Protein AF-A0A1G2BUU5-F1 (afdb_monomer)

Solvent-accessible surface area (backbone atoms only — not comparable to full-atom values): 21862 Å² total; per-residue (Å²): 132,95,83,56,79,65,48,79,44,59,39,22,72,33,52,52,81,27,57,28,13,11,19,34,36,40,34,39,45,41,93,86,72,46,79,70,46,75,31,52,38,28,55,72,35,33,65,46,83,68,88,59,42,64,50,6,24,24,23,63,15,61,34,67,49,75,47,59,77,70,80,72,34,59,19,35,42,31,10,15,20,32,23,44,89,80,39,58,28,24,15,22,34,32,39,38,36,41,40,94,80,63,29,39,69,46,74,45,57,34,32,59,76,32,70,87,38,80,62,88,65,54,70,49,15,20,26,15,54,36,45,42,67,64,44,53,79,86,75,75,86,30,61,19,38,40,32,24,14,63,48,19,42,80,99,40,86,53,64,37,47,76,46,79,44,84,50,91,52,68,87,62,95,40,50,66,55,69,66,80,50,34,58,90,68,30,78,38,54,68,37,66,65,29,26,68,74,33,71,77,57,94,75,81,57,54,15,29,60,69,44,93,58,54,87,48,63,49,76,47,61,41,49,70,52,69,66,85,51,15,47,64,80,51,25,74,37,60,77,41,68,71,27,23,63,88,40,70,68,49,54,74,71,90,54,72,16,20,53,44,93,84,67,73,75,66,33,45,70,45,68,65,84,41,31,54,88,60,16,72,36,32,85,37,58,54,38,44,46,52,24,42,57,48,43,73,76,44,78,43,64,24,92,89,47,66,79,28,44,27,39,36,41,47,72,38,88,50,33,52,44,79,65,26,35,54,53,33,36,37,15,75,42,92,88,43,32,62,86,66,41,44,72,69,55,76,81,87,57,52,44,60,47,60,52,66,47,85,60,79,71,63,57,93,97,56,59,76,35,76,47,45,21,31,29,39,98,64,30,74,24,41,59,39,61,44,99,87,67,49,72,50,68,58,63,83,73,126

Secondary structure (DSSP, 8-state):
--SPPPEEEEETT--SSSTT-BEEEEEEEPTTS-EEEEEEEETTBTT--S-PPTT--EEEEEEE-S-SSSSSS--EEEEETT--TTSTT-BEEEEEEE-TTS-EEEEEEEBTTBTT--S---TT--BTSSEEEEE-SSSSSS-EEEEEETT--TTSTT--EEEEEPPP-------SSSSS--TTT-S-TT-TT-BTTPPP-SSSS--BTTSTTTTSPPTTTS-SSSSS--GGGT-S-TT-TTSSTTSPP-TTSS--TTS-TTS-----SS-SS--TTT-TTTT-TT-SSPPPPPP--EEEE-SS-TTSEEEE-PPPTTS-GGG-EEEEEEESSTT--SSS-EE---TT-TT--EEEE-SPPPPTT---EEEEEEEETTEEPP--B-TTSPBP--PPP-

Radius of gyration: 45.91 Å; Cα contacts (8 Å, |Δi|>4): 986; chains: 1; bounding box: 94×42×124 Å

pLDDT: mean 88.45, std 8.79, range [55.91, 98.56]

Organism: NCBI:txid1798552

Structure (mmCIF, N/CA/C/O backbone):
data_AF-A0A1G2BUU5-F1
#
_entry.id   AF-A0A1G2BUU5-F1
#
loop_
_atom_site.group_PDB
_atom_site.id
_atom_site.type_symbol
_atom_site.label_atom_id
_atom_site.label_alt_id
_atom_site.label_comp_id
_atom_site.label_asym_id
_atom_site.label_entity_id
_atom_site.label_seq_id
_atom_site.pdbx_PDB_ins_code
_atom_site.Cartn_x
_atom_site.Cartn_y
_atom_site.Cartn_z
_atom_site.occupancy
_atom_site.B_iso_or_equiv
_atom_site.auth_seq_id
_atom_site.auth_comp_id
_atom_site.auth_asym_id
_atom_site.auth_atom_id
_atom_site.pdbx_PDB_model_num
ATOM 1 N N . MET A 1 1 ? 10.062 -7.554 -2.126 1.00 57.06 1 MET A N 1
ATOM 2 C CA . MET A 1 1 ? 10.172 -6.081 -1.945 1.00 57.06 1 MET A CA 1
ATOM 3 C C . MET A 1 1 ? 9.289 -5.668 -0.772 1.00 57.06 1 MET A C 1
ATOM 5 O O . MET A 1 1 ? 8.494 -6.490 -0.345 1.00 57.06 1 MET A O 1
ATOM 9 N N . ASP A 1 2 ? 9.422 -4.466 -0.202 1.00 64.12 2 ASP A N 1
ATOM 10 C CA . ASP A 1 2 ? 8.639 -4.058 0.985 1.00 64.12 2 ASP A CA 1
ATOM 11 C C . ASP A 1 2 ? 7.199 -3.596 0.662 1.00 64.12 2 ASP A C 1
ATOM 13 O O . ASP A 1 2 ? 6.539 -2.996 1.507 1.00 64.12 2 ASP A O 1
ATOM 17 N N . GLY A 1 3 ? 6.705 -3.895 -0.548 1.00 69.56 3 GLY A N 1
ATOM 18 C CA . GLY A 1 3 ? 5.345 -3.593 -1.008 1.00 69.56 3 GLY A CA 1
ATOM 19 C C . GLY A 1 3 ? 5.092 -2.113 -1.316 1.00 69.56 3 GLY A C 1
ATOM 20 O O . GLY A 1 3 ? 3.992 -1.752 -1.729 1.00 69.56 3 GLY A O 1
ATOM 21 N N . ILE A 1 4 ? 6.091 -1.245 -1.131 1.00 79.88 4 ILE A N 1
ATOM 22 C CA . ILE A 1 4 ? 5.980 0.195 -1.364 1.00 79.88 4 ILE A CA 1
ATOM 23 C C . ILE A 1 4 ? 6.508 0.509 -2.769 1.00 79.88 4 ILE A C 1
ATOM 25 O O . ILE A 1 4 ? 7.673 0.241 -3.036 1.00 79.88 4 ILE A O 1
ATOM 29 N N . PRO A 1 5 ? 5.716 1.134 -3.661 1.00 83.50 5 PRO A N 1
ATOM 30 C CA . PRO A 1 5 ? 6.203 1.506 -4.986 1.00 83.50 5 PRO A CA 1
ATOM 31 C C . PRO A 1 5 ? 7.398 2.469 -4.928 1.00 83.50 5 PRO A C 1
ATOM 33 O O . PRO A 1 5 ? 7.323 3.530 -4.300 1.00 83.50 5 PRO A O 1
ATOM 36 N N . GLU A 1 6 ? 8.478 2.149 -5.637 1.00 90.12 6 GLU A N 1
ATOM 37 C CA . GLU A 1 6 ? 9.612 3.050 -5.839 1.00 90.12 6 GLU A CA 1
ATOM 38 C C . GLU A 1 6 ? 9.405 4.006 -7.020 1.00 90.12 6 GLU A C 1
ATOM 40 O O . GLU A 1 6 ? 8.594 3.788 -7.923 1.00 90.12 6 GLU A O 1
ATOM 45 N N . LEU A 1 7 ? 10.176 5.097 -7.032 1.00 93.81 7 LEU A N 1
ATOM 46 C CA . LEU A 1 7 ? 10.111 6.105 -8.086 1.00 93.81 7 LEU A CA 1
ATOM 47 C C . LEU A 1 7 ? 11.430 6.195 -8.856 1.00 93.81 7 LEU A C 1
ATOM 49 O O . LEU A 1 7 ? 12.475 6.476 -8.272 1.00 93.81 7 LEU A O 1
ATOM 53 N N . VAL A 1 8 ? 11.367 6.060 -10.183 1.00 96.12 8 VAL A N 1
ATOM 54 C CA . VAL A 1 8 ? 12.506 6.302 -11.082 1.00 96.12 8 VAL A CA 1
ATOM 55 C C . VAL A 1 8 ? 12.330 7.633 -11.809 1.00 96.12 8 VAL A C 1
ATOM 57 O O . VAL A 1 8 ? 11.301 7.888 -12.432 1.00 96.12 8 VAL A O 1
ATOM 60 N N . VAL A 1 9 ? 13.342 8.498 -11.738 1.00 97.69 9 VAL A N 1
ATOM 61 C CA . VAL A 1 9 ? 13.308 9.863 -12.275 1.00 97.69 9 VAL A CA 1
ATOM 62 C C . VAL A 1 9 ? 14.484 10.110 -13.209 1.00 97.69 9 VAL A C 1
ATOM 64 O O . VAL A 1 9 ? 15.641 9.874 -12.865 1.00 97.69 9 VAL A O 1
ATOM 67 N N . GLY A 1 10 ? 14.187 10.652 -14.385 1.00 97.62 10 GLY A N 1
ATOM 68 C CA . GLY A 1 10 ? 15.178 11.045 -15.376 1.00 97.62 10 GLY A CA 1
ATOM 69 C C . GLY A 1 10 ? 15.797 12.408 -15.089 1.00 97.62 10 GLY A C 1
ATOM 70 O O . GLY A 1 10 ? 15.089 13.403 -14.946 1.00 97.62 10 GLY A O 1
ATOM 71 N N . ALA A 1 11 ? 17.124 12.475 -15.084 1.00 97.81 11 ALA A N 1
ATOM 72 C CA . ALA A 1 11 ? 17.906 13.706 -15.042 1.00 97.81 11 ALA A CA 1
ATOM 73 C C . ALA A 1 11 ? 18.794 13.768 -16.296 1.00 97.81 11 ALA A C 1
ATOM 75 O O . ALA A 1 11 ? 20.019 13.692 -16.246 1.00 97.81 11 ALA A O 1
ATOM 76 N N . HIS A 1 12 ? 18.140 13.864 -17.452 1.00 96.62 12 HIS A N 1
ATOM 77 C CA . HIS A 1 12 ? 18.751 13.689 -18.771 1.00 96.62 12 HIS A CA 1
ATOM 78 C C . HIS A 1 12 ? 19.773 14.757 -19.172 1.00 96.62 12 HIS A C 1
ATOM 80 O O . HIS A 1 12 ? 20.577 14.520 -20.062 1.00 96.62 12 HIS A O 1
ATOM 86 N N . THR A 1 13 ? 19.796 15.918 -18.521 1.00 97.06 13 THR A N 1
ATOM 87 C CA . THR A 1 13 ? 20.827 16.949 -18.744 1.00 97.06 13 THR A CA 1
ATOM 88 C C . THR A 1 13 ? 21.922 16.924 -17.678 1.00 97.06 13 THR A C 1
ATOM 90 O O . THR A 1 13 ? 22.626 17.911 -17.499 1.00 97.06 13 THR A O 1
ATOM 93 N N . ASP A 1 14 ? 22.009 15.854 -16.889 1.00 96.62 14 ASP A N 1
ATOM 94 C CA . ASP A 1 14 ? 23.058 15.709 -15.887 1.00 96.62 14 ASP A CA 1
ATOM 95 C C . ASP A 1 14 ? 24.427 15.527 -16.561 1.00 96.62 14 ASP A C 1
ATOM 97 O O . ASP A 1 14 ? 24.562 14.842 -17.581 1.00 96.62 14 ASP A O 1
ATOM 101 N N . ASP A 1 15 ? 25.436 16.182 -15.991 1.00 94.62 15 ASP A N 1
ATOM 102 C CA . ASP A 1 15 ? 26.783 16.282 -16.556 1.00 94.62 15 ASP A CA 1
ATOM 103 C C . ASP A 1 15 ? 27.784 15.310 -15.888 1.00 94.62 15 ASP A C 1
ATOM 105 O O . ASP A 1 15 ? 29.002 15.465 -16.043 1.00 94.62 15 ASP A O 1
ATOM 109 N N . ASP A 1 16 ? 27.317 14.316 -15.119 1.00 87.75 16 ASP A N 1
ATOM 110 C CA . ASP A 1 16 ? 28.198 13.374 -14.424 1.00 87.75 16 ASP A CA 1
ATOM 111 C C . ASP A 1 16 ? 28.990 12.499 -15.404 1.00 87.75 16 ASP A C 1
ATOM 113 O O . ASP A 1 16 ? 28.479 11.584 -16.045 1.00 87.75 16 ASP A O 1
ATOM 117 N N . GLY A 1 17 ? 30.295 12.753 -15.483 1.00 85.75 17 GLY A N 1
ATOM 118 C CA . GLY A 1 17 ? 31.230 12.017 -16.334 1.00 85.75 17 GLY A CA 1
ATOM 119 C C . GLY A 1 17 ? 31.335 12.560 -17.764 1.00 85.75 17 GLY A C 1
ATOM 120 O O . GLY A 1 17 ? 32.411 12.453 -18.353 1.00 85.75 17 GLY A O 1
ATOM 121 N N . ALA A 1 18 ? 30.288 13.190 -18.306 1.00 90.75 18 ALA A N 1
ATOM 122 C CA . ALA A 1 18 ? 30.319 13.911 -19.584 1.00 90.75 18 ALA A CA 1
ATOM 123 C C . ALA A 1 18 ? 29.157 14.916 -19.714 1.00 90.75 18 ALA A C 1
ATOM 125 O O . ALA A 1 18 ? 28.083 14.701 -19.157 1.00 90.75 18 ALA A O 1
ATOM 126 N N . SER A 1 19 ? 29.355 15.992 -20.491 1.00 95.44 19 SER A N 1
ATOM 127 C CA . SER A 1 19 ? 28.336 17.041 -20.670 1.00 95.44 19 SER A CA 1
ATOM 128 C C . SER A 1 19 ? 27.061 16.498 -21.320 1.00 95.44 19 SER A C 1
ATOM 130 O O . SER A 1 19 ? 27.139 15.852 -22.365 1.00 95.44 19 SER A O 1
ATOM 132 N N . ASN A 1 20 ? 25.909 16.763 -20.703 1.00 95.94 20 ASN A N 1
ATOM 133 C CA . ASN A 1 20 ? 24.571 16.290 -21.044 1.00 95.94 20 ASN A CA 1
ATOM 134 C C . ASN A 1 20 ? 24.528 14.783 -21.341 1.00 95.94 20 ASN A C 1
ATOM 136 O O . ASN A 1 20 ? 23.766 14.331 -22.199 1.00 95.94 20 ASN A O 1
ATOM 140 N N . SER A 1 21 ? 25.389 13.998 -20.689 1.00 95.50 21 SER A N 1
ATOM 141 C CA . SER A 1 21 ? 25.374 12.542 -20.855 1.00 95.50 21 SER A CA 1
ATOM 142 C C . SER A 1 21 ? 24.130 11.927 -20.220 1.00 95.50 21 SER A C 1
ATOM 144 O O . SER A 1 21 ? 23.593 10.961 -20.761 1.00 95.50 21 SER A O 1
ATOM 146 N N . GLY A 1 22 ? 23.613 12.565 -19.168 1.00 97.56 22 GLY A N 1
ATOM 147 C CA . GLY A 1 22 ? 22.374 12.208 -18.501 1.00 97.56 22 GLY A CA 1
ATOM 148 C C . GLY A 1 22 ? 22.563 11.217 -17.356 1.00 97.56 22 GLY A C 1
ATOM 149 O O . GLY A 1 22 ? 23.609 10.589 -17.181 1.00 97.56 22 GLY A O 1
ATOM 150 N N . SER A 1 23 ? 21.524 11.102 -16.537 1.00 98.06 23 SER A N 1
ATOM 151 C CA . SER A 1 23 ? 21.458 10.176 -15.410 1.00 98.06 23 SER A CA 1
ATOM 152 C C . SER A 1 23 ? 20.011 9.820 -15.085 1.00 98.06 23 SER A C 1
ATOM 154 O O . SER A 1 23 ? 19.073 10.485 -15.536 1.00 98.06 23 SER A O 1
ATOM 156 N N . ILE A 1 24 ? 19.835 8.795 -14.258 1.00 98.25 24 ILE A N 1
ATOM 157 C CA . ILE A 1 24 ? 18.561 8.478 -13.613 1.00 98.25 24 ILE A CA 1
ATOM 158 C C . ILE A 1 24 ? 18.752 8.394 -12.100 1.00 98.25 24 ILE A C 1
ATOM 160 O O . ILE A 1 24 ? 19.857 8.150 -11.611 1.00 98.25 24 ILE A O 1
ATOM 164 N N . TRP A 1 25 ? 17.664 8.589 -11.367 1.00 98.00 25 TRP A N 1
ATOM 165 C CA . TRP A 1 25 ? 17.594 8.426 -9.921 1.00 98.00 25 TRP A CA 1
ATOM 166 C C . TRP A 1 25 ? 16.495 7.438 -9.574 1.00 98.00 25 TRP A C 1
ATOM 168 O O . TRP A 1 25 ? 15.370 7.601 -10.031 1.00 98.00 25 TRP A O 1
ATOM 178 N N . ILE A 1 26 ? 16.812 6.462 -8.735 1.00 97.06 26 ILE A N 1
ATOM 179 C CA . ILE A 1 26 ? 15.849 5.569 -8.097 1.00 97.06 26 ILE A CA 1
ATOM 180 C C . ILE A 1 26 ? 15.653 6.076 -6.672 1.00 97.06 26 ILE A C 1
ATOM 182 O O . ILE A 1 26 ? 16.633 6.284 -5.953 1.00 97.06 26 ILE A O 1
ATOM 186 N N . LEU A 1 27 ? 14.409 6.322 -6.278 1.00 96.69 27 LEU A N 1
ATOM 187 C CA . LEU A 1 27 ? 14.025 6.766 -4.945 1.00 96.69 27 LEU A CA 1
ATOM 188 C C . LEU A 1 27 ? 13.221 5.650 -4.280 1.00 96.69 27 LEU A C 1
ATOM 190 O O . LEU A 1 27 ? 12.090 5.376 -4.677 1.00 96.69 27 LEU A O 1
ATOM 194 N N . PHE A 1 28 ? 13.807 5.041 -3.255 1.00 94.56 28 PHE A N 1
ATOM 195 C CA . PHE A 1 28 ? 13.121 4.095 -2.385 1.00 94.56 28 PHE A CA 1
ATOM 196 C C . PHE A 1 28 ? 12.280 4.887 -1.393 1.00 94.56 28 PHE A C 1
ATOM 198 O O . PHE A 1 28 ? 12.808 5.782 -0.720 1.00 94.56 28 PHE A O 1
ATOM 205 N N . LEU A 1 29 ? 10.985 4.596 -1.316 1.00 95.12 29 LEU A N 1
ATOM 206 C CA . LEU A 1 29 ? 10.038 5.383 -0.532 1.00 95.12 29 LEU A CA 1
ATOM 207 C C . LEU A 1 29 ? 9.692 4.695 0.795 1.00 95.12 29 LEU A C 1
ATOM 209 O O . LEU A 1 29 ? 9.848 3.492 0.968 1.00 95.12 29 LEU A O 1
ATOM 213 N N . ASN A 1 30 ? 9.250 5.488 1.765 1.00 92.31 30 ASN A N 1
ATOM 214 C CA . ASN A 1 30 ? 8.490 5.017 2.915 1.00 92.31 30 ASN A CA 1
ATOM 215 C C . ASN A 1 30 ? 6.998 4.974 2.537 1.00 92.31 30 ASN A C 1
ATOM 217 O O . ASN A 1 30 ? 6.574 5.654 1.601 1.00 92.31 30 ASN A O 1
ATOM 221 N N . ALA A 1 31 ? 6.183 4.253 3.311 1.00 89.94 31 ALA A N 1
ATOM 222 C CA . ALA A 1 31 ? 4.737 4.149 3.076 1.00 89.94 31 ALA A CA 1
ATOM 223 C C . ALA A 1 31 ? 4.007 5.510 3.114 1.00 89.94 31 ALA A C 1
ATOM 225 O O . ALA A 1 31 ? 2.948 5.667 2.515 1.00 89.94 31 ALA A O 1
ATOM 226 N N . ASP A 1 32 ? 4.585 6.519 3.775 1.00 91.94 32 ASP A N 1
ATOM 227 C CA . ASP A 1 32 ? 4.070 7.895 3.803 1.00 91.94 32 ASP A CA 1
ATOM 228 C C . ASP A 1 32 ? 4.467 8.740 2.569 1.00 91.94 32 ASP A C 1
ATOM 230 O O . ASP A 1 32 ? 4.178 9.937 2.510 1.00 91.94 32 ASP A O 1
ATOM 234 N N . GLY A 1 33 ? 5.145 8.136 1.586 1.00 91.62 33 GLY A N 1
ATOM 235 C CA . GLY A 1 33 ? 5.620 8.776 0.359 1.00 91.62 33 GLY A CA 1
ATOM 236 C C . GLY A 1 33 ? 6.924 9.569 0.503 1.00 91.62 33 GLY A C 1
ATOM 237 O O . GLY A 1 33 ? 7.369 10.196 -0.462 1.00 91.62 33 GLY A O 1
ATOM 238 N N . THR A 1 34 ? 7.563 9.580 1.678 1.00 95.44 34 THR A N 1
ATOM 239 C CA . THR A 1 34 ? 8.873 10.227 1.864 1.00 95.44 34 THR A CA 1
ATOM 240 C C . THR A 1 34 ? 10.019 9.352 1.350 1.00 95.44 34 THR A C 1
ATOM 242 O O . THR A 1 34 ? 9.919 8.132 1.321 1.00 95.44 34 THR A O 1
ATOM 245 N N . VAL A 1 35 ? 11.142 9.957 0.944 1.00 96.44 35 VAL A N 1
ATOM 246 C CA . VAL A 1 35 ? 12.307 9.205 0.440 1.00 96.44 35 VAL A CA 1
ATOM 247 C C . VAL A 1 35 ? 13.082 8.574 1.601 1.00 96.44 35 VAL A C 1
ATOM 249 O O . VAL A 1 35 ? 13.602 9.281 2.465 1.00 96.44 35 VAL A O 1
ATOM 252 N N . LYS A 1 36 ? 13.207 7.246 1.579 1.00 95.44 36 LYS A N 1
ATOM 253 C CA . LYS A 1 36 ? 13.981 6.413 2.511 1.00 95.44 36 LYS A CA 1
ATOM 254 C C . LYS A 1 36 ? 15.449 6.311 2.099 1.00 95.44 36 LYS A C 1
ATOM 256 O O . LYS A 1 36 ? 16.344 6.509 2.918 1.00 95.44 36 LYS A O 1
ATOM 261 N N . LEU A 1 37 ? 15.695 6.028 0.821 1.00 95.88 37 LEU A N 1
ATOM 262 C CA . LEU A 1 37 ? 17.019 5.888 0.208 1.00 95.88 37 LEU A CA 1
ATOM 263 C C . LEU A 1 37 ? 16.952 6.358 -1.251 1.00 95.88 37 LEU A C 1
ATOM 265 O O . LEU A 1 37 ? 15.879 6.401 -1.846 1.00 95.88 37 LEU A O 1
ATOM 269 N N . HIS A 1 38 ? 18.093 6.708 -1.838 1.00 96.38 38 HIS A N 1
ATOM 270 C CA . HIS A 1 38 ? 18.184 6.994 -3.265 1.00 96.38 38 HIS A CA 1
ATOM 271 C C . HIS A 1 38 ? 19.431 6.370 -3.891 1.00 96.38 38 HIS A C 1
ATOM 273 O O . HIS A 1 38 ? 20.468 6.262 -3.236 1.00 96.38 38 HIS A O 1
ATOM 279 N N . GLN A 1 39 ? 19.346 6.051 -5.181 1.00 97.69 39 GLN A N 1
ATOM 280 C CA . GLN A 1 39 ? 20.452 5.561 -5.994 1.00 97.69 39 GLN A CA 1
ATOM 281 C C . GLN A 1 39 ? 20.511 6.333 -7.316 1.00 97.69 39 GLN A C 1
ATOM 283 O O . GLN A 1 39 ? 19.541 6.371 -8.067 1.00 97.69 39 GLN A O 1
ATOM 288 N N . LYS A 1 40 ? 21.658 6.955 -7.611 1.00 97.69 40 LYS A N 1
ATOM 289 C CA . LYS A 1 40 ? 21.920 7.593 -8.912 1.00 97.69 40 LYS A CA 1
ATOM 290 C C . LYS A 1 40 ? 22.593 6.602 -9.852 1.00 97.69 40 LYS A C 1
ATOM 292 O O . LYS A 1 40 ? 23.534 5.928 -9.441 1.00 97.69 40 LYS A O 1
ATOM 297 N N . ILE A 1 41 ? 22.167 6.558 -11.106 1.00 98.31 41 ILE A N 1
ATOM 298 C CA . ILE A 1 41 ? 22.844 5.813 -12.168 1.00 98.31 41 ILE A CA 1
ATOM 299 C C . ILE A 1 41 ? 23.252 6.811 -13.253 1.00 98.31 41 ILE A C 1
ATOM 301 O O . ILE A 1 41 ? 22.413 7.512 -13.821 1.00 98.31 41 ILE A O 1
ATOM 305 N N . SER A 1 42 ? 24.553 6.900 -13.515 1.00 96.94 42 SER A N 1
ATOM 306 C CA . SER A 1 42 ? 25.153 7.784 -14.521 1.00 96.94 42 SER A CA 1
ATOM 307 C C . SER A 1 42 ? 26.451 7.175 -15.049 1.00 96.94 42 SER A C 1
ATOM 309 O O . SER A 1 42 ? 26.887 6.125 -14.582 1.00 96.94 42 SER A O 1
ATOM 311 N N . ASN A 1 43 ? 27.141 7.868 -15.955 1.00 93.50 43 ASN A N 1
ATOM 312 C CA . ASN A 1 43 ? 28.459 7.447 -16.446 1.00 93.50 43 ASN A CA 1
ATOM 313 C C . ASN A 1 43 ? 29.532 7.349 -15.330 1.00 93.50 43 ASN A C 1
ATOM 315 O O . ASN A 1 43 ? 30.606 6.792 -15.547 1.00 93.50 43 ASN A O 1
ATOM 319 N N . ALA A 1 44 ? 29.273 7.922 -14.146 1.00 94.50 44 ALA A N 1
ATOM 320 C CA . ALA A 1 44 ? 30.202 7.965 -13.016 1.00 94.50 44 ALA A CA 1
ATOM 321 C C . ALA A 1 44 ? 29.658 7.327 -11.720 1.00 94.50 44 ALA A C 1
ATOM 323 O O . ALA A 1 44 ? 30.345 7.366 -10.697 1.00 94.50 44 ALA A O 1
ATOM 324 N N . SER A 1 45 ? 28.438 6.773 -11.716 1.00 95.75 45 SER A N 1
ATOM 325 C CA . SER A 1 45 ? 27.775 6.301 -10.490 1.00 95.75 45 SER A CA 1
ATOM 326 C C . SER A 1 45 ? 26.808 5.134 -10.723 1.00 95.75 45 SER A C 1
ATOM 328 O O . SER A 1 45 ? 26.365 4.888 -11.841 1.00 95.75 45 SER A O 1
ATOM 330 N N . GLY A 1 46 ? 26.487 4.402 -9.650 1.00 96.31 46 GLY A N 1
ATOM 331 C CA . GLY A 1 46 ? 25.440 3.372 -9.662 1.00 96.31 46 GLY A CA 1
ATOM 332 C C . GLY A 1 46 ? 25.808 2.058 -10.340 1.00 96.31 46 GLY A C 1
ATOM 333 O O . GLY A 1 46 ? 24.920 1.346 -10.786 1.00 96.31 46 GLY A O 1
ATOM 334 N N . GLY A 1 47 ? 27.099 1.732 -10.450 1.00 96.25 47 GLY A N 1
ATOM 335 C CA . GLY A 1 47 ? 27.553 0.460 -11.031 1.00 96.25 47 GLY A CA 1
ATOM 336 C C . GLY A 1 47 ? 27.413 0.365 -12.554 1.00 96.25 47 GLY A C 1
ATOM 337 O O . GLY A 1 47 ? 27.799 -0.643 -13.142 1.00 96.25 47 GLY A O 1
ATOM 338 N N . PHE A 1 48 ? 26.918 1.415 -13.214 1.00 96.94 48 PHE A N 1
ATOM 339 C CA . PHE A 1 48 ? 26.787 1.435 -14.663 1.00 96.94 48 PHE A CA 1
ATOM 340 C C . PHE A 1 48 ? 28.162 1.430 -15.335 1.00 96.94 48 PHE A C 1
ATOM 342 O O . PHE A 1 48 ? 28.995 2.304 -15.102 1.00 96.94 48 PHE A O 1
ATOM 349 N N . SER A 1 49 ? 28.395 0.413 -16.163 1.00 94.94 49 SER A N 1
ATOM 350 C CA . SER A 1 49 ? 29.652 0.209 -16.893 1.00 94.94 49 SER A CA 1
ATOM 351 C C . SER A 1 49 ? 29.531 0.476 -18.396 1.00 94.94 49 SER A C 1
ATOM 353 O O . SER A 1 49 ? 30.515 0.339 -19.128 1.00 94.94 49 SER A O 1
ATOM 355 N N . GLY A 1 50 ? 28.349 0.899 -18.855 1.00 91.00 50 GLY A N 1
ATOM 356 C CA . GLY A 1 50 ? 28.136 1.359 -20.218 1.00 91.00 50 GLY A CA 1
ATOM 357 C C . GLY A 1 50 ? 28.790 2.719 -20.454 1.00 91.00 50 GLY A C 1
ATOM 358 O O . GLY A 1 50 ? 29.161 3.430 -19.523 1.00 91.00 50 GLY A O 1
ATOM 359 N N . SER A 1 51 ? 28.942 3.089 -21.723 1.00 89.81 51 SER A N 1
ATOM 360 C CA . SER A 1 51 ? 29.520 4.377 -22.101 1.00 89.81 51 SER A CA 1
ATOM 361 C C . SER A 1 51 ? 28.427 5.311 -22.598 1.00 89.81 51 SER A C 1
ATOM 363 O O . SER A 1 51 ? 27.827 5.053 -23.641 1.00 89.81 51 SER A O 1
ATOM 365 N N . LEU A 1 52 ? 28.197 6.401 -21.862 1.00 93.00 52 LEU A N 1
ATOM 366 C CA . LEU A 1 52 ? 27.334 7.497 -22.304 1.00 93.00 52 LEU A CA 1
ATOM 367 C C . LEU A 1 52 ? 28.189 8.597 -22.934 1.00 93.00 52 LEU A C 1
ATOM 369 O O . LEU A 1 52 ? 29.094 9.146 -22.298 1.00 93.00 52 LEU A O 1
ATOM 373 N N . GLY A 1 53 ? 27.912 8.903 -24.201 1.00 89.88 53 GLY A N 1
ATOM 374 C CA . GLY A 1 53 ? 28.549 10.008 -24.912 1.00 89.88 53 GLY A CA 1
ATOM 375 C C . GLY A 1 53 ? 28.103 11.379 -24.394 1.00 89.88 53 GLY A C 1
ATOM 376 O O . GLY A 1 53 ? 27.122 11.507 -23.663 1.00 89.88 53 GLY A O 1
ATOM 377 N N . THR A 1 54 ? 28.813 12.430 -24.806 1.00 93.69 54 THR A N 1
ATOM 378 C CA . THR A 1 54 ? 28.334 13.809 -24.632 1.00 93.69 54 THR A CA 1
ATOM 379 C C . THR A 1 54 ? 27.005 13.998 -25.352 1.00 93.69 54 THR A C 1
ATOM 381 O O . THR A 1 54 ? 26.869 13.525 -26.478 1.00 93.69 54 THR A O 1
ATOM 384 N N . GLU A 1 55 ? 26.070 14.711 -24.727 1.00 95.81 55 GLU A N 1
ATOM 385 C CA . GLU A 1 55 ? 24.722 14.957 -25.255 1.00 95.81 55 GLU A CA 1
ATOM 386 C C . GLU A 1 55 ? 23.924 13.677 -25.551 1.00 95.81 55 GLU A C 1
ATOM 388 O O . GLU A 1 55 ? 23.005 13.706 -26.358 1.00 95.81 55 GLU A O 1
ATOM 393 N N . ALA A 1 56 ? 24.224 12.553 -24.890 1.00 96.31 56 ALA A N 1
ATOM 394 C CA . ALA A 1 56 ? 23.426 11.334 -25.039 1.00 96.31 56 ALA A CA 1
ATOM 395 C C . ALA A 1 56 ? 22.008 11.476 -24.449 1.00 96.31 56 ALA A C 1
ATOM 397 O O . ALA A 1 56 ? 21.091 10.774 -24.879 1.00 96.31 56 ALA A O 1
ATOM 398 N N . TYR A 1 57 ? 21.823 12.387 -23.486 1.00 97.75 57 TYR A N 1
ATOM 399 C CA . TYR A 1 57 ? 20.574 12.617 -22.755 1.00 97.75 57 TYR A CA 1
ATOM 400 C C . TYR A 1 57 ? 19.949 11.339 -22.174 1.00 97.75 57 TYR A C 1
ATOM 402 O O . TYR A 1 57 ? 18.738 11.124 -22.258 1.00 97.75 57 TYR A O 1
ATOM 410 N N . PHE A 1 58 ? 20.776 10.472 -21.590 1.00 98.25 58 PHE A N 1
ATOM 411 C CA . PHE A 1 58 ? 20.319 9.270 -20.901 1.00 98.25 58 PHE A CA 1
ATOM 412 C C . PHE A 1 58 ? 19.351 9.611 -19.762 1.00 98.25 58 PHE A C 1
ATOM 414 O O . PHE A 1 58 ? 19.620 10.496 -18.953 1.00 98.25 58 PHE A O 1
ATOM 421 N N . GLY A 1 59 ? 18.223 8.907 -19.693 1.00 97.94 59 GLY A N 1
ATOM 422 C CA . GLY A 1 59 ? 17.152 9.216 -18.746 1.00 97.94 59 GLY A CA 1
ATOM 423 C C . GLY A 1 59 ? 16.121 10.201 -19.293 1.00 97.94 59 GLY A C 1
ATOM 424 O O . GLY A 1 59 ? 15.356 10.763 -18.516 1.00 97.94 59 GLY A O 1
ATOM 425 N N . HIS A 1 60 ? 16.095 10.458 -20.606 1.00 98.19 60 HIS A N 1
ATOM 426 C CA . HIS A 1 60 ? 15.071 11.315 -21.216 1.00 98.19 60 HIS A CA 1
ATOM 427 C C . HIS A 1 60 ? 13.690 10.650 -21.206 1.00 98.19 60 HIS A C 1
ATOM 429 O O . HIS A 1 60 ? 12.681 11.299 -20.939 1.00 98.19 60 HIS A O 1
ATOM 435 N N . SER A 1 61 ? 13.655 9.349 -21.483 1.00 98.44 61 SER A N 1
ATOM 436 C CA . SER A 1 61 ? 12.462 8.510 -21.429 1.00 98.44 61 SER A CA 1
ATOM 437 C C . SER A 1 61 ? 12.769 7.238 -20.645 1.00 98.44 61 SER A C 1
ATOM 439 O O . SER A 1 61 ? 13.920 6.797 -20.590 1.00 98.44 61 SER A O 1
ATOM 441 N N . LEU A 1 62 ? 11.761 6.708 -19.957 1.00 97.00 62 LEU A N 1
ATOM 442 C CA . LEU A 1 62 ? 11.911 5.658 -18.953 1.00 97.00 62 LEU A CA 1
ATOM 443 C C . LEU A 1 62 ? 10.662 4.784 -18.954 1.00 97.00 62 LEU A C 1
ATOM 445 O O . LEU A 1 62 ? 9.548 5.306 -19.015 1.00 97.00 62 LEU A O 1
ATOM 449 N N . THR A 1 63 ? 10.842 3.480 -18.813 1.00 96.06 63 THR A N 1
ATOM 450 C CA . THR A 1 63 ? 9.772 2.549 -18.444 1.00 96.06 63 THR A CA 1
ATOM 451 C C . THR A 1 63 ? 10.379 1.418 -17.620 1.00 96.06 63 THR A C 1
ATOM 453 O O . THR A 1 63 ? 11.544 1.068 -17.820 1.00 96.06 63 THR A O 1
ATOM 456 N N . SER A 1 64 ? 9.620 0.888 -16.668 1.00 90.94 64 SER A N 1
ATOM 457 C CA . SER A 1 64 ? 10.004 -0.295 -15.904 1.00 90.94 64 SER A CA 1
ATOM 458 C C . SER A 1 64 ? 9.395 -1.549 -16.523 1.00 90.94 64 SER A C 1
ATOM 460 O O . SER A 1 64 ? 8.285 -1.521 -17.062 1.00 90.94 64 SER A O 1
ATOM 462 N N . PHE A 1 65 ? 10.124 -2.649 -16.412 1.00 83.31 65 PHE A N 1
ATOM 463 C CA . PHE A 1 65 ? 9.612 -4.004 -16.573 1.00 83.31 65 PHE A CA 1
ATOM 464 C C . PHE A 1 65 ? 9.369 -4.608 -15.185 1.00 83.31 65 PHE A C 1
ATOM 466 O O . PHE A 1 65 ? 9.832 -4.046 -14.192 1.00 83.31 65 PHE A O 1
ATOM 473 N N . LYS A 1 66 ? 8.623 -5.720 -15.101 1.00 80.06 66 LYS A N 1
ATOM 474 C CA . LYS A 1 66 ? 8.478 -6.448 -13.829 1.00 80.06 66 LYS A CA 1
ATOM 475 C C . LYS A 1 66 ? 9.828 -7.037 -13.425 1.00 80.06 66 LYS A C 1
ATOM 477 O O . LYS A 1 66 ? 10.340 -6.651 -12.394 1.00 80.06 66 LYS A O 1
ATOM 482 N N . ASP A 1 67 ? 10.377 -7.908 -14.261 1.00 86.62 67 ASP A N 1
ATOM 483 C CA . ASP A 1 67 ? 11.696 -8.534 -14.144 1.00 86.62 67 ASP A CA 1
ATOM 484 C C . ASP A 1 67 ? 11.965 -9.228 -15.494 1.00 86.62 67 ASP A C 1
ATOM 486 O O . ASP A 1 67 ? 11.086 -9.927 -16.003 1.00 86.62 67 ASP A O 1
ATOM 490 N N . LEU A 1 68 ? 13.103 -8.963 -16.139 1.00 88.50 68 LEU A N 1
ATOM 491 C CA . LEU A 1 68 ? 13.479 -9.577 -17.417 1.00 88.50 68 LEU A CA 1
ATOM 492 C C . LEU A 1 68 ? 14.519 -10.696 -17.258 1.00 88.50 68 LEU A C 1
ATOM 494 O O . LEU A 1 68 ? 14.682 -11.484 -18.201 1.00 88.50 68 LEU A O 1
ATOM 498 N N . ASP A 1 69 ? 15.249 -10.758 -16.137 1.00 88.06 69 ASP A N 1
ATOM 499 C CA . ASP A 1 69 ? 16.293 -11.765 -15.899 1.00 88.06 69 ASP A CA 1
ATOM 500 C C . ASP A 1 69 ? 15.963 -12.828 -14.841 1.00 88.06 69 ASP A C 1
ATOM 502 O O . ASP A 1 69 ? 16.723 -13.796 -14.715 1.00 88.06 69 ASP A O 1
ATOM 506 N N . GLY A 1 70 ? 14.795 -12.730 -14.206 1.00 84.62 70 GLY A N 1
ATOM 507 C CA . GLY A 1 70 ? 14.255 -13.736 -13.297 1.00 84.62 70 GLY A CA 1
ATOM 508 C C . GLY A 1 70 ? 14.928 -13.722 -11.925 1.00 84.62 70 GLY A C 1
ATOM 509 O O . GLY A 1 70 ? 15.139 -14.780 -11.331 1.00 84.62 70 GLY A O 1
ATOM 510 N N . ASP A 1 71 ? 15.377 -12.558 -11.453 1.00 86.94 71 ASP A N 1
ATOM 511 C CA . ASP A 1 71 ? 15.989 -12.383 -10.134 1.00 86.94 71 ASP A CA 1
ATOM 512 C C . ASP A 1 71 ? 15.113 -11.638 -9.116 1.00 86.94 71 ASP A C 1
ATOM 514 O O . ASP A 1 71 ? 15.561 -11.347 -7.999 1.00 86.94 71 ASP A O 1
ATOM 518 N N . CYS A 1 72 ? 13.863 -11.368 -9.485 1.00 86.88 72 CYS A N 1
ATOM 519 C CA . CYS A 1 72 ? 12.863 -10.658 -8.706 1.00 86.88 72 CYS A CA 1
ATOM 520 C C . CYS A 1 72 ? 13.220 -9.216 -8.356 1.00 86.88 72 CYS A C 1
ATOM 522 O O . CYS A 1 72 ? 12.712 -8.647 -7.379 1.00 86.88 72 CYS A O 1
ATOM 524 N N . VAL A 1 73 ? 14.070 -8.596 -9.173 1.00 89.50 73 VAL A N 1
ATOM 525 C CA . VAL A 1 73 ? 14.337 -7.164 -9.159 1.00 89.50 73 VAL A CA 1
ATOM 526 C C . VAL A 1 73 ? 13.784 -6.537 -10.434 1.00 89.50 73 VAL A C 1
ATOM 528 O O . VAL A 1 73 ? 13.921 -7.060 -11.533 1.00 89.50 73 VAL A O 1
ATOM 531 N N . ALA A 1 74 ? 13.147 -5.373 -10.289 1.00 90.56 74 ALA A N 1
ATOM 532 C CA . ALA A 1 74 ? 12.615 -4.664 -11.438 1.00 90.56 74 ALA A CA 1
ATOM 533 C C . ALA A 1 74 ? 13.713 -4.108 -12.346 1.00 90.56 74 ALA A C 1
ATOM 535 O O . ALA A 1 74 ? 14.602 -3.377 -11.903 1.00 90.56 74 ALA A O 1
ATOM 536 N N . ASP A 1 75 ? 13.571 -4.381 -13.640 1.00 93.62 75 ASP A N 1
ATOM 537 C CA . ASP A 1 75 ? 14.477 -3.913 -14.682 1.00 93.62 75 ASP A CA 1
ATOM 538 C C . ASP A 1 75 ? 13.949 -2.658 -15.374 1.00 93.62 75 ASP A C 1
ATOM 540 O O . ASP A 1 75 ? 12.749 -2.372 -15.396 1.00 93.62 75 ASP A O 1
ATOM 544 N N . LEU A 1 76 ? 14.849 -1.884 -15.982 1.00 96.94 76 LEU A N 1
ATOM 545 C CA . LEU A 1 76 ? 14.509 -0.589 -16.575 1.00 96.94 76 LEU A CA 1
ATOM 546 C C . LEU A 1 76 ? 14.905 -0.506 -18.044 1.00 96.94 76 LEU A C 1
ATOM 548 O O . LEU A 1 76 ? 16.036 -0.823 -18.399 1.00 96.94 76 LEU A O 1
ATOM 552 N N . ALA A 1 77 ? 14.030 0.048 -18.884 1.00 97.94 77 ALA A N 1
ATOM 553 C CA . ALA A 1 77 ? 14.419 0.598 -20.179 1.00 97.94 77 ALA A CA 1
ATOM 554 C C . ALA A 1 77 ? 14.568 2.121 -20.089 1.00 97.94 77 ALA A C 1
ATOM 556 O O . ALA A 1 77 ? 13.660 2.837 -19.662 1.00 97.94 77 ALA A O 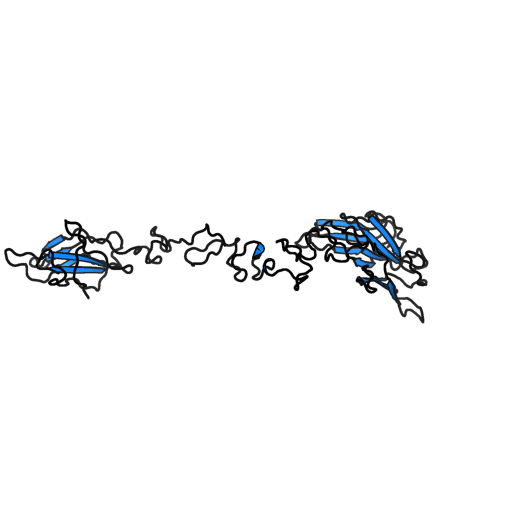1
ATOM 557 N N . VAL A 1 78 ? 15.719 2.620 -20.535 1.00 98.50 78 VAL A N 1
ATOM 558 C CA . VAL A 1 78 ? 16.110 4.027 -20.443 1.00 98.50 78 VAL A CA 1
ATOM 559 C C . VAL A 1 78 ? 16.518 4.555 -21.812 1.00 98.50 78 VAL A C 1
ATOM 561 O O . VAL A 1 78 ? 17.456 4.056 -22.434 1.00 98.50 78 VAL A O 1
ATOM 564 N N . GLY A 1 79 ? 15.840 5.596 -22.284 1.00 98.38 79 GLY A N 1
ATOM 565 C CA . GLY A 1 79 ? 16.172 6.272 -23.530 1.00 98.38 79 GLY A CA 1
ATOM 566 C C . GLY A 1 79 ? 17.365 7.216 -23.390 1.00 98.38 79 GLY A C 1
ATOM 567 O O . GLY A 1 79 ? 17.438 8.025 -22.459 1.00 98.38 79 GLY A O 1
ATOM 568 N N . SER A 1 80 ? 18.269 7.147 -24.362 1.00 97.75 80 SER A N 1
ATOM 569 C CA . SER A 1 80 ? 19.353 8.102 -24.606 1.00 97.75 80 SER A CA 1
ATOM 570 C C . SER A 1 80 ? 19.253 8.577 -26.054 1.00 97.75 80 SER A C 1
ATOM 572 O O . SER A 1 80 ? 19.979 8.121 -26.940 1.00 97.75 80 SER A O 1
ATOM 574 N N . TYR A 1 81 ? 18.270 9.438 -26.309 1.00 97.62 81 TYR A N 1
ATOM 575 C CA . TYR A 1 81 ? 17.763 9.708 -27.657 1.00 97.62 81 TYR A CA 1
ATOM 576 C C . TYR A 1 81 ? 18.748 10.421 -28.590 1.00 97.62 81 TYR A C 1
ATOM 578 O O . TYR A 1 81 ? 18.533 10.443 -29.790 1.00 97.62 81 TYR A O 1
ATOM 586 N N . LYS A 1 82 ? 19.847 10.977 -28.077 1.00 97.25 82 LYS A N 1
ATOM 587 C CA . LYS A 1 82 ? 20.925 11.569 -28.892 1.00 97.25 82 LYS A CA 1
ATOM 588 C C . LYS A 1 82 ? 22.257 10.852 -28.728 1.00 97.25 82 LYS A C 1
ATOM 590 O O . LYS A 1 82 ? 23.316 11.383 -29.069 1.00 97.25 82 LYS A O 1
ATOM 595 N N . ASP A 1 83 ? 22.221 9.619 -28.226 1.00 96.50 83 ASP A N 1
ATOM 596 C CA . ASP A 1 83 ? 23.394 8.760 -28.260 1.00 96.50 83 ASP A CA 1
ATOM 597 C C . ASP A 1 83 ? 23.947 8.712 -29.690 1.00 96.50 83 ASP A C 1
ATOM 599 O O . ASP A 1 83 ? 23.238 8.400 -30.651 1.00 96.50 83 ASP A O 1
ATOM 603 N N . SER A 1 84 ? 25.217 9.101 -29.804 1.00 94.50 84 SER A N 1
ATOM 604 C CA . SER A 1 84 ? 25.891 9.266 -31.086 1.00 94.50 84 SER A CA 1
ATOM 605 C C . SER A 1 84 ? 26.967 8.206 -31.349 1.00 94.50 84 SER A C 1
ATOM 607 O O . SER A 1 84 ? 27.826 8.378 -32.214 1.00 94.50 84 SER A O 1
ATOM 609 N N . VAL A 1 85 ? 26.972 7.106 -30.586 1.00 86.25 85 VAL A N 1
ATOM 610 C CA . VAL A 1 85 ? 28.000 6.058 -30.707 1.00 86.25 85 VAL A CA 1
ATOM 611 C C . VAL A 1 85 ? 27.864 5.298 -32.030 1.00 86.25 85 VAL A C 1
ATOM 613 O O . VAL A 1 85 ? 28.877 4.946 -32.634 1.00 86.25 85 VAL A O 1
ATOM 616 N N . SER A 1 86 ? 26.635 5.078 -32.508 1.00 85.88 86 SER A N 1
ATOM 617 C CA . SER A 1 86 ? 26.343 4.380 -33.772 1.00 85.88 86 SER A CA 1
ATOM 618 C C . SER A 1 86 ? 26.138 5.313 -34.978 1.00 85.88 86 SER A C 1
ATOM 620 O O . SER A 1 86 ? 25.831 4.833 -36.067 1.00 85.88 86 SER A O 1
ATOM 622 N N . GLY A 1 87 ? 26.305 6.628 -34.810 1.00 91.00 87 GLY A N 1
ATOM 623 C CA . GLY A 1 87 ? 26.097 7.664 -35.833 1.00 91.00 87 GLY A CA 1
ATOM 624 C C . GLY A 1 87 ? 25.529 8.944 -35.220 1.00 91.00 87 GLY A C 1
ATOM 625 O O . GLY A 1 87 ? 25.252 8.961 -34.030 1.00 91.00 87 GLY A O 1
ATOM 626 N N . PHE A 1 88 ? 25.374 10.029 -35.976 1.00 95.56 88 PHE A N 1
ATOM 627 C CA . PHE A 1 88 ? 25.027 11.330 -35.387 1.00 95.56 88 PHE A CA 1
ATOM 628 C C . PHE A 1 88 ? 23.568 11.364 -34.905 1.00 95.56 88 PHE A C 1
ATOM 630 O O . PHE A 1 88 ? 22.658 11.229 -35.714 1.00 95.56 88 PHE A O 1
ATOM 637 N N . ASN A 1 89 ? 23.345 11.533 -33.595 1.00 96.38 89 ASN A N 1
ATOM 638 C CA . ASN A 1 89 ? 22.016 11.623 -32.968 1.00 96.38 89 ASN A CA 1
ATOM 639 C C . ASN A 1 89 ? 21.033 10.504 -33.363 1.00 96.38 89 ASN A C 1
ATOM 641 O O . ASN A 1 89 ? 19.821 10.713 -33.373 1.00 96.38 89 ASN A O 1
ATOM 645 N N . ARG A 1 90 ? 21.540 9.305 -33.674 1.00 96.88 90 ARG A N 1
ATOM 646 C CA . ARG A 1 90 ? 20.681 8.155 -34.011 1.00 96.88 90 ARG A CA 1
ATOM 64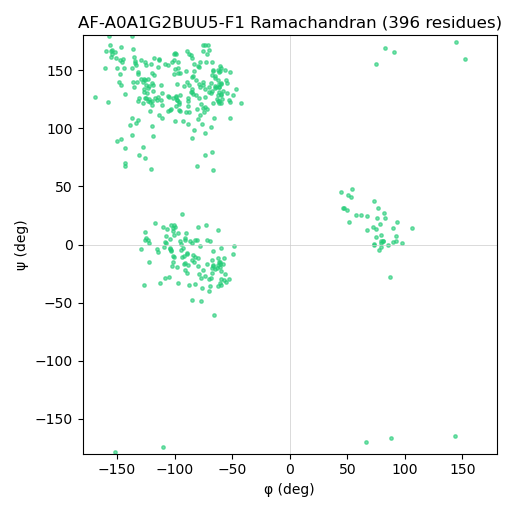7 C C . ARG A 1 90 ? 19.885 7.668 -32.812 1.00 96.88 90 ARG A C 1
ATOM 649 O O . ARG A 1 90 ? 18.796 7.136 -32.978 1.00 96.88 90 ARG A O 1
ATOM 656 N N . GLY A 1 91 ? 20.430 7.869 -31.614 1.00 97.88 91 GLY A N 1
ATOM 657 C CA . GLY A 1 91 ? 19.796 7.492 -30.364 1.00 97.88 91 GLY A CA 1
ATOM 658 C C . GLY A 1 91 ? 19.994 6.021 -29.999 1.00 97.88 91 GLY A C 1
ATOM 659 O O . GLY A 1 91 ? 20.517 5.208 -30.767 1.00 97.88 91 GLY A O 1
ATOM 660 N N . ALA A 1 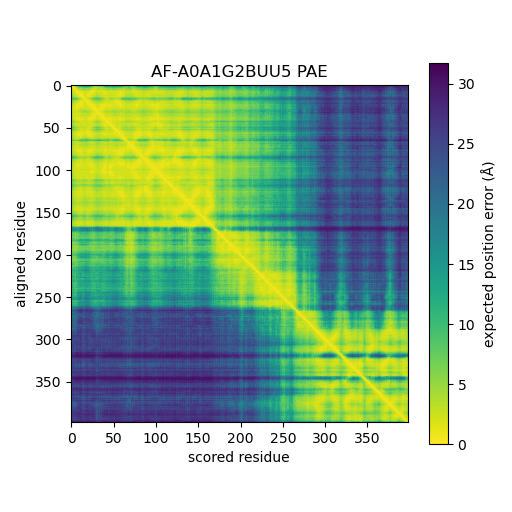92 ? 19.620 5.696 -28.765 1.00 98.06 92 ALA A N 1
ATOM 661 C CA . ALA A 1 92 ? 19.682 4.354 -28.206 1.00 98.06 92 ALA A CA 1
ATOM 662 C C . ALA A 1 92 ? 18.671 4.181 -27.065 1.00 98.06 92 ALA A C 1
ATOM 664 O O . ALA A 1 92 ? 18.223 5.150 -26.444 1.00 98.06 92 ALA A O 1
ATOM 665 N N . VAL A 1 93 ? 18.379 2.921 -26.750 1.00 98.19 93 VAL A N 1
ATOM 666 C CA . VAL A 1 93 ? 17.700 2.496 -25.524 1.00 98.19 93 VAL A CA 1
ATOM 667 C C . VAL A 1 93 ? 18.628 1.567 -24.750 1.00 98.19 93 VAL A C 1
ATOM 669 O O . VAL A 1 93 ? 19.305 0.720 -25.331 1.00 98.19 93 VAL A O 1
ATOM 672 N N . TRP A 1 94 ? 18.665 1.722 -23.434 1.00 97.88 94 TRP A N 1
ATOM 673 C CA . TRP A 1 94 ? 19.425 0.878 -22.524 1.00 97.88 94 TRP A CA 1
ATOM 674 C C . TRP A 1 94 ? 18.474 0.061 -21.664 1.00 97.88 94 TRP A C 1
ATOM 676 O O . TRP A 1 94 ? 17.647 0.643 -20.973 1.00 97.88 94 TRP A O 1
ATOM 686 N N . ILE A 1 95 ? 18.624 -1.259 -21.676 1.00 96.88 95 ILE A N 1
ATOM 687 C CA . ILE A 1 95 ? 18.015 -2.150 -20.688 1.00 96.88 95 ILE A CA 1
ATOM 688 C C . ILE A 1 95 ? 18.996 -2.275 -19.526 1.00 96.88 95 ILE A C 1
ATOM 690 O O . ILE A 1 95 ? 20.162 -2.619 -19.746 1.00 96.88 95 ILE A O 1
ATOM 694 N N . LEU A 1 96 ? 18.558 -1.952 -18.317 1.00 97.56 96 LEU A N 1
ATOM 695 C CA . LEU A 1 96 ? 19.335 -2.060 -17.091 1.00 97.56 96 LEU A CA 1
ATOM 696 C C . LEU A 1 96 ? 18.741 -3.170 -16.239 1.00 97.56 96 LEU A C 1
ATOM 698 O O . LEU A 1 96 ? 17.587 -3.060 -15.833 1.00 97.56 96 LEU A O 1
ATOM 702 N N . PHE A 1 97 ? 19.567 -4.170 -15.954 1.00 95.69 97 PHE A N 1
ATOM 703 C CA . PHE A 1 97 ? 19.290 -5.178 -14.946 1.00 95.69 97 PHE A CA 1
ATOM 704 C C . PHE A 1 97 ? 19.805 -4.671 -13.610 1.00 95.69 97 PHE A C 1
ATOM 706 O O . PHE A 1 97 ? 20.970 -4.248 -13.536 1.00 95.69 97 PHE A O 1
ATOM 713 N N . LEU A 1 98 ? 18.965 -4.644 -12.582 1.00 96.31 98 LEU A N 1
ATOM 714 C CA . LEU A 1 98 ? 19.295 -3.989 -11.316 1.00 96.31 98 LEU A CA 1
ATOM 715 C C . LEU A 1 98 ? 19.614 -4.992 -10.204 1.00 96.31 98 LEU A C 1
ATOM 717 O O . LEU A 1 98 ? 19.186 -6.132 -10.212 1.00 96.31 98 LEU A O 1
ATOM 721 N N . ASN A 1 99 ? 20.402 -4.555 -9.226 1.00 95.62 99 ASN A N 1
ATOM 722 C CA . ASN A 1 99 ? 20.489 -5.204 -7.923 1.00 95.62 99 ASN A CA 1
ATOM 723 C C . ASN A 1 99 ? 19.406 -4.625 -6.999 1.00 95.62 99 ASN A C 1
ATOM 725 O O . ASN A 1 99 ? 18.918 -3.515 -7.212 1.00 95.62 99 ASN A O 1
ATOM 729 N N . THR A 1 100 ? 19.119 -5.309 -5.891 1.00 92.75 100 THR A N 1
ATOM 730 C CA . THR A 1 100 ? 18.155 -4.852 -4.868 1.00 92.75 100 THR A CA 1
ATOM 731 C C . THR A 1 100 ? 18.507 -3.511 -4.211 1.00 92.75 100 THR A C 1
ATOM 733 O O . THR A 1 100 ? 17.636 -2.863 -3.639 1.00 92.75 100 THR A O 1
ATOM 736 N N . ASP A 1 101 ? 19.764 -3.061 -4.292 1.00 94.19 101 ASP A N 1
ATOM 737 C CA . ASP A 1 101 ? 20.193 -1.731 -3.831 1.00 94.19 101 ASP A CA 1
ATOM 738 C C . ASP A 1 101 ? 20.015 -0.625 -4.894 1.00 94.19 101 ASP A C 1
ATOM 740 O O . ASP A 1 101 ? 20.381 0.531 -4.669 1.00 94.19 101 ASP A O 1
ATOM 744 N N . GLY A 1 102 ? 19.450 -0.971 -6.054 1.00 95.12 102 GLY A N 1
ATOM 745 C CA . GLY A 1 102 ? 19.230 -0.086 -7.193 1.00 95.12 102 GLY A CA 1
ATOM 746 C C . GLY A 1 102 ? 20.471 0.150 -8.054 1.00 95.12 102 GLY A C 1
ATOM 747 O O . GLY A 1 102 ? 20.419 0.969 -8.970 1.00 95.12 102 GLY A O 1
ATOM 748 N N . THR A 1 103 ? 21.612 -0.488 -7.775 1.00 97.94 103 THR A N 1
ATOM 749 C CA . THR A 1 103 ? 22.786 -0.409 -8.658 1.00 97.94 103 THR A CA 1
ATOM 750 C C . THR A 1 103 ? 22.622 -1.314 -9.876 1.00 97.94 103 THR A C 1
ATOM 752 O O . THR A 1 103 ? 21.872 -2.281 -9.853 1.00 97.94 103 THR A O 1
ATOM 755 N N . VAL A 1 104 ? 23.339 -1.024 -10.961 1.00 98.19 104 VAL A N 1
ATOM 756 C CA . VAL A 1 104 ? 23.278 -1.821 -12.192 1.00 98.19 104 VAL A CA 1
ATOM 757 C C . VAL A 1 104 ? 24.049 -3.137 -12.016 1.00 98.19 104 VAL A C 1
ATOM 759 O O . VAL A 1 104 ? 25.267 -3.127 -11.828 1.00 98.19 104 VAL A O 1
ATOM 762 N N . LYS A 1 105 ? 23.342 -4.266 -12.122 1.00 97.06 105 LYS A N 1
ATOM 763 C CA . LYS A 1 105 ? 23.866 -5.643 -12.172 1.00 97.06 105 LYS A CA 1
ATOM 764 C C . LYS A 1 105 ? 24.437 -5.962 -13.552 1.00 97.06 105 LYS A C 1
ATOM 766 O O . LYS A 1 105 ? 25.567 -6.436 -13.676 1.00 97.06 105 LYS A O 1
ATOM 771 N N . ALA A 1 106 ? 23.669 -5.663 -14.596 1.00 96.50 106 ALA A N 1
ATOM 772 C CA . ALA A 1 106 ? 24.055 -5.820 -15.992 1.00 96.50 106 ALA A CA 1
ATOM 773 C C . ALA A 1 106 ? 23.317 -4.798 -16.865 1.00 96.50 106 ALA A C 1
ATOM 775 O O . ALA A 1 106 ? 22.358 -4.168 -16.436 1.00 96.50 106 ALA A O 1
ATOM 776 N N . HIS A 1 107 ? 23.757 -4.610 -18.108 1.00 96.38 107 HIS A N 1
ATOM 777 C CA . HIS A 1 107 ? 23.043 -3.746 -19.042 1.00 96.38 107 HIS A CA 1
ATOM 778 C C . HIS A 1 107 ? 23.132 -4.255 -20.480 1.00 96.38 107 HIS A C 1
ATOM 780 O O . HIS A 1 107 ? 24.088 -4.931 -20.876 1.00 96.38 107 HIS A O 1
ATOM 786 N N . ARG A 1 108 ? 22.170 -3.840 -21.301 1.00 95.81 108 ARG A N 1
ATOM 787 C CA . ARG A 1 108 ? 22.160 -4.042 -22.749 1.00 95.81 108 ARG A CA 1
ATOM 788 C C . ARG A 1 108 ? 21.855 -2.726 -23.446 1.00 95.81 108 ARG A C 1
ATOM 790 O O . ARG A 1 108 ? 20.840 -2.105 -23.166 1.00 95.81 108 ARG A O 1
ATOM 797 N N . LYS A 1 109 ? 22.710 -2.323 -24.383 1.00 96.88 109 LYS A N 1
ATOM 798 C CA . LYS A 1 109 ? 22.399 -1.236 -25.311 1.00 96.88 109 LYS A CA 1
ATOM 799 C C . LYS A 1 109 ? 21.679 -1.792 -26.535 1.00 96.88 109 LYS A C 1
ATOM 801 O O . LYS A 1 109 ? 22.086 -2.825 -27.069 1.00 96.88 109 LYS A O 1
ATOM 806 N N . ILE A 1 110 ? 20.643 -1.088 -26.969 1.00 97.06 110 ILE A N 1
ATOM 807 C CA . ILE A 1 110 ? 19.893 -1.320 -28.199 1.00 97.06 110 ILE A CA 1
ATOM 808 C C . ILE A 1 110 ? 19.989 -0.039 -29.031 1.00 97.06 110 ILE A C 1
ATOM 810 O O . ILE A 1 110 ? 19.518 1.024 -28.627 1.00 97.06 110 ILE A O 1
ATOM 814 N N . SER A 1 111 ? 20.640 -0.135 -30.185 1.00 96.38 111 SER A N 1
ATOM 815 C CA . SER A 1 111 ? 20.832 0.956 -31.148 1.00 96.38 111 SER A CA 1
ATOM 816 C C . SER A 1 111 ? 21.097 0.364 -32.531 1.00 96.38 111 SER A C 1
ATOM 818 O O . SER A 1 111 ? 21.164 -0.856 -32.675 1.00 96.38 111 SER A O 1
ATOM 820 N N . GLY A 1 112 ? 21.287 1.195 -33.558 1.00 93.94 112 GLY A N 1
ATOM 821 C CA . GLY A 1 112 ? 21.565 0.722 -34.919 1.00 93.94 112 GLY A CA 1
ATOM 822 C C . GLY A 1 112 ? 22.732 -0.278 -34.971 1.00 93.94 112 GLY A C 1
ATOM 823 O O . GLY A 1 112 ? 23.885 0.106 -34.780 1.00 93.94 112 GLY A O 1
ATOM 824 N N . GLY A 1 113 ? 22.431 -1.558 -35.226 1.00 90.38 113 GLY A N 1
ATOM 825 C CA . GLY A 1 113 ? 23.414 -2.646 -35.304 1.00 90.38 113 GLY A CA 1
ATOM 826 C C . GLY A 1 113 ? 23.907 -3.215 -33.964 1.00 90.38 113 GLY A C 1
ATOM 827 O O . GLY A 1 113 ? 24.836 -4.024 -33.968 1.00 90.38 113 GLY A O 1
ATOM 828 N N . GLU A 1 114 ? 23.311 -2.833 -32.833 1.00 94.25 114 GLU A N 1
ATOM 829 C CA . GLU A 1 114 ? 23.658 -3.325 -31.492 1.00 94.25 114 GLU A CA 1
ATOM 830 C C . GLU A 1 114 ? 22.425 -3.904 -30.778 1.00 94.25 114 GLU A C 1
ATOM 832 O O . GLU A 1 114 ? 21.287 -3.556 -31.079 1.00 94.25 114 GLU A O 1
ATOM 837 N N . GLY A 1 115 ? 22.639 -4.828 -29.838 1.00 93.00 115 GLY A N 1
ATOM 838 C CA . GLY A 1 115 ? 21.553 -5.382 -29.022 1.00 93.00 115 GLY A CA 1
ATOM 839 C C . GLY A 1 115 ? 20.541 -6.229 -29.793 1.00 93.00 115 GLY A C 1
ATOM 840 O O . GLY A 1 115 ? 19.401 -6.335 -29.371 1.00 93.00 115 GLY A O 1
ATOM 841 N N . GLY A 1 116 ? 20.940 -6.804 -30.934 1.00 92.69 116 GLY A N 1
ATOM 842 C CA . GLY A 1 116 ? 20.045 -7.587 -31.795 1.00 92.69 116 GLY A CA 1
ATOM 843 C C . GLY A 1 116 ? 19.135 -6.738 -32.688 1.00 92.69 116 GLY A C 1
ATOM 844 O O . GLY A 1 116 ? 18.418 -7.289 -33.521 1.00 92.69 116 GLY A O 1
ATOM 845 N N . PHE A 1 117 ? 19.201 -5.407 -32.588 1.00 94.62 117 PHE A N 1
ATOM 846 C CA . PHE A 1 117 ? 18.391 -4.516 -33.405 1.00 94.62 117 PHE A CA 1
ATOM 847 C C . PHE A 1 117 ? 18.896 -4.464 -34.851 1.00 94.62 117 PHE A C 1
ATOM 849 O O . PHE A 1 117 ? 20.026 -4.059 -35.136 1.00 94.62 117 PHE A O 1
ATOM 856 N N . THR A 1 118 ? 18.034 -4.890 -35.776 1.00 91.81 118 THR A N 1
ATOM 857 C CA . THR A 1 118 ? 18.325 -4.961 -37.219 1.00 91.81 118 THR A CA 1
ATOM 858 C C . THR A 1 118 ? 17.671 -3.841 -38.029 1.00 91.81 118 THR A C 1
ATOM 860 O O . THR A 1 118 ? 17.915 -3.743 -39.236 1.00 91.81 118 THR A O 1
ATOM 863 N N . GLY A 1 119 ? 16.877 -2.982 -37.378 1.00 90.62 119 GLY A N 1
ATOM 864 C CA . GLY A 1 119 ? 16.325 -1.781 -37.994 1.00 90.62 119 GLY A CA 1
ATOM 865 C C . GLY A 1 119 ? 17.430 -0.836 -38.463 1.00 90.62 119 GLY A C 1
ATOM 866 O O . GLY A 1 119 ? 18.539 -0.821 -37.918 1.00 90.62 119 GLY A O 1
ATOM 867 N N . GLN A 1 120 ? 17.144 -0.088 -39.523 1.00 91.75 120 GLN A N 1
ATOM 868 C CA . GLN A 1 120 ? 18.017 0.996 -39.957 1.00 91.75 120 GLN A CA 1
ATOM 869 C C . GLN A 1 120 ? 17.647 2.240 -39.155 1.00 91.75 120 GLN A C 1
ATOM 871 O O . GLN A 1 120 ? 16.466 2.508 -38.985 1.00 91.75 120 GLN A O 1
ATOM 876 N N . LEU A 1 121 ? 18.665 2.923 -38.635 1.00 95.62 121 LEU A N 1
ATOM 877 C CA . LEU A 1 121 ? 18.535 4.261 -38.070 1.00 95.62 121 LEU A CA 1
ATOM 878 C C . LEU A 1 121 ? 19.491 5.163 -38.839 1.00 95.62 121 LEU A C 1
ATOM 880 O O . LEU A 1 121 ? 20.696 4.865 -38.913 1.00 95.62 121 LEU A O 1
ATOM 884 N N . ASP A 1 122 ? 18.949 6.235 -39.383 1.00 95.25 122 ASP A N 1
ATOM 885 C CA . ASP A 1 122 ? 19.657 7.331 -40.006 1.00 95.25 122 ASP A CA 1
ATOM 886 C C . ASP A 1 122 ? 19.998 8.414 -38.975 1.00 95.25 122 ASP A C 1
ATOM 888 O O . ASP A 1 122 ? 19.604 8.384 -37.805 1.00 95.25 122 ASP A O 1
ATOM 892 N N . ASP A 1 123 ? 20.886 9.323 -39.377 1.00 96.69 123 ASP A N 1
ATOM 893 C CA . ASP A 1 123 ? 21.321 10.405 -38.499 1.00 96.69 123 ASP A CA 1
ATOM 894 C C . ASP A 1 123 ? 20.128 11.323 -38.177 1.00 96.69 123 ASP A C 1
ATOM 896 O O . ASP A 1 123 ? 19.414 11.728 -39.086 1.00 96.69 123 ASP A O 1
ATOM 900 N N . GLU A 1 124 ? 19.982 11.705 -36.902 1.00 96.31 124 GLU A N 1
ATOM 901 C CA . GLU A 1 124 ? 18.854 12.478 -36.337 1.00 96.31 124 GLU A CA 1
ATOM 902 C C . GLU A 1 124 ? 17.518 11.736 -36.123 1.00 96.31 124 GLU A C 1
ATOM 904 O O . GLU A 1 124 ? 16.575 12.358 -35.634 1.00 96.31 124 GLU A O 1
ATOM 909 N N . ASP A 1 125 ? 17.442 10.416 -36.318 1.00 96.94 125 ASP A N 1
ATOM 910 C CA . ASP A 1 125 ? 16.220 9.641 -36.012 1.00 96.94 125 ASP A CA 1
ATOM 911 C C . ASP A 1 125 ? 15.831 9.649 -34.529 1.00 96.94 125 ASP A C 1
ATOM 913 O O . ASP A 1 125 ? 14.682 9.394 -34.163 1.00 96.94 125 ASP A O 1
ATOM 917 N N . GLN A 1 126 ? 16.781 9.949 -33.643 1.00 97.81 126 GLN A N 1
ATOM 918 C CA . GLN A 1 126 ? 16.537 10.126 -32.216 1.00 97.81 126 GLN A CA 1
ATOM 919 C C . GLN A 1 126 ? 15.807 8.946 -31.545 1.00 97.81 126 GLN A C 1
ATOM 921 O O . GLN A 1 126 ? 14.927 9.121 -30.693 1.00 97.81 126 GLN A O 1
ATOM 926 N N . PHE A 1 127 ? 16.176 7.721 -31.918 1.00 98.38 127 PHE A N 1
ATOM 927 C CA . PHE A 1 127 ? 15.632 6.496 -31.347 1.00 98.38 127 PHE A CA 1
ATOM 928 C C . PHE A 1 127 ? 15.777 6.480 -29.818 1.00 98.38 127 PHE A C 1
ATOM 930 O O . PHE A 1 127 ? 16.849 6.738 -29.270 1.00 98.38 127 PHE A O 1
ATOM 937 N N . GLY A 1 128 ? 14.691 6.177 -29.107 1.00 98.19 128 GLY A N 1
ATOM 938 C CA . GLY A 1 128 ? 14.655 6.240 -27.642 1.00 98.19 128 GLY A CA 1
ATOM 939 C C . GLY A 1 128 ? 14.164 7.579 -27.088 1.00 98.19 128 GLY A C 1
ATOM 940 O O . GLY A 1 128 ? 14.178 7.776 -25.872 1.00 98.19 128 GLY A O 1
ATOM 941 N N . ILE A 1 129 ? 13.680 8.501 -27.932 1.00 98.31 129 ILE A N 1
ATOM 942 C CA . ILE A 1 129 ? 13.058 9.755 -27.463 1.00 98.31 129 ILE A CA 1
ATOM 943 C C . ILE A 1 129 ? 11.826 9.505 -26.587 1.00 98.31 129 ILE A C 1
ATOM 945 O O . ILE A 1 129 ? 11.607 10.223 -25.612 1.00 98.31 129 ILE A O 1
ATOM 949 N N . SER A 1 130 ? 11.080 8.440 -26.875 1.00 98.25 130 SER A N 1
ATOM 950 C CA . SER A 1 130 ? 9.996 7.913 -26.047 1.00 98.25 130 SER A CA 1
ATOM 951 C C . SER A 1 130 ? 10.106 6.397 -25.972 1.00 98.25 130 SER A C 1
ATOM 953 O O . SER A 1 130 ? 10.379 5.757 -26.987 1.00 98.25 130 SER A O 1
ATOM 955 N N . VAL A 1 131 ? 9.856 5.829 -24.798 1.00 98.12 131 VAL A N 1
ATOM 956 C CA . VAL A 1 131 ? 9.890 4.386 -24.560 1.00 98.12 131 VAL A CA 1
ATOM 957 C C . VAL A 1 131 ? 8.662 4.010 -23.732 1.00 98.12 131 VAL A C 1
ATOM 959 O O . VAL A 1 131 ? 8.327 4.729 -22.791 1.00 98.12 131 VAL A O 1
ATOM 962 N N . ALA A 1 132 ? 7.983 2.922 -24.093 1.00 97.50 132 ALA A N 1
ATOM 963 C CA . ALA A 1 132 ? 6.829 2.403 -23.363 1.00 97.50 132 ALA A CA 1
ATOM 964 C C . ALA A 1 132 ? 6.815 0.871 -23.373 1.00 97.50 132 ALA A C 1
ATOM 966 O O . ALA A 1 132 ? 6.916 0.267 -24.443 1.00 97.50 132 ALA A O 1
ATOM 967 N N . SER A 1 133 ? 6.673 0.259 -22.196 1.00 94.62 133 SER A N 1
ATOM 968 C CA . SER A 1 133 ? 6.411 -1.178 -22.072 1.00 94.62 133 SER A CA 1
ATOM 969 C C . SER A 1 133 ? 5.039 -1.517 -22.666 1.00 94.62 133 SER A C 1
ATOM 971 O O . SER A 1 133 ? 4.068 -0.783 -22.455 1.00 94.62 133 SER A O 1
ATOM 973 N N . LEU A 1 134 ? 4.965 -2.601 -23.437 1.00 94.38 134 LEU A N 1
ATOM 974 C CA . LEU A 1 134 ? 3.741 -3.088 -24.081 1.00 94.38 134 LEU A CA 1
ATOM 975 C C . LEU A 1 134 ? 3.131 -4.302 -23.366 1.00 94.38 134 LEU A C 1
ATOM 977 O O . LEU A 1 134 ? 2.046 -4.738 -23.751 1.00 94.38 134 LEU A O 1
ATOM 981 N N . GLY A 1 135 ? 3.804 -4.828 -22.338 1.00 89.69 135 GLY A N 1
ATOM 982 C CA . GLY A 1 135 ? 3.582 -6.203 -21.887 1.00 89.69 135 GLY A CA 1
ATOM 983 C C . GLY A 1 135 ? 4.032 -7.206 -22.953 1.00 89.69 135 GLY A C 1
ATOM 984 O O . GLY A 1 135 ? 4.671 -6.823 -23.928 1.00 89.69 135 GLY A O 1
ATOM 985 N N . ASP A 1 136 ? 3.710 -8.480 -22.769 1.00 90.38 136 ASP A N 1
ATOM 986 C CA . ASP A 1 136 ? 3.994 -9.522 -23.760 1.00 90.38 136 ASP A CA 1
ATOM 987 C C . ASP A 1 136 ? 2.990 -9.433 -24.930 1.00 90.38 136 ASP A C 1
ATOM 989 O O . ASP A 1 136 ? 1.811 -9.781 -24.797 1.00 90.38 136 ASP A O 1
ATOM 993 N N . LEU A 1 137 ? 3.433 -8.903 -26.074 1.00 94.31 137 LEU A N 1
ATOM 994 C CA . LEU A 1 137 ? 2.604 -8.710 -27.265 1.00 94.31 137 LEU A CA 1
ATOM 995 C C . LEU A 1 137 ? 2.623 -9.941 -28.185 1.00 94.31 137 LEU A C 1
ATOM 997 O O . LEU A 1 137 ? 1.684 -10.119 -28.971 1.00 94.31 137 LEU A O 1
ATOM 1001 N N . ASN A 1 138 ? 3.670 -10.770 -28.134 1.00 91.75 138 ASN A N 1
ATOM 1002 C CA . ASN A 1 138 ? 3.848 -11.914 -29.034 1.00 91.75 138 ASN A CA 1
ATOM 1003 C C . ASN A 1 138 ? 3.478 -13.280 -28.407 1.00 91.75 138 ASN A C 1
ATOM 1005 O O . ASN A 1 138 ? 3.333 -14.255 -29.154 1.00 91.75 138 ASN A O 1
ATOM 1009 N N . GLY A 1 139 ? 3.245 -13.334 -27.095 1.00 88.25 139 GLY A N 1
ATOM 1010 C CA . GLY A 1 139 ? 2.879 -14.523 -26.330 1.00 88.25 139 GLY A CA 1
ATOM 1011 C C . GLY A 1 139 ? 4.059 -15.414 -25.929 1.00 88.25 139 GLY A C 1
ATOM 1012 O O . GLY A 1 139 ? 3.862 -16.629 -25.840 1.00 88.25 139 GLY A O 1
ATOM 1013 N N . ASP A 1 140 ? 5.269 -14.871 -25.772 1.00 84.62 140 ASP A N 1
ATOM 1014 C CA . ASP A 1 140 ? 6.476 -15.620 -25.387 1.00 84.62 140 ASP A CA 1
ATOM 1015 C C . ASP A 1 140 ? 6.872 -15.493 -23.904 1.00 84.62 140 ASP A C 1
ATOM 1017 O O . ASP A 1 140 ? 7.914 -16.028 -23.511 1.00 84.62 140 ASP A O 1
ATOM 1021 N N . ALA A 1 141 ? 6.010 -14.874 -23.092 1.00 81.69 141 ALA A N 1
ATOM 1022 C CA . ALA A 1 141 ? 6.184 -14.567 -21.673 1.00 81.69 141 ALA A CA 1
ATOM 1023 C C . ALA A 1 141 ? 7.275 -13.526 -21.359 1.00 81.69 141 ALA A C 1
ATOM 1025 O O . ALA A 1 141 ? 7.620 -13.334 -20.193 1.00 81.69 141 ALA A O 1
ATOM 1026 N N . VAL A 1 142 ? 7.790 -12.809 -22.363 1.00 86.19 142 VAL A N 1
ATOM 1027 C CA . VAL A 1 142 ? 8.735 -11.704 -22.179 1.00 86.19 142 VAL A CA 1
ATOM 1028 C C . VAL A 1 142 ? 8.049 -10.376 -22.537 1.00 86.19 142 VAL A C 1
ATOM 1030 O O . VAL A 1 142 ? 7.426 -10.255 -23.587 1.00 86.19 142 VAL A O 1
ATOM 1033 N N . PRO A 1 143 ? 8.128 -9.337 -21.685 1.00 89.25 143 PRO A N 1
ATOM 1034 C CA . PRO A 1 143 ? 7.599 -8.019 -22.019 1.00 89.25 143 PRO A CA 1
ATOM 1035 C C . PRO A 1 143 ? 8.269 -7.373 -23.242 1.00 89.25 143 PRO A C 1
ATOM 1037 O O . PRO A 1 143 ? 9.493 -7.280 -23.327 1.00 89.25 143 PRO A O 1
ATOM 1040 N N . ASP A 1 144 ? 7.452 -6.797 -24.118 1.00 93.56 144 ASP A N 1
ATOM 1041 C CA . ASP A 1 144 ? 7.871 -6.097 -25.328 1.00 93.56 144 ASP A CA 1
ATOM 1042 C C . ASP A 1 144 ? 7.918 -4.574 -25.148 1.00 93.56 144 ASP A C 1
ATOM 1044 O O . ASP A 1 144 ? 7.340 -3.994 -24.221 1.00 93.56 144 ASP A O 1
ATOM 1048 N N . LEU A 1 145 ? 8.597 -3.889 -26.074 1.00 96.81 145 LEU A N 1
ATOM 1049 C CA . LEU A 1 145 ? 8.861 -2.452 -25.984 1.00 96.81 145 LEU A CA 1
ATOM 1050 C C . LEU A 1 145 ? 8.417 -1.695 -27.240 1.00 96.81 145 LEU A C 1
ATOM 1052 O O . LEU A 1 145 ? 8.773 -2.059 -28.359 1.00 96.81 145 LEU A O 1
ATOM 1056 N N . ALA A 1 146 ? 7.719 -0.573 -27.065 1.00 98.19 146 ALA A N 1
ATOM 1057 C CA . ALA A 1 146 ? 7.563 0.443 -28.103 1.00 98.19 146 ALA A CA 1
ATOM 1058 C C . ALA A 1 146 ? 8.612 1.545 -27.922 1.00 98.19 146 ALA A C 1
ATOM 1060 O O . ALA A 1 146 ? 8.721 2.141 -26.846 1.00 98.19 146 ALA A O 1
ATOM 1061 N N . VAL A 1 147 ? 9.343 1.862 -28.989 1.00 98.56 147 VAL A N 1
ATOM 1062 C CA . VAL A 1 147 ? 10.373 2.905 -29.000 1.00 98.56 147 VAL A CA 1
ATOM 1063 C C . VAL A 1 147 ? 10.101 3.911 -30.110 1.00 98.56 147 VAL A C 1
ATOM 1065 O O . VAL A 1 147 ? 9.950 3.553 -31.275 1.00 98.56 147 VAL A O 1
ATOM 1068 N N . GLY A 1 148 ? 10.037 5.188 -29.749 1.00 98.19 148 GLY A N 1
ATOM 1069 C CA . GLY A 1 148 ? 9.853 6.280 -30.698 1.00 98.19 148 GLY A CA 1
ATOM 1070 C C . GLY A 1 148 ? 11.168 6.738 -31.321 1.00 98.19 148 GLY A C 1
ATOM 1071 O O . GLY A 1 148 ? 12.196 6.802 -30.642 1.00 98.19 148 GLY A O 1
ATOM 1072 N N . ALA A 1 149 ? 11.081 7.116 -32.591 1.00 97.81 149 ALA A N 1
ATOM 1073 C CA . ALA A 1 149 ? 12.079 7.846 -33.363 1.00 97.81 149 ALA A CA 1
ATOM 1074 C C . ALA A 1 149 ? 11.338 9.013 -34.040 1.00 97.81 149 ALA A C 1
ATOM 1076 O O . ALA A 1 149 ? 10.872 8.922 -35.170 1.00 97.81 149 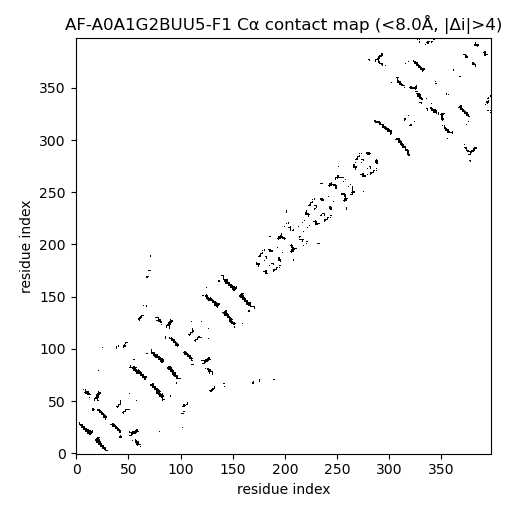ALA A O 1
ATOM 1077 N N . ALA A 1 150 ? 11.040 10.060 -33.265 1.00 96.75 150 ALA A N 1
ATOM 1078 C CA . ALA A 1 150 ? 10.082 11.098 -33.667 1.00 96.75 150 ALA A CA 1
ATOM 1079 C C . ALA A 1 150 ? 10.477 11.906 -34.926 1.00 96.75 150 ALA A C 1
ATOM 1081 O O . ALA A 1 150 ? 9.563 12.265 -35.669 1.00 96.75 150 ALA A O 1
ATOM 1082 N N . PRO A 1 151 ? 11.766 12.205 -35.179 1.00 96.88 151 PRO A N 1
ATOM 1083 C CA . PRO A 1 151 ? 12.227 12.900 -36.381 1.00 96.88 151 PRO A CA 1
ATOM 1084 C C . PRO A 1 151 ? 12.602 11.972 -37.541 1.00 96.88 151 PRO A C 1
ATOM 1086 O O . PRO A 1 151 ? 13.086 12.472 -38.547 1.00 96.88 151 PRO A O 1
ATOM 1089 N N . ASP A 1 152 ? 12.383 10.662 -37.420 1.00 95.94 152 ASP A N 1
ATOM 1090 C CA . ASP A 1 152 ? 12.668 9.697 -38.486 1.00 95.94 152 ASP A CA 1
ATOM 1091 C C . ASP A 1 152 ? 12.074 10.164 -39.828 1.00 95.94 152 ASP A C 1
ATOM 1093 O O . ASP A 1 152 ? 10.906 10.583 -39.910 1.00 95.94 152 ASP A O 1
ATOM 1097 N N . ASP A 1 153 ? 12.906 10.180 -40.868 1.00 93.94 153 ASP A N 1
ATOM 1098 C CA . ASP A 1 153 ? 12.568 10.742 -42.174 1.00 93.94 153 ASP A CA 1
ATOM 1099 C C . ASP A 1 153 ? 12.316 9.678 -43.252 1.00 93.94 153 ASP A C 1
ATOM 1101 O O . ASP A 1 153 ? 12.156 10.010 -44.442 1.00 93.94 153 ASP A O 1
ATOM 1105 N N . ASP A 1 154 ? 12.155 8.413 -42.847 1.00 90.44 154 ASP A N 1
ATOM 1106 C CA . ASP A 1 154 ? 11.844 7.335 -43.769 1.00 90.44 154 ASP A CA 1
ATOM 1107 C C . ASP A 1 154 ? 10.492 7.580 -44.452 1.00 90.44 154 ASP A C 1
ATOM 1109 O O . ASP A 1 154 ? 9.418 7.789 -43.877 1.00 90.44 154 ASP A O 1
ATOM 1113 N N . GLY A 1 155 ? 10.537 7.593 -45.783 1.00 89.44 155 GLY A N 1
ATOM 1114 C CA . GLY A 1 155 ? 9.387 7.935 -46.611 1.00 89.44 155 GLY A CA 1
ATOM 1115 C C . GLY A 1 155 ? 9.084 9.437 -46.702 1.00 89.44 155 GLY A C 1
ATOM 1116 O O . GLY A 1 155 ? 8.219 9.801 -47.508 1.00 89.44 155 GLY A O 1
ATOM 1117 N N . GLY A 1 156 ? 9.787 10.315 -45.979 1.00 92.56 156 GLY A N 1
ATOM 1118 C CA . GLY A 1 156 ? 9.813 11.775 -46.140 1.00 92.56 156 GLY A CA 1
ATOM 1119 C C . GLY A 1 156 ? 10.130 12.530 -44.840 1.00 92.56 156 GLY A C 1
ATOM 1120 O O . GLY A 1 156 ? 9.880 12.007 -43.770 1.00 92.56 156 GLY A O 1
ATOM 1121 N N . ALA A 1 157 ? 10.578 13.788 -44.963 1.00 94.62 157 ALA A N 1
ATOM 1122 C CA . ALA A 1 157 ? 11.064 14.629 -43.855 1.00 94.62 157 ALA A CA 1
ATOM 1123 C C . ALA A 1 157 ? 10.227 14.558 -42.561 1.00 94.62 157 ALA A C 1
ATOM 1125 O O . ALA A 1 157 ? 9.038 14.903 -42.595 1.00 94.62 157 ALA A O 1
ATOM 1126 N N . ASP A 1 158 ? 10.889 14.166 -41.467 1.00 93.31 158 ASP A N 1
ATOM 1127 C CA . ASP A 1 158 ? 10.424 14.127 -40.074 1.00 93.31 158 ASP A CA 1
ATOM 1128 C C . ASP A 1 158 ? 9.011 13.544 -39.900 1.00 93.31 158 ASP A C 1
ATOM 1130 O O . ASP A 1 158 ? 8.148 14.119 -39.227 1.00 93.31 158 ASP A O 1
ATOM 1134 N N . ARG A 1 159 ? 8.718 12.428 -40.572 1.00 95.00 159 ARG A N 1
ATOM 1135 C CA . ARG A 1 159 ? 7.406 11.767 -40.456 1.00 95.00 159 ARG A CA 1
ATOM 1136 C C . ARG A 1 159 ? 7.280 10.926 -39.195 1.00 95.00 159 ARG A C 1
ATOM 1138 O O . ARG A 1 159 ? 6.148 10.658 -38.783 1.00 95.00 159 ARG A O 1
ATOM 1145 N N . GLY A 1 160 ? 8.412 10.588 -38.593 1.00 95.88 160 GLY A N 1
ATOM 1146 C CA . GLY A 1 160 ? 8.528 9.823 -37.374 1.00 95.88 160 GLY A CA 1
ATOM 1147 C C . GLY A 1 160 ? 8.258 8.337 -37.575 1.00 95.88 160 GLY A C 1
ATOM 1148 O O . GLY A 1 160 ? 7.496 7.918 -38.451 1.00 95.88 160 GLY A O 1
ATOM 1149 N N . ALA A 1 161 ? 8.830 7.543 -36.678 1.00 96.88 161 ALA A N 1
ATOM 1150 C CA . ALA A 1 161 ? 8.632 6.107 -36.606 1.00 96.88 161 ALA A CA 1
ATOM 1151 C C . ALA A 1 161 ? 8.365 5.648 -35.166 1.00 96.88 161 ALA A C 1
ATOM 1153 O O . ALA A 1 161 ? 8.763 6.279 -34.180 1.00 96.88 161 ALA A O 1
ATOM 1154 N N . VAL A 1 162 ? 7.676 4.510 -35.057 1.00 97.62 162 VAL A N 1
ATOM 1155 C CA . VAL A 1 162 ? 7.555 3.728 -33.824 1.00 97.62 162 VAL A CA 1
ATOM 1156 C C . VAL A 1 162 ? 8.056 2.326 -34.123 1.00 97.62 162 VAL A C 1
ATOM 1158 O O . VAL A 1 162 ? 7.550 1.653 -35.021 1.00 97.62 162 VAL A O 1
ATOM 1161 N N . TRP A 1 163 ? 9.034 1.891 -33.345 1.00 97.44 163 TRP A N 1
ATOM 1162 C CA . TRP A 1 163 ? 9.620 0.566 -33.408 1.00 97.44 163 TRP A CA 1
ATOM 1163 C C . TRP A 1 163 ? 9.005 -0.306 -32.321 1.00 97.44 163 TRP A C 1
ATOM 1165 O O . TRP A 1 163 ? 9.009 0.071 -31.152 1.00 97.44 163 TRP A O 1
ATOM 1175 N N . ILE A 1 164 ? 8.484 -1.468 -32.710 1.00 97.44 164 ILE A N 1
ATOM 1176 C CA . ILE A 1 164 ? 8.052 -2.510 -31.775 1.00 97.44 164 ILE A CA 1
ATOM 1177 C C . ILE A 1 164 ? 9.202 -3.502 -31.655 1.00 97.44 164 ILE A C 1
ATOM 1179 O O . ILE A 1 164 ? 9.602 -4.108 -32.652 1.00 97.44 164 ILE A O 1
ATOM 1183 N N . LEU A 1 165 ? 9.768 -3.608 -30.460 1.00 96.31 165 LEU A N 1
ATOM 1184 C CA . LEU A 1 165 ? 10.867 -4.505 -30.147 1.00 96.31 165 LEU A CA 1
ATOM 1185 C C . LEU A 1 165 ? 10.316 -5.689 -29.367 1.00 96.31 165 LEU A C 1
ATOM 1187 O O . LEU A 1 165 ? 9.844 -5.510 -28.245 1.00 96.31 165 LEU A O 1
ATOM 1191 N N . PHE A 1 166 ? 10.419 -6.868 -29.972 1.00 94.00 166 PHE A N 1
ATOM 1192 C CA . PHE A 1 166 ? 10.225 -8.123 -29.263 1.00 94.00 166 PHE A CA 1
ATOM 1193 C C . PHE A 1 166 ? 11.511 -8.449 -28.513 1.00 94.00 166 PHE A C 1
ATOM 1195 O O . PHE A 1 166 ? 12.566 -8.550 -29.151 1.00 94.00 166 PHE A O 1
ATOM 1202 N N . LEU A 1 167 ? 11.453 -8.489 -27.184 1.00 91.44 167 LEU A N 1
ATOM 1203 C CA . LEU A 1 167 ? 12.640 -8.724 -26.363 1.00 91.44 167 LEU A CA 1
ATOM 1204 C C . LEU A 1 167 ? 12.831 -10.223 -26.141 1.00 91.44 167 LEU A C 1
ATOM 1206 O O . LEU A 1 167 ? 11.883 -10.947 -25.880 1.00 91.44 167 LEU A O 1
ATOM 1210 N N . ASP A 1 168 ? 14.080 -10.681 -26.200 1.00 84.00 168 ASP A N 1
ATOM 1211 C CA . ASP A 1 168 ? 14.425 -12.029 -25.755 1.00 84.00 168 ASP A CA 1
ATOM 1212 C C . ASP A 1 168 ? 14.753 -11.976 -24.255 1.00 84.00 168 ASP A C 1
ATOM 1214 O O . ASP A 1 168 ? 15.688 -11.281 -23.841 1.00 84.00 168 ASP A O 1
ATOM 1218 N N . GLY A 1 169 ? 13.991 -12.711 -23.450 1.00 73.38 169 GLY A N 1
ATOM 1219 C CA . GLY A 1 169 ? 14.150 -12.806 -21.997 1.00 73.38 169 GLY A CA 1
ATOM 1220 C C . GLY A 1 169 ? 14.667 -14.167 -21.533 1.00 73.38 169 GLY A C 1
ATOM 1221 O O . GLY A 1 169 ? 15.016 -15.045 -22.334 1.00 73.38 169 GLY A O 1
ATOM 1222 N N . PHE A 1 170 ? 14.715 -14.354 -20.214 1.00 69.62 170 PHE A N 1
ATOM 1223 C CA . PHE A 1 170 ? 15.059 -15.632 -19.592 1.00 69.62 170 PHE A CA 1
ATOM 1224 C C . PHE A 1 170 ? 13.899 -16.633 -19.742 1.00 69.62 170 PHE A C 1
ATOM 1226 O O . PHE A 1 170 ? 13.142 -16.894 -18.818 1.00 69.62 170 PHE A O 1
ATOM 1233 N N . ASN A 1 171 ? 13.742 -17.208 -20.937 1.00 64.25 171 ASN A N 1
ATOM 1234 C CA . ASN A 1 171 ? 12.666 -18.157 -21.236 1.00 64.25 171 ASN A CA 1
ATOM 1235 C C . ASN A 1 171 ? 13.019 -19.564 -20.707 1.00 64.25 171 ASN A C 1
ATOM 1237 O O . ASN A 1 171 ? 13.353 -20.490 -21.457 1.00 64.25 171 ASN A O 1
ATOM 1241 N N . VAL A 1 172 ? 13.065 -19.691 -19.381 1.00 68.44 172 VAL A N 1
ATOM 1242 C CA . VAL A 1 172 ? 13.322 -20.941 -18.664 1.00 68.44 172 VAL A CA 1
ATOM 1243 C C . VAL A 1 172 ? 12.109 -21.229 -17.798 1.00 68.44 172 VAL A C 1
ATOM 1245 O O . VAL A 1 172 ? 11.754 -20.408 -16.965 1.00 68.44 172 VAL A O 1
ATOM 1248 N N . VAL A 1 173 ? 11.507 -22.408 -17.979 1.00 79.81 173 VAL A N 1
ATOM 1249 C CA . VAL A 1 173 ? 10.508 -22.922 -17.036 1.00 79.81 173 VAL A CA 1
ATOM 1250 C C . VAL A 1 173 ? 11.235 -23.242 -15.737 1.00 79.81 173 VAL A C 1
ATOM 1252 O O . VAL A 1 173 ? 11.967 -24.238 -15.657 1.00 79.81 173 VAL A O 1
ATOM 1255 N N . MET A 1 174 ? 11.106 -22.348 -14.767 1.00 84.75 174 MET A N 1
ATOM 1256 C CA . MET A 1 174 ? 11.781 -22.411 -13.480 1.00 84.75 174 MET A CA 1
ATOM 1257 C C . MET A 1 174 ? 10.845 -21.885 -12.396 1.00 84.75 174 MET A C 1
ATOM 1259 O O . MET A 1 174 ? 9.946 -21.096 -12.658 1.00 84.75 174 MET A O 1
ATOM 1263 N N . ASP A 1 175 ? 11.063 -22.411 -11.203 1.00 86.75 175 ASP A N 1
ATOM 1264 C CA . ASP A 1 175 ? 10.475 -21.964 -9.951 1.00 86.75 175 ASP A CA 1
ATOM 1265 C C . ASP A 1 175 ? 11.410 -20.879 -9.394 1.00 86.75 175 ASP A C 1
ATOM 1267 O O . ASP A 1 175 ? 12.553 -21.186 -9.022 1.00 86.75 175 ASP A O 1
ATOM 1271 N N . PHE A 1 176 ? 10.999 -19.614 -9.522 1.00 86.31 176 PHE A N 1
ATOM 1272 C CA . PHE A 1 176 ? 11.857 -18.452 -9.268 1.00 86.31 176 PHE A CA 1
ATOM 1273 C C . PHE A 1 176 ? 11.936 -18.091 -7.783 1.00 86.31 176 PHE A C 1
ATOM 1275 O O . PHE A 1 176 ? 13.015 -17.709 -7.315 1.00 86.31 176 PHE A O 1
ATOM 1282 N N . ASP A 1 177 ? 10.857 -18.278 -7.028 1.00 87.69 177 ASP A N 1
ATOM 1283 C CA . ASP A 1 177 ? 10.802 -17.963 -5.603 1.00 87.69 177 ASP A CA 1
ATOM 1284 C C . ASP A 1 177 ? 10.938 -19.197 -4.688 1.00 87.69 177 ASP A C 1
ATOM 1286 O O . ASP A 1 177 ? 11.333 -19.069 -3.523 1.00 87.69 177 ASP A O 1
ATOM 1290 N N . GLY A 1 178 ? 10.777 -20.405 -5.229 1.00 90.38 178 GLY A N 1
ATOM 1291 C CA . GLY A 1 178 ? 11.007 -21.673 -4.549 1.00 90.38 178 GLY A CA 1
ATOM 1292 C C . GLY A 1 178 ? 9.770 -22.277 -3.883 1.00 90.38 178 GLY A C 1
ATOM 1293 O O . GLY A 1 178 ? 9.939 -23.103 -2.974 1.00 90.38 178 GLY A O 1
ATOM 1294 N N . ASP A 1 179 ? 8.563 -21.875 -4.270 1.00 91.38 179 ASP A N 1
ATOM 1295 C CA . ASP A 1 179 ? 7.302 -22.364 -3.704 1.00 91.38 179 ASP A CA 1
ATOM 1296 C C . ASP A 1 179 ? 6.826 -23.711 -4.306 1.00 91.38 179 ASP A C 1
ATOM 1298 O O . ASP A 1 179 ? 5.976 -24.413 -3.741 1.00 91.38 179 ASP A O 1
ATOM 1302 N N . GLY A 1 180 ? 7.465 -24.146 -5.396 1.00 93.06 180 GLY A N 1
ATOM 1303 C CA . GLY A 1 180 ? 7.175 -25.380 -6.119 1.00 93.06 180 GLY A CA 1
ATOM 1304 C C . GLY A 1 180 ? 6.280 -25.217 -7.349 1.00 93.06 180 GLY A C 1
ATOM 1305 O O . GLY A 1 180 ? 5.993 -26.229 -8.008 1.00 93.06 180 GLY A O 1
ATOM 1306 N N . PHE A 1 181 ? 5.869 -23.996 -7.676 1.00 91.25 181 PHE A N 1
ATOM 1307 C CA . PHE A 1 181 ? 5.217 -23.611 -8.916 1.00 91.25 181 PHE A CA 1
ATOM 1308 C C . PHE A 1 181 ? 6.242 -22.976 -9.857 1.00 91.25 181 PHE A C 1
ATOM 1310 O O . PHE A 1 181 ? 7.306 -22.514 -9.474 1.00 91.25 181 PHE A O 1
ATOM 1317 N N . VAL A 1 182 ? 5.999 -23.114 -11.153 1.00 89.88 182 VAL A N 1
ATOM 1318 C CA . VAL A 1 182 ? 6.897 -22.603 -12.193 1.00 89.88 182 VAL A CA 1
ATOM 1319 C C . VAL A 1 182 ? 6.236 -21.406 -12.855 1.00 89.88 182 VAL A C 1
ATOM 1321 O O . VAL A 1 182 ? 5.010 -21.333 -12.895 1.00 89.88 182 VAL A O 1
ATOM 1324 N N . ASN A 1 183 ? 7.038 -20.526 -13.439 1.00 83.25 183 ASN A N 1
ATOM 1325 C CA . ASN A 1 183 ? 6.608 -19.248 -14.012 1.00 83.25 183 ASN A CA 1
ATOM 1326 C C . ASN A 1 183 ? 5.525 -19.278 -15.111 1.00 83.25 183 ASN A C 1
ATOM 1328 O O . ASN A 1 183 ? 5.012 -18.236 -15.508 1.00 83.25 183 ASN A O 1
ATOM 1332 N N . ASP A 1 184 ? 5.181 -20.444 -15.669 1.00 83.44 184 ASP A N 1
ATOM 1333 C CA . ASP A 1 184 ? 4.056 -20.581 -16.608 1.00 83.44 184 ASP A CA 1
ATOM 1334 C C . ASP A 1 184 ? 2.710 -20.871 -15.917 1.00 83.44 184 ASP A C 1
ATOM 1336 O O . ASP A 1 184 ? 1.663 -20.892 -16.572 1.00 83.44 184 ASP A O 1
ATOM 1340 N N . VAL A 1 185 ? 2.738 -21.105 -14.606 1.00 88.81 185 VAL A N 1
ATOM 1341 C CA . VAL A 1 185 ? 1.593 -21.462 -13.762 1.00 88.81 185 VAL A CA 1
ATOM 1342 C C . VAL A 1 185 ? 1.466 -20.523 -12.562 1.00 88.81 185 VAL A C 1
ATOM 1344 O O . VAL A 1 185 ? 0.344 -20.235 -12.148 1.00 88.81 185 VAL A O 1
ATOM 1347 N N . ASP A 1 186 ? 2.587 -20.068 -12.016 1.00 88.69 186 ASP A N 1
ATOM 1348 C CA . ASP A 1 186 ? 2.648 -19.114 -10.918 1.00 88.69 186 ASP A CA 1
ATOM 1349 C C . ASP A 1 186 ? 2.209 -17.711 -11.379 1.00 88.69 186 ASP A C 1
ATOM 1351 O O . ASP A 1 186 ? 2.536 -17.258 -12.478 1.00 88.69 186 ASP A O 1
ATOM 1355 N N . CYS A 1 187 ? 1.377 -17.046 -10.575 1.00 89.12 187 CYS A N 1
ATOM 1356 C CA . CYS A 1 187 ? 0.913 -15.699 -10.880 1.00 89.12 187 CYS A CA 1
ATOM 1357 C C . CYS A 1 187 ? 1.802 -14.602 -10.285 1.00 89.12 187 CYS A C 1
ATOM 1359 O O . CYS A 1 187 ? 1.714 -13.451 -10.739 1.00 89.12 187 CYS A O 1
ATOM 1361 N N . ASP A 1 188 ? 2.670 -14.931 -9.326 1.00 89.50 188 ASP A N 1
ATOM 1362 C CA . ASP A 1 188 ? 3.705 -14.033 -8.845 1.00 89.50 188 ASP A CA 1
ATOM 1363 C C . ASP A 1 188 ? 5.003 -14.773 -8.511 1.00 89.50 188 ASP A C 1
ATOM 1365 O O . ASP A 1 188 ? 5.319 -14.954 -7.346 1.00 89.50 188 ASP A O 1
ATOM 1369 N N . ASP A 1 189 ? 5.812 -15.012 -9.551 1.00 87.75 189 ASP A N 1
ATOM 1370 C CA . ASP A 1 189 ? 7.157 -15.631 -9.543 1.00 87.75 189 ASP A CA 1
ATOM 1371 C C . ASP A 1 189 ? 8.185 -15.094 -8.519 1.00 87.75 189 ASP A C 1
ATOM 1373 O O . ASP A 1 189 ? 9.350 -15.496 -8.512 1.00 87.75 189 ASP A O 1
ATOM 1377 N N . CYS A 1 190 ? 7.809 -14.097 -7.724 1.00 89.00 190 CYS A N 1
ATOM 1378 C CA . CYS A 1 190 ? 8.647 -13.407 -6.762 1.00 89.00 190 CYS A CA 1
ATOM 1379 C C . CYS A 1 190 ? 8.082 -13.398 -5.345 1.00 89.00 190 CYS A C 1
ATOM 1381 O O . CYS A 1 190 ? 8.653 -12.724 -4.473 1.00 89.00 190 CYS A O 1
ATOM 1383 N N . ASN A 1 191 ? 6.979 -14.102 -5.106 1.00 90.00 191 ASN A N 1
ATOM 1384 C CA . ASN A 1 191 ? 6.337 -14.174 -3.814 1.00 90.00 191 ASN A CA 1
ATOM 1385 C C . ASN A 1 191 ? 5.863 -15.598 -3.521 1.00 90.00 191 ASN A C 1
ATOM 1387 O O . ASN A 1 191 ? 4.774 -15.989 -3.915 1.00 90.00 191 ASN A O 1
ATOM 1391 N N . THR A 1 192 ? 6.621 -16.296 -2.671 1.00 92.94 192 THR A N 1
ATOM 1392 C CA . THR A 1 192 ? 6.367 -17.702 -2.330 1.00 92.94 192 THR A CA 1
ATOM 1393 C C . THR A 1 192 ? 5.021 -17.970 -1.666 1.00 92.94 192 THR A C 1
ATOM 1395 O O . THR A 1 192 ? 4.646 -19.125 -1.476 1.00 92.94 192 THR A O 1
ATOM 1398 N N . ASP A 1 193 ? 4.355 -16.918 -1.190 1.00 93.38 193 ASP A N 1
ATOM 1399 C CA . ASP A 1 193 ? 3.039 -17.004 -0.571 1.00 93.38 193 ASP A CA 1
ATOM 1400 C C . ASP A 1 193 ? 1.904 -16.788 -1.593 1.00 93.38 193 ASP A C 1
ATOM 1402 O O . ASP A 1 193 ? 0.739 -16.876 -1.218 1.00 93.38 193 ASP A O 1
ATOM 1406 N N . VAL A 1 194 ? 2.200 -16.489 -2.862 1.00 93.12 194 VAL A N 1
ATOM 1407 C CA . VAL A 1 194 ? 1.220 -16.184 -3.914 1.00 93.12 194 VAL A CA 1
ATOM 1408 C C . VAL A 1 194 ? 1.361 -17.191 -5.044 1.00 93.12 194 VAL A C 1
ATOM 1410 O O . VAL A 1 194 ? 2.238 -17.066 -5.879 1.00 93.12 194 VAL A O 1
ATOM 1413 N N . HIS A 1 195 ? 0.467 -18.174 -5.089 1.00 93.94 195 HIS A N 1
ATOM 1414 C CA . HIS A 1 195 ? 0.512 -19.243 -6.083 1.00 93.94 195 HIS A CA 1
ATOM 1415 C C . HIS A 1 195 ? -0.854 -19.924 -6.245 1.00 93.94 195 HIS A C 1
ATOM 1417 O O . HIS A 1 195 ? -1.754 -19.747 -5.415 1.00 93.94 195 HIS A O 1
ATOM 1423 N N . PRO A 1 196 ? -1.073 -20.744 -7.291 1.00 95.44 196 PRO A N 1
ATOM 1424 C CA . PRO A 1 196 ? -2.340 -21.450 -7.458 1.00 95.44 196 PRO A CA 1
ATOM 1425 C C . PRO A 1 196 ? -2.666 -22.355 -6.262 1.00 95.44 196 PRO A C 1
ATOM 1427 O O . PRO A 1 196 ? -1.875 -23.217 -5.862 1.00 95.44 196 PRO A O 1
ATOM 1430 N N . GLY A 1 197 ? -3.844 -22.159 -5.674 1.00 92.69 197 GLY A N 1
ATOM 1431 C CA . GLY A 1 197 ? -4.322 -22.868 -4.494 1.00 92.69 197 GLY A CA 1
ATOM 1432 C C . GLY A 1 197 ? -3.639 -22.475 -3.181 1.00 92.69 197 GLY A C 1
ATOM 1433 O O . GLY A 1 197 ? -3.749 -23.241 -2.213 1.00 92.69 197 GLY A O 1
ATOM 1434 N N . ALA A 1 198 ? -2.912 -21.352 -3.128 1.00 93.88 198 ALA A N 1
ATOM 1435 C CA . ALA A 1 198 ? -2.314 -20.865 -1.888 1.00 93.88 198 ALA A CA 1
ATOM 1436 C C . ALA A 1 198 ? -3.398 -20.548 -0.840 1.00 93.88 198 ALA A C 1
ATOM 1438 O O . ALA A 1 198 ? -4.444 -19.992 -1.169 1.00 93.88 198 ALA A O 1
ATOM 1439 N N . PRO A 1 199 ? -3.207 -20.903 0.442 1.00 90.81 199 PRO A N 1
ATOM 1440 C CA . PRO A 1 199 ? -4.083 -20.420 1.500 1.00 90.81 199 PRO A CA 1
ATOM 1441 C C . PRO A 1 199 ? -3.950 -18.902 1.657 1.00 90.81 199 PRO A C 1
ATOM 1443 O O . PRO A 1 199 ? -2.834 -18.409 1.772 1.00 90.81 199 PRO A O 1
ATOM 1446 N N . GLU A 1 200 ? -5.074 -18.194 1.766 1.00 87.56 200 GLU A N 1
ATOM 1447 C CA . GLU A 1 200 ? -5.055 -16.769 2.121 1.00 87.56 200 GLU A CA 1
ATOM 1448 C C . GLU A 1 200 ? -4.430 -16.566 3.508 1.00 87.56 200 GLU A C 1
ATOM 1450 O O . GLU A 1 200 ? -4.797 -17.246 4.484 1.00 87.56 200 GLU A O 1
ATOM 1455 N N . ILE A 1 201 ? -3.491 -15.627 3.584 1.00 88.25 201 ILE A N 1
ATOM 1456 C CA . ILE A 1 201 ? -2.811 -15.205 4.803 1.00 88.25 201 ILE A CA 1
ATOM 1457 C C . ILE A 1 201 ? -2.962 -13.694 4.960 1.00 88.25 201 ILE A C 1
ATOM 1459 O O . ILE A 1 201 ? -2.835 -12.975 3.991 1.00 88.25 201 ILE A O 1
ATOM 1463 N N . CYS A 1 202 ? -3.158 -13.220 6.197 1.00 86.75 202 CYS A N 1
ATOM 1464 C CA . CYS A 1 202 ? -3.359 -11.800 6.525 1.00 86.75 202 CYS A CA 1
ATOM 1465 C C . CYS A 1 202 ? -2.132 -10.910 6.273 1.00 86.75 202 CYS A C 1
ATOM 1467 O O . CYS A 1 202 ? -1.549 -10.361 7.216 1.00 86.75 202 CYS A O 1
ATOM 1469 N N . ASP A 1 203 ? -1.719 -10.780 5.025 1.00 85.81 203 ASP A N 1
ATOM 1470 C CA . ASP A 1 203 ? -0.584 -9.990 4.572 1.00 85.81 203 ASP A CA 1
ATOM 1471 C C . ASP A 1 203 ? -1.016 -8.823 3.669 1.00 85.81 203 ASP A C 1
ATOM 1473 O O . ASP A 1 203 ? -0.188 -7.966 3.342 1.00 85.81 203 ASP A O 1
ATOM 1477 N N . GLY A 1 204 ? -2.314 -8.723 3.352 1.00 83.56 204 GLY A N 1
ATOM 1478 C CA . GLY A 1 204 ? -2.859 -7.675 2.502 1.00 83.56 204 GLY A CA 1
ATOM 1479 C C . GLY A 1 204 ? -2.623 -7.918 1.012 1.00 83.56 204 GLY A C 1
ATOM 1480 O O . GLY A 1 204 ? -2.739 -6.968 0.231 1.00 83.56 204 GLY A O 1
ATOM 1481 N N . PHE A 1 205 ? -2.306 -9.151 0.619 1.00 86.31 205 PHE A N 1
ATOM 1482 C CA . PHE A 1 205 ? -2.264 -9.623 -0.756 1.00 86.31 205 PHE A CA 1
ATOM 1483 C C . PHE A 1 205 ? -3.360 -10.671 -0.988 1.00 86.31 205 PHE A C 1
ATOM 1485 O O . PHE A 1 205 ? -3.947 -11.217 -0.065 1.00 86.31 205 PHE A O 1
ATOM 1492 N N . ALA A 1 206 ? -3.715 -10.888 -2.253 1.00 90.56 206 ALA A N 1
ATOM 1493 C CA . ALA A 1 206 ? -4.428 -12.105 -2.613 1.00 90.56 206 ALA A CA 1
ATOM 1494 C C . ALA A 1 206 ? -3.348 -13.166 -2.808 1.00 90.56 206 ALA A C 1
ATOM 1496 O O . ALA A 1 206 ? -2.384 -12.897 -3.527 1.00 90.56 206 ALA A O 1
ATOM 1497 N N . ASN A 1 207 ? -3.489 -14.324 -2.174 1.00 92.31 207 ASN A N 1
ATOM 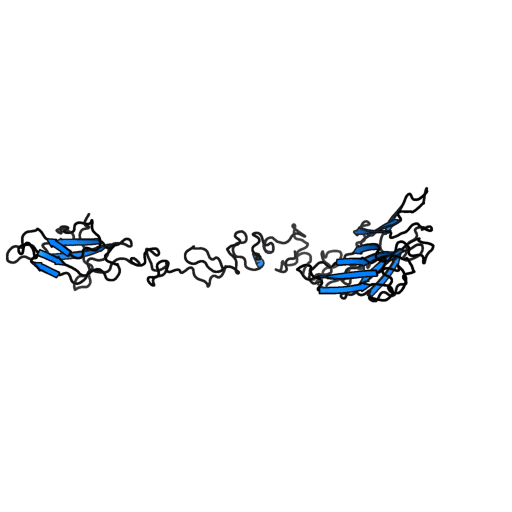1498 C CA . ASN A 1 207 ? -2.497 -15.391 -2.265 1.00 92.31 207 ASN A CA 1
ATOM 1499 C C . ASN A 1 207 ? -2.885 -16.433 -3.326 1.00 92.31 207 ASN A C 1
ATOM 1501 O O . ASN A 1 207 ? -2.011 -16.977 -3.996 1.00 92.31 207 ASN A O 1
ATOM 1505 N N . ASP A 1 208 ? -4.183 -16.697 -3.528 1.00 92.94 208 ASP A N 1
ATOM 1506 C CA . ASP A 1 208 ? -4.647 -17.764 -4.424 1.00 92.94 208 ASP A CA 1
ATOM 1507 C C . ASP A 1 208 ? -4.928 -17.285 -5.861 1.00 92.94 208 ASP A C 1
ATOM 1509 O O . ASP A 1 208 ? -5.974 -16.694 -6.159 1.00 92.94 208 ASP A O 1
ATOM 1513 N N . CYS A 1 209 ? -4.040 -17.634 -6.794 1.00 92.19 209 CYS A N 1
ATOM 1514 C CA . CYS A 1 209 ? -4.232 -17.362 -8.222 1.00 92.19 209 CYS A CA 1
ATOM 1515 C C . CYS A 1 209 ? -5.431 -18.113 -8.847 1.00 92.19 209 CYS A C 1
ATOM 1517 O O . CYS A 1 209 ? -5.924 -17.711 -9.906 1.00 92.19 209 CYS A O 1
ATOM 1519 N N . ASP A 1 210 ? -5.896 -19.209 -8.233 1.00 92.88 210 ASP A N 1
ATOM 1520 C CA . ASP A 1 210 ? -7.059 -19.985 -8.685 1.00 92.88 210 ASP A CA 1
ATOM 1521 C C . ASP A 1 210 ? -8.392 -19.394 -8.177 1.00 92.88 210 ASP A C 1
ATOM 1523 O O . ASP A 1 210 ? -9.472 -19.819 -8.624 1.00 92.88 210 ASP A O 1
ATOM 1527 N N . ASP A 1 211 ? -8.369 -18.401 -7.275 1.00 90.94 211 ASP A N 1
ATOM 1528 C CA . ASP A 1 211 ? -9.592 -17.738 -6.824 1.00 90.94 211 ASP A CA 1
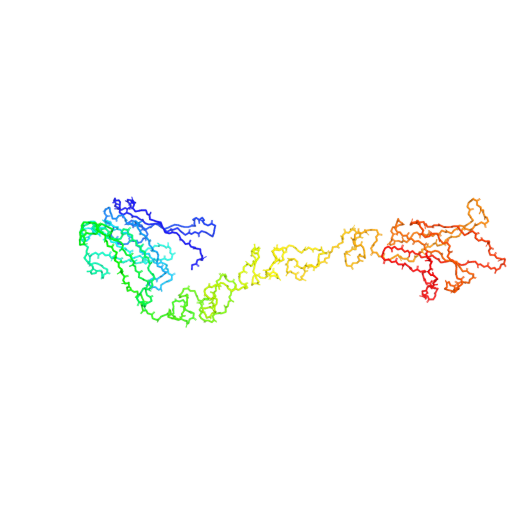ATOM 1529 C C . ASP A 1 211 ? -10.215 -16.921 -7.965 1.00 90.94 211 ASP A C 1
ATOM 1531 O O . ASP A 1 211 ? -9.593 -16.102 -8.639 1.00 90.94 211 ASP A O 1
ATOM 1535 N N . SER A 1 212 ? -11.523 -17.088 -8.152 1.00 91.12 212 SER A N 1
ATOM 1536 C CA . SER A 1 212 ? -12.300 -16.373 -9.173 1.00 91.12 212 SER A CA 1
ATOM 1537 C C . SER A 1 212 ? -12.259 -14.839 -9.082 1.00 91.12 212 SER A C 1
ATOM 1539 O O . SER A 1 212 ? -12.681 -14.163 -10.024 1.00 91.12 212 SER A O 1
ATOM 1541 N N . ARG A 1 213 ? -11.834 -14.291 -7.942 1.00 89.06 213 ARG A N 1
ATOM 1542 C CA . ARG A 1 213 ? -11.714 -12.856 -7.674 1.00 89.06 213 ARG A CA 1
ATOM 1543 C C . ARG A 1 213 ? -10.317 -12.324 -7.971 1.00 89.06 213 ARG A C 1
ATOM 1545 O O . ARG A 1 213 ? -10.181 -11.100 -8.004 1.00 89.06 213 ARG A O 1
ATOM 1552 N N . TRP A 1 214 ? -9.326 -13.187 -8.214 1.00 86.62 214 TRP A N 1
ATOM 1553 C CA . TRP A 1 214 ? -7.956 -12.795 -8.532 1.00 86.62 214 TRP A CA 1
ATOM 1554 C C . TRP A 1 214 ? -7.912 -11.685 -9.602 1.00 86.62 214 TRP A C 1
ATOM 1556 O O . TRP A 1 214 ? -8.627 -11.779 -10.610 1.00 86.62 214 TRP A O 1
ATOM 1566 N N . PRO A 1 215 ? -7.112 -10.615 -9.421 1.00 89.19 215 PRO A N 1
ATOM 1567 C CA . PRO A 1 215 ? -6.162 -10.333 -8.329 1.00 89.19 215 PRO A CA 1
ATOM 1568 C C . PRO A 1 215 ? -6.764 -9.488 -7.185 1.00 89.19 215 PRO A C 1
ATOM 1570 O O . PRO A 1 215 ? -6.073 -8.704 -6.540 1.00 89.19 215 PRO A O 1
ATOM 1573 N N . SER A 1 216 ? -8.083 -9.538 -6.988 1.00 88.62 216 SER A N 1
ATOM 1574 C CA . SER A 1 216 ? -8.758 -8.736 -5.960 1.00 88.62 216 SER A CA 1
ATOM 1575 C C . SER A 1 216 ? -8.591 -9.372 -4.584 1.00 88.62 216 SER A C 1
ATOM 1577 O O . SER A 1 216 ? -8.793 -10.577 -4.449 1.00 88.62 216 SER A O 1
ATOM 1579 N N . LEU A 1 217 ? -8.324 -8.544 -3.568 1.00 85.50 217 LEU A N 1
ATOM 1580 C CA . LEU A 1 217 ? -8.186 -8.995 -2.183 1.00 85.50 217 LEU A CA 1
ATOM 1581 C C . LEU A 1 217 ? -9.419 -9.782 -1.702 1.00 85.50 217 LEU A C 1
ATOM 1583 O O . LEU A 1 217 ? -10.559 -9.373 -1.981 1.00 85.50 217 LEU A O 1
ATOM 1587 N N . PRO A 1 218 ? -9.221 -10.883 -0.957 1.00 84.94 218 PRO A N 1
ATOM 1588 C CA . PRO A 1 218 ? -10.302 -11.590 -0.289 1.00 84.94 218 PRO A CA 1
ATOM 1589 C C . PRO A 1 218 ? -11.092 -10.676 0.655 1.00 84.94 218 PRO A C 1
ATOM 1591 O O . PRO A 1 218 ? -10.570 -9.734 1.245 1.00 84.94 218 PRO A O 1
ATOM 1594 N N . ALA A 1 219 ? -12.383 -10.976 0.827 1.00 81.81 219 ALA A N 1
ATOM 1595 C CA . ALA A 1 219 ? -13.287 -10.128 1.608 1.00 81.81 219 ALA A CA 1
ATOM 1596 C C . ALA A 1 219 ? -12.851 -9.963 3.074 1.00 81.81 219 ALA A C 1
ATOM 1598 O O . ALA A 1 219 ? -13.013 -8.879 3.609 1.00 81.81 219 ALA A O 1
ATOM 1599 N N . ASN A 1 220 ? -12.270 -11.003 3.678 1.00 85.62 220 ASN A N 1
ATOM 1600 C CA . ASN A 1 220 ? -11.774 -10.987 5.057 1.00 85.62 220 ASN A CA 1
ATOM 1601 C C . ASN A 1 220 ? -10.502 -10.141 5.244 1.00 85.62 220 ASN A C 1
ATOM 1603 O O . ASN A 1 220 ? -10.154 -9.831 6.379 1.00 85.62 220 ASN A O 1
ATOM 1607 N N . GLU A 1 221 ? -9.790 -9.802 4.167 1.00 89.25 221 GLU A N 1
ATOM 1608 C CA . GLU A 1 221 ? -8.583 -8.956 4.212 1.00 89.25 221 GLU A CA 1
ATOM 1609 C C . GLU A 1 221 ? -8.885 -7.498 3.878 1.00 89.25 221 GLU A C 1
ATOM 1611 O O . GLU A 1 221 ? -8.118 -6.596 4.210 1.00 89.25 221 GLU A O 1
ATOM 1616 N N . SER A 1 222 ? -10.025 -7.259 3.233 1.00 88.88 222 SER A N 1
ATOM 1617 C CA . SER A 1 222 ? -10.504 -5.920 2.948 1.00 88.88 222 SER A CA 1
ATOM 1618 C C . SER A 1 222 ? -11.032 -5.275 4.226 1.00 88.88 222 SER A C 1
ATOM 1620 O O . SER A 1 222 ? -11.943 -5.791 4.860 1.00 88.88 222 SER A O 1
ATOM 1622 N N . ASP A 1 223 ? -10.528 -4.088 4.538 1.00 89.19 223 ASP A N 1
ATOM 1623 C CA . ASP A 1 223 ? -11.125 -3.188 5.525 1.00 89.19 223 ASP A CA 1
ATOM 1624 C C . ASP A 1 223 ? -12.405 -2.569 4.916 1.00 89.19 223 ASP A C 1
ATOM 1626 O O . ASP A 1 223 ? -12.357 -1.665 4.067 1.00 89.19 223 ASP A O 1
ATOM 1630 N N . ILE A 1 224 ? -13.557 -3.170 5.231 1.00 91.56 224 ILE A N 1
ATOM 1631 C CA . ILE A 1 224 ? -14.848 -2.874 4.590 1.00 91.56 224 ILE A CA 1
ATOM 1632 C C . ILE A 1 224 ? -15.439 -1.549 5.094 1.00 91.56 224 ILE A C 1
ATOM 1634 O O . ILE A 1 224 ? -16.019 -0.802 4.292 1.00 91.56 224 ILE A O 1
ATOM 1638 N N . ASP A 1 225 ? -15.288 -1.229 6.377 1.00 90.88 225 ASP A N 1
ATOM 1639 C CA . ASP A 1 225 ? -15.856 -0.029 7.002 1.00 90.88 225 ASP A CA 1
ATOM 1640 C C . ASP A 1 225 ? -14.844 1.103 7.255 1.00 90.88 225 ASP A C 1
ATOM 1642 O O . ASP A 1 225 ? -15.250 2.246 7.504 1.00 90.88 225 ASP A O 1
ATOM 1646 N N . ARG A 1 226 ? -13.562 0.839 6.984 1.00 92.81 226 ARG A N 1
ATOM 1647 C CA . ARG A 1 226 ? -12.440 1.784 6.941 1.00 92.81 226 ARG A CA 1
ATOM 1648 C C . ARG A 1 226 ? -11.985 2.270 8.307 1.00 92.81 226 ARG A C 1
ATOM 1650 O O . ARG A 1 226 ? -11.624 3.448 8.439 1.00 92.81 226 ARG A O 1
ATOM 1657 N N . ASP A 1 227 ? -12.002 1.395 9.301 1.00 91.25 227 ASP A N 1
ATOM 1658 C CA . ASP A 1 227 ? -11.508 1.685 10.646 1.00 91.25 227 ASP A CA 1
ATOM 1659 C C . ASP A 1 227 ? -10.043 1.271 10.886 1.00 91.25 227 ASP A C 1
ATOM 1661 O O . ASP A 1 227 ? -9.454 1.627 11.914 1.00 91.25 227 ASP A O 1
ATOM 1665 N N . GLY A 1 228 ? -9.417 0.623 9.898 1.00 90.62 228 GLY A N 1
ATOM 1666 C CA . GLY A 1 228 ? -8.044 0.133 9.958 1.00 90.62 228 GLY A CA 1
ATOM 1667 C C . GLY A 1 228 ? -7.906 -1.310 10.444 1.00 90.62 228 GLY A C 1
ATOM 1668 O O . GLY A 1 228 ? -6.771 -1.783 10.557 1.00 90.62 228 GLY A O 1
ATOM 1669 N N . TRP A 1 229 ? -9.014 -1.999 10.708 1.00 91.44 229 TRP A N 1
ATOM 1670 C CA . TRP A 1 229 ? -9.085 -3.426 10.981 1.00 91.44 229 TRP A CA 1
ATOM 1671 C C . TRP A 1 229 ? -9.839 -4.142 9.853 1.00 91.44 229 TRP A C 1
ATOM 1673 O O . TRP A 1 229 ? -10.548 -3.564 9.042 1.00 91.44 229 TRP A O 1
ATOM 1683 N N . SER A 1 230 ? -9.598 -5.436 9.741 1.00 91.50 230 SER A N 1
ATOM 1684 C CA . SER A 1 230 ? -10.261 -6.335 8.801 1.00 91.50 230 SER A CA 1
ATOM 1685 C C . SER A 1 230 ? -10.642 -7.601 9.550 1.00 91.50 230 SER A C 1
ATOM 1687 O O . SER A 1 230 ? -10.061 -7.899 10.605 1.00 91.50 230 SER A O 1
ATOM 1689 N N . GLY A 1 231 ? -11.572 -8.399 9.021 1.00 89.19 231 GLY A N 1
ATOM 1690 C CA . GLY A 1 231 ? -12.004 -9.619 9.705 1.00 89.19 231 GLY A CA 1
ATOM 1691 C C . GLY A 1 231 ? -10.842 -10.560 10.026 1.00 89.19 231 GLY A C 1
ATOM 1692 O O . GLY A 1 231 ? -10.825 -11.224 11.063 1.00 89.19 231 GLY A O 1
ATOM 1693 N N . CYS A 1 232 ? -9.813 -10.579 9.182 1.00 89.62 232 CYS A N 1
ATOM 1694 C CA . CYS A 1 232 ? -8.644 -11.416 9.393 1.00 89.62 232 CYS A CA 1
ATOM 1695 C C . CYS A 1 232 ? -7.650 -10.838 10.431 1.00 89.62 232 CYS A C 1
ATOM 1697 O O . CYS A 1 232 ? -6.965 -11.603 11.114 1.00 89.62 232 CYS A O 1
ATOM 1699 N N . THR A 1 233 ? -7.626 -9.515 10.642 1.00 91.19 233 THR A N 1
ATOM 1700 C CA . THR A 1 233 ? -6.862 -8.875 11.734 1.00 91.19 233 THR A CA 1
ATOM 1701 C C . THR A 1 233 ? -7.621 -8.834 13.068 1.00 91.19 233 THR A C 1
ATOM 1703 O O . THR A 1 233 ? -7.067 -8.391 14.075 1.00 91.19 233 THR A O 1
ATOM 1706 N N . GLY A 1 234 ? -8.836 -9.391 13.114 1.00 90.44 234 GLY A N 1
ATOM 1707 C CA . GLY A 1 234 ? -9.607 -9.601 14.340 1.00 90.44 234 GLY A CA 1
ATOM 1708 C C . GLY A 1 234 ? -10.780 -8.646 14.529 1.00 90.44 234 GLY A C 1
ATOM 1709 O O . GLY A 1 234 ? -11.311 -8.582 15.637 1.00 90.44 234 GLY A O 1
ATOM 1710 N N . ASP A 1 235 ? -11.185 -7.931 13.481 1.00 93.31 235 ASP A N 1
ATOM 1711 C CA . ASP A 1 235 ? -12.424 -7.161 13.482 1.00 93.31 235 ASP A CA 1
ATOM 1712 C C . ASP A 1 235 ? -13.638 -8.088 13.677 1.00 93.31 235 ASP A C 1
ATOM 1714 O O . ASP A 1 235 ? -13.857 -9.042 12.924 1.00 93.31 235 ASP A O 1
ATOM 1718 N N . CYS A 1 236 ? -14.412 -7.836 14.734 1.00 92.19 236 CYS A N 1
ATOM 1719 C CA . CYS A 1 236 ? -15.595 -8.621 15.056 1.00 92.19 236 CYS A CA 1
ATOM 1720 C C . CYS A 1 236 ? -16.871 -8.092 14.384 1.00 92.19 236 CYS A C 1
ATOM 1722 O O . CYS A 1 236 ? -17.897 -8.785 14.429 1.00 92.19 236 CYS A O 1
ATOM 1724 N N . ASN A 1 237 ? -16.823 -6.925 13.735 1.00 92.50 237 ASN A N 1
ATOM 1725 C CA . ASN A 1 237 ? -17.897 -6.407 12.904 1.00 92.50 237 ASN A CA 1
ATOM 1726 C C . ASN A 1 237 ? -17.366 -5.523 11.763 1.00 92.50 237 ASN A C 1
ATOM 1728 O O . ASN A 1 237 ? -17.430 -4.304 11.846 1.00 92.50 237 ASN A O 1
ATOM 1732 N N . GLU A 1 238 ? -17.069 -6.166 10.630 1.00 92.06 238 GLU A N 1
ATOM 1733 C CA . GLU A 1 238 ? -16.573 -5.559 9.376 1.00 92.06 238 GLU A CA 1
ATOM 1734 C C . GLU A 1 238 ? -17.537 -4.554 8.697 1.00 92.06 238 GLU A C 1
ATOM 1736 O O . GLU A 1 238 ? -17.422 -4.253 7.509 1.00 92.06 238 GLU A O 1
ATOM 1741 N N . SER A 1 239 ? -18.590 -4.107 9.377 1.00 94.69 239 SER A N 1
ATOM 1742 C CA . SER A 1 239 ? -19.559 -3.144 8.852 1.00 94.69 239 SER A CA 1
ATOM 1743 C C . SER A 1 239 ? -19.816 -1.960 9.779 1.00 94.69 239 SER A C 1
ATOM 1745 O O . SER A 1 239 ? -20.590 -1.069 9.404 1.00 94.69 239 SER A O 1
ATOM 1747 N N . ASP A 1 240 ? -19.211 -1.951 10.967 1.00 93.69 240 ASP A N 1
ATOM 1748 C CA . ASP A 1 240 ? -19.343 -0.882 11.945 1.00 93.69 240 ASP A CA 1
ATOM 1749 C C . ASP A 1 240 ? -17.962 -0.455 12.467 1.00 93.69 240 ASP A C 1
ATOM 1751 O O . ASP A 1 240 ? -17.419 -1.113 13.354 1.00 93.69 240 ASP A O 1
ATOM 1755 N N . PRO A 1 241 ? -17.463 0.727 12.053 1.00 95.12 241 PRO A N 1
ATOM 1756 C CA . PRO A 1 241 ? -16.111 1.180 12.378 1.00 95.12 241 PRO A CA 1
ATOM 1757 C C . PRO A 1 241 ? -15.912 1.524 13.868 1.00 95.12 241 PRO A C 1
ATOM 1759 O O . PRO A 1 241 ? -14.875 2.061 14.263 1.00 95.12 241 PRO A O 1
ATOM 1762 N N . ASN A 1 242 ? -16.941 1.323 14.701 1.00 94.00 242 ASN A N 1
ATOM 1763 C CA . ASN A 1 242 ? -16.899 1.509 16.150 1.00 94.00 242 ASN A CA 1
ATOM 1764 C C . ASN A 1 242 ? -16.830 0.184 16.924 1.00 94.00 242 ASN A C 1
ATOM 1766 O O . ASN A 1 242 ? -16.919 0.216 18.153 1.00 94.00 242 ASN A O 1
ATOM 1770 N N . ILE A 1 243 ? -16.725 -0.956 16.237 1.00 93.38 243 ILE A N 1
ATOM 1771 C CA . ILE A 1 243 ? -16.706 -2.290 16.838 1.00 93.38 243 ILE A CA 1
ATOM 1772 C C . ILE A 1 243 ? -15.468 -3.027 16.319 1.00 93.38 243 ILE A C 1
ATOM 1774 O O . ILE A 1 243 ? -15.543 -3.775 15.357 1.00 93.38 243 ILE A O 1
ATOM 1778 N N . ASN A 1 244 ? -14.322 -2.799 16.961 1.00 93.88 244 ASN A N 1
ATOM 1779 C CA . ASN A 1 244 ? -13.038 -3.381 16.569 1.00 93.88 244 ASN A CA 1
ATOM 1780 C C . ASN A 1 244 ? -12.073 -3.476 17.769 1.00 93.88 244 ASN A C 1
ATOM 1782 O O . ASN A 1 244 ? -12.247 -2.763 18.759 1.00 93.88 244 ASN A O 1
ATOM 1786 N N . PRO A 1 245 ? -10.989 -4.275 17.688 1.00 94.19 245 PRO A N 1
ATOM 1787 C CA . PRO A 1 245 ? -10.031 -4.440 18.788 1.00 94.19 245 PRO A CA 1
ATOM 1788 C C . PRO A 1 245 ? -9.309 -3.166 19.257 1.00 94.19 245 PRO A C 1
ATOM 1790 O O . PRO A 1 245 ? -8.678 -3.161 20.317 1.00 94.19 245 PRO A O 1
ATOM 1793 N N . GLY A 1 246 ? -9.318 -2.103 18.450 1.00 91.62 246 GLY A N 1
ATOM 1794 C CA . GLY A 1 246 ? -8.739 -0.807 18.795 1.00 91.62 246 GLY A CA 1
ATOM 1795 C C . GLY A 1 246 ? -9.679 0.101 19.592 1.00 91.62 246 GLY A C 1
ATOM 1796 O O . GLY A 1 246 ? -9.220 1.110 20.139 1.00 91.62 246 GLY A O 1
ATOM 1797 N N . MET A 1 247 ? -10.966 -0.235 19.663 1.00 91.62 247 MET A N 1
ATOM 1798 C CA . MET A 1 247 ? -11.958 0.517 20.421 1.00 91.62 247 MET A CA 1
ATOM 1799 C C . MET A 1 247 ? -11.935 0.113 21.898 1.00 91.62 247 MET A C 1
ATOM 1801 O O . MET A 1 247 ? -11.455 -0.959 22.240 1.00 91.62 247 MET A O 1
ATOM 1805 N N . PRO A 1 248 ? -12.371 0.987 22.815 1.00 88.12 248 PRO A N 1
ATOM 1806 C CA . PRO A 1 248 ? -12.660 0.607 24.194 1.00 88.12 248 PRO A CA 1
ATOM 1807 C C . PRO A 1 248 ? -14.081 0.034 24.326 1.00 88.12 248 PRO A C 1
ATOM 1809 O O . PRO A 1 248 ? -14.993 0.551 23.683 1.00 88.12 248 PRO A O 1
ATOM 1812 N N . GLU A 1 249 ? -14.278 -0.947 25.214 1.00 85.69 249 GLU A N 1
ATOM 1813 C CA . GLU A 1 249 ? -15.618 -1.427 25.589 1.00 85.69 249 GLU A CA 1
ATOM 1814 C C . GLU A 1 249 ? -16.460 -0.289 26.185 1.00 85.69 249 GLU A C 1
ATOM 1816 O O . GLU A 1 249 ? -16.005 0.437 27.083 1.00 85.69 249 GLU A O 1
ATOM 1821 N N . ILE A 1 250 ? -17.682 -0.118 25.678 1.00 81.50 250 ILE A N 1
ATOM 1822 C CA . ILE A 1 250 ? -18.652 0.860 26.165 1.00 81.50 250 ILE A CA 1
ATOM 1823 C C . ILE A 1 250 ? -19.636 0.133 27.077 1.00 81.50 250 ILE A C 1
ATOM 1825 O O . ILE A 1 250 ? -20.520 -0.577 26.625 1.00 81.50 250 ILE A O 1
ATOM 1829 N N . ASN A 1 251 ? -19.512 0.357 28.385 1.00 76.56 251 ASN A N 1
ATOM 1830 C CA . ASN A 1 251 ? -20.396 -0.301 29.340 1.00 76.56 251 ASN A CA 1
ATOM 1831 C C . ASN A 1 251 ? -21.871 0.170 29.219 1.00 76.56 251 ASN A C 1
ATOM 1833 O O . ASN A 1 251 ? -22.162 1.321 28.894 1.00 76.56 251 ASN A O 1
ATOM 1837 N N . CYS A 1 252 ? -22.773 -0.747 29.545 1.00 73.38 252 CYS A N 1
ATOM 1838 C CA . CYS A 1 252 ? -24.228 -0.786 29.464 1.00 73.38 252 CYS A CA 1
ATOM 1839 C C . CYS A 1 252 ? -24.845 -0.332 28.132 1.00 73.38 252 CYS A C 1
ATOM 1841 O O . CYS A 1 252 ? -25.973 0.174 28.111 1.00 73.38 252 CYS A O 1
ATOM 1843 N N . ASP A 1 253 ? -24.152 -0.556 27.010 1.00 76.81 253 ASP A N 1
ATOM 1844 C CA . ASP A 1 253 ? -24.721 -0.409 25.663 1.00 76.81 253 ASP A CA 1
ATOM 1845 C C . ASP A 1 253 ? -25.129 -1.754 25.018 1.00 76.81 253 ASP A C 1
ATOM 1847 O O . ASP A 1 253 ? -25.873 -1.769 24.028 1.00 76.81 253 ASP A O 1
ATOM 1851 N N . GLY A 1 254 ? -24.735 -2.884 25.621 1.00 76.88 254 GLY A N 1
ATOM 1852 C CA . GLY A 1 254 ? -25.047 -4.233 25.152 1.00 76.88 254 GLY A CA 1
ATOM 1853 C C . GLY A 1 254 ? -24.241 -4.688 23.934 1.00 76.88 254 GLY A C 1
ATOM 1854 O O . GLY A 1 254 ? -24.620 -5.681 23.299 1.00 76.88 254 GLY A O 1
ATOM 1855 N N . ILE A 1 255 ? -23.177 -3.973 23.575 1.00 85.56 255 ILE A N 1
ATOM 1856 C CA . ILE A 1 255 ? -22.308 -4.237 22.434 1.00 85.56 255 ILE A CA 1
ATOM 1857 C C . ILE A 1 255 ? -20.900 -4.508 22.962 1.00 85.56 255 ILE A C 1
ATOM 1859 O O . ILE A 1 255 ? -20.410 -3.813 23.832 1.00 85.56 255 ILE A O 1
ATOM 1863 N N . ASN A 1 256 ? -20.236 -5.519 22.399 1.00 86.56 256 ASN A N 1
ATOM 1864 C CA . ASN A 1 256 ? -18.807 -5.715 22.622 1.00 86.56 256 ASN A CA 1
ATOM 1865 C C . ASN A 1 256 ? -18.045 -4.844 21.620 1.00 86.56 256 ASN A C 1
ATOM 1867 O O . ASN A 1 256 ? -17.855 -5.260 20.476 1.00 86.56 256 ASN A O 1
ATOM 1871 N N . ASN A 1 257 ? -17.715 -3.615 22.002 1.00 89.44 257 ASN A N 1
ATOM 1872 C CA . ASN A 1 257 ? -17.118 -2.632 21.102 1.00 89.44 257 ASN A CA 1
ATOM 1873 C C . ASN A 1 257 ? -15.634 -2.907 20.863 1.00 89.44 257 ASN A C 1
ATOM 1875 O O . ASN A 1 257 ? -15.129 -2.555 19.803 1.00 89.44 257 ASN A O 1
ATOM 1879 N N . ASP A 1 258 ? -14.939 -3.520 21.824 1.00 90.94 258 ASP A N 1
ATOM 1880 C CA . ASP A 1 258 ? -13.492 -3.759 21.747 1.00 90.94 258 ASP A CA 1
ATOM 1881 C C . ASP A 1 258 ? -13.105 -5.162 21.265 1.00 90.94 258 ASP A C 1
ATOM 1883 O O . ASP A 1 258 ? -11.943 -5.571 21.347 1.00 90.94 258 ASP A O 1
ATOM 1887 N N . CYS A 1 259 ? -14.085 -5.923 20.779 1.00 91.94 259 CYS A N 1
ATOM 1888 C CA . CYS A 1 259 ? -13.952 -7.310 20.342 1.00 91.94 259 CYS A CA 1
ATOM 1889 C C . CYS A 1 259 ? -13.273 -8.236 21.368 1.00 91.94 259 CYS A C 1
ATOM 1891 O O . CYS A 1 259 ? -12.790 -9.321 21.020 1.00 91.94 259 CYS A O 1
ATOM 1893 N N . ASN A 1 260 ? -13.230 -7.852 22.645 1.00 89.44 260 ASN A N 1
ATOM 1894 C CA . ASN A 1 260 ? -12.577 -8.610 23.691 1.00 89.44 260 ASN A CA 1
ATOM 1895 C C . ASN A 1 260 ? -13.638 -9.179 24.631 1.00 89.44 260 ASN A C 1
ATOM 1897 O O . ASN A 1 260 ? -14.261 -8.507 25.436 1.00 89.44 260 ASN A O 1
ATOM 1901 N N . ALA A 1 261 ? -13.834 -10.494 24.574 1.00 82.94 261 ALA A N 1
ATOM 1902 C CA . ALA A 1 261 ? -14.805 -11.164 25.441 1.00 82.94 261 ALA A CA 1
ATOM 1903 C C . ALA A 1 261 ? -14.432 -11.137 26.945 1.00 82.94 261 ALA A C 1
ATOM 1905 O O . ALA A 1 261 ? -15.186 -11.648 27.774 1.00 82.94 261 ALA A O 1
ATOM 1906 N N . GLY A 1 262 ? -13.245 -10.635 27.306 1.00 81.94 262 GLY A N 1
ATOM 1907 C CA . GLY A 1 262 ? -12.780 -10.478 28.685 1.00 81.94 262 GLY A CA 1
ATOM 1908 C C . GLY A 1 262 ? -13.093 -9.115 29.312 1.00 81.94 262 GLY A C 1
ATOM 1909 O O . GLY A 1 262 ? -13.023 -8.998 30.538 1.00 81.94 262 GLY A O 1
ATOM 1910 N N . THR A 1 263 ? -13.417 -8.107 28.507 1.00 74.94 263 THR A N 1
ATOM 1911 C CA . THR A 1 263 ? -13.947 -6.805 28.929 1.00 74.94 263 THR A CA 1
ATOM 1912 C C . THR A 1 263 ? -15.460 -6.945 29.007 1.00 74.94 263 THR A C 1
ATOM 1914 O O . THR A 1 263 ? -16.122 -7.301 28.042 1.00 74.94 263 THR A O 1
ATOM 1917 N N . VAL A 1 264 ? -15.987 -6.840 30.227 1.00 70.62 264 VAL A N 1
ATOM 1918 C CA . VAL A 1 264 ? -17.403 -7.085 30.509 1.00 70.62 264 VAL A CA 1
ATOM 1919 C C . VAL A 1 264 ? -18.163 -5.770 30.555 1.00 70.62 264 VAL A C 1
ATOM 1921 O O . VAL A 1 264 ? -17.711 -4.811 31.178 1.00 70.62 264 VAL A O 1
ATOM 1924 N N . ASP A 1 265 ? -19.343 -5.796 29.955 1.00 71.25 265 ASP A N 1
ATOM 1925 C CA . ASP A 1 265 ? -20.327 -4.724 29.890 1.00 71.25 265 ASP A CA 1
ATOM 1926 C C . ASP A 1 265 ? -20.946 -4.424 31.283 1.00 71.25 265 ASP A C 1
ATOM 1928 O O . ASP A 1 265 ? -22.000 -4.957 31.630 1.00 71.25 265 ASP A O 1
ATOM 1932 N N . VAL A 1 266 ? -20.243 -3.674 32.153 1.00 67.12 266 VAL A N 1
ATOM 1933 C CA . VAL A 1 266 ? -20.652 -3.415 33.561 1.00 67.12 266 VAL A CA 1
ATOM 1934 C C . VAL A 1 266 ? -20.522 -1.932 33.963 1.00 67.12 266 VAL A C 1
ATOM 1936 O O . VAL A 1 266 ? -19.424 -1.427 34.200 1.00 67.12 266 VAL A O 1
ATOM 1939 N N . GLN A 1 267 ? -21.626 -1.188 34.054 1.00 68.50 267 GLN A N 1
ATOM 1940 C CA . GLN A 1 267 ? -21.644 0.234 34.455 1.00 68.50 267 GLN A CA 1
ATOM 1941 C C . GLN A 1 267 ? -22.595 0.437 35.618 1.00 68.50 267 GLN A C 1
ATOM 1943 O O . GLN A 1 267 ? -23.746 0.116 35.477 1.00 68.50 267 GLN A O 1
ATOM 1948 N N . ASP A 1 268 ? -22.149 1.024 36.716 1.00 67.56 268 ASP A N 1
ATOM 1949 C CA . ASP A 1 268 ? -23.015 1.643 37.730 1.00 67.56 268 ASP A CA 1
ATOM 1950 C C . ASP A 1 268 ? -23.356 3.060 37.250 1.00 67.56 268 ASP A C 1
ATOM 1952 O O . ASP A 1 268 ? -22.489 3.945 37.287 1.00 67.56 268 ASP A O 1
ATOM 1956 N N . MET A 1 269 ? -24.533 3.253 36.639 1.00 70.38 269 MET A N 1
ATOM 1957 C CA . MET A 1 269 ? -24.887 4.511 35.963 1.00 70.38 269 MET A CA 1
ATOM 1958 C C . MET A 1 269 ? -25.246 5.633 36.947 1.00 70.38 269 MET A C 1
ATOM 1960 O O . MET A 1 269 ? -25.075 6.807 36.588 1.00 70.38 269 MET A O 1
ATOM 1964 N N . ASP A 1 270 ? -25.633 5.330 38.184 1.00 67.12 270 ASP A N 1
ATOM 1965 C CA . ASP A 1 270 ? -26.029 6.334 39.175 1.00 67.12 270 ASP A CA 1
ATOM 1966 C C . ASP A 1 270 ? -25.107 6.452 40.407 1.00 67.12 270 ASP A C 1
ATOM 1968 O O . ASP A 1 270 ? -25.182 7.444 41.147 1.00 67.12 270 ASP A O 1
ATOM 1972 N N . GLY A 1 271 ? -24.124 5.562 40.529 1.00 65.44 271 GLY A N 1
ATOM 1973 C CA . GLY A 1 271 ? -22.964 5.671 41.407 1.00 65.44 271 GLY A CA 1
ATOM 1974 C C . GLY A 1 271 ? -23.223 5.246 42.845 1.00 65.44 271 GLY A C 1
ATOM 1975 O O . GLY A 1 271 ? -22.509 5.700 43.754 1.00 65.44 271 GLY A O 1
ATOM 1976 N N . ASP A 1 272 ? -24.233 4.422 43.074 1.00 72.38 272 ASP A N 1
ATOM 1977 C CA . ASP A 1 272 ? -24.609 3.963 44.403 1.00 72.38 272 ASP A CA 1
ATOM 1978 C C . ASP A 1 272 ? -23.903 2.664 44.839 1.00 72.38 272 ASP A C 1
ATOM 1980 O O . ASP A 1 272 ? -24.150 2.145 45.933 1.00 72.38 272 ASP A O 1
ATOM 1984 N N . THR A 1 273 ? -22.909 2.237 44.051 1.00 78.44 273 THR A N 1
ATOM 1985 C CA . THR A 1 273 ? -22.081 1.029 44.173 1.00 78.44 273 THR A CA 1
ATOM 1986 C C . THR A 1 273 ? -22.719 -0.251 43.646 1.00 78.44 273 THR A C 1
ATOM 1988 O O . THR A 1 273 ? -22.082 -1.311 43.724 1.00 78.44 273 THR A O 1
ATOM 1991 N N . PHE A 1 274 ? -23.922 -0.155 43.082 1.00 75.19 274 PHE A N 1
ATOM 1992 C CA . PHE A 1 274 ? -24.583 -1.223 42.356 1.00 75.19 274 PHE A CA 1
ATOM 1993 C C . PHE A 1 274 ? -24.467 -0.948 40.853 1.00 75.19 274 PHE A C 1
ATOM 1995 O O . PHE A 1 274 ? -24.936 0.054 40.348 1.00 75.19 274 PHE A O 1
ATOM 2002 N N . ASP A 1 275 ? -23.778 -1.827 40.117 1.00 77.25 275 ASP A N 1
ATOM 2003 C CA . ASP A 1 275 ? -23.705 -1.689 38.658 1.00 77.25 275 ASP A CA 1
ATOM 2004 C C . ASP A 1 275 ? -25.048 -2.006 37.983 1.00 77.25 275 ASP A C 1
ATOM 2006 O O . ASP A 1 275 ? -25.942 -2.560 38.617 1.00 77.25 275 ASP A O 1
ATOM 2010 N N . CYS A 1 276 ? -25.175 -1.760 36.680 1.00 68.38 276 CYS A N 1
ATOM 2011 C CA . CYS A 1 276 ? -26.351 -2.033 35.851 1.00 68.38 276 CYS A CA 1
ATOM 2012 C C . CYS A 1 276 ? -26.729 -3.521 35.833 1.00 68.38 276 CYS A C 1
ATOM 2014 O O . CYS A 1 276 ? -27.732 -3.910 35.231 1.00 68.38 276 CYS A O 1
ATOM 2016 N N . THR A 1 277 ? -25.939 -4.383 36.491 1.00 64.62 277 THR A N 1
ATOM 2017 C CA . THR A 1 277 ? -26.258 -5.791 36.733 1.00 64.62 277 THR A CA 1
ATOM 2018 C C . THR A 1 277 ? -26.995 -6.027 38.057 1.00 64.62 277 THR A C 1
ATOM 2020 O O . THR A 1 277 ? -27.677 -7.047 38.195 1.00 64.62 277 THR A O 1
ATOM 2023 N N . ILE A 1 278 ? -26.886 -5.112 39.022 1.00 72.75 278 ILE A N 1
ATOM 2024 C CA . ILE A 1 278 ? -27.524 -5.180 40.343 1.00 72.75 278 ILE A CA 1
ATOM 2025 C C . ILE A 1 278 ? -28.590 -4.095 40.510 1.00 72.75 278 ILE A C 1
ATOM 2027 O O . ILE A 1 278 ? -29.611 -4.352 41.152 1.00 72.75 278 ILE A O 1
ATOM 2031 N N . ASP A 1 279 ? -28.389 -2.934 39.903 1.00 76.06 279 ASP A N 1
ATOM 2032 C CA . ASP A 1 279 ? -29.295 -1.809 39.992 1.00 76.06 279 ASP A CA 1
ATOM 2033 C C . ASP A 1 279 ? -30.520 -1.997 39.078 1.00 76.06 279 ASP A C 1
ATOM 2035 O O . ASP A 1 279 ? -30.454 -1.990 37.846 1.00 76.06 279 ASP A O 1
ATOM 2039 N N . CYS A 1 280 ? -31.683 -2.189 39.700 1.00 78.88 280 CYS A N 1
ATOM 2040 C CA . CYS A 1 280 ? -32.967 -2.294 39.002 1.00 78.88 280 CYS A CA 1
ATOM 2041 C C . CYS A 1 280 ? -33.408 -0.995 38.317 1.00 78.88 280 CYS A C 1
ATOM 2043 O O . CYS A 1 280 ? -34.297 -1.023 37.457 1.00 78.88 280 CYS A O 1
ATOM 2045 N N . ASN A 1 281 ? -32.834 0.126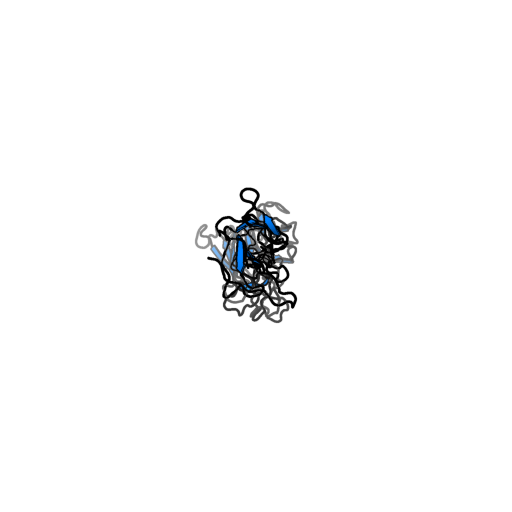 38.720 1.00 76.94 281 ASN A N 1
ATOM 2046 C CA . ASN A 1 281 ? -33.013 1.430 38.138 1.00 76.94 281 ASN A CA 1
ATOM 2047 C C . ASN A 1 281 ? -31.685 2.180 38.187 1.00 76.94 281 ASN A C 1
ATOM 2049 O O . ASN A 1 281 ? -31.604 3.226 38.809 1.00 76.94 281 ASN A O 1
ATOM 2053 N N . ASP A 1 282 ? -30.731 1.677 37.408 1.00 74.06 282 ASP A N 1
ATOM 2054 C CA . ASP A 1 282 ? -29.378 2.203 37.172 1.00 74.06 282 ASP A CA 1
ATOM 2055 C C . ASP A 1 282 ? -29.332 3.715 36.817 1.00 74.06 282 ASP A C 1
ATOM 2057 O O . ASP A 1 282 ? -28.285 4.344 36.729 1.00 74.06 282 ASP A O 1
ATOM 2061 N N . ALA A 1 283 ? -30.487 4.349 36.595 1.00 74.00 283 ALA A N 1
ATOM 2062 C CA . ALA A 1 283 ? -30.632 5.787 36.408 1.00 74.00 283 ALA A CA 1
ATOM 2063 C C . ALA A 1 283 ? -30.973 6.576 37.698 1.00 74.00 283 ALA A C 1
ATOM 2065 O O . ALA A 1 283 ? -31.173 7.796 37.611 1.00 74.00 283 ALA A O 1
ATOM 2066 N N . ASP A 1 284 ? -31.109 5.938 38.862 1.00 75.19 284 ASP A N 1
ATOM 2067 C CA . ASP A 1 284 ? -31.570 6.531 40.122 1.00 75.19 284 ASP A CA 1
ATOM 2068 C C . ASP A 1 284 ? -30.888 5.900 41.349 1.00 75.19 284 ASP A C 1
ATOM 2070 O O . ASP A 1 284 ? -31.448 5.013 41.988 1.00 75.19 284 ASP A O 1
ATOM 2074 N N . GLY A 1 285 ? -29.761 6.483 41.779 1.00 74.81 285 GLY A N 1
ATOM 2075 C CA . GLY A 1 285 ? -28.904 5.947 42.858 1.00 74.81 285 GLY A CA 1
ATOM 2076 C C . GLY A 1 285 ? -29.475 6.080 44.269 1.00 74.81 285 GLY A C 1
ATOM 2077 O O . GLY A 1 285 ? -28.767 6.048 45.277 1.00 74.81 285 GLY A O 1
ATOM 2078 N N . PHE A 1 286 ? -30.779 6.332 44.353 1.00 74.75 286 PHE A N 1
ATOM 2079 C CA . PHE A 1 286 ? -31.582 6.185 45.560 1.00 74.75 286 PHE A CA 1
ATOM 2080 C C . PHE A 1 286 ? -32.450 4.916 45.530 1.00 74.75 286 PHE A C 1
ATOM 2082 O O . PHE A 1 286 ? -33.170 4.656 46.504 1.00 74.75 286 PHE A O 1
ATOM 2089 N N . VAL A 1 287 ? -32.434 4.175 44.417 1.00 75.81 287 VAL A N 1
ATOM 2090 C CA . VAL A 1 287 ? -33.323 3.059 44.092 1.00 75.81 287 VAL A CA 1
ATOM 2091 C C . VAL A 1 287 ? -32.570 1.951 43.339 1.00 75.81 287 VAL A C 1
ATOM 2093 O O . VAL A 1 287 ? -32.901 1.639 42.203 1.00 75.81 287 VAL A O 1
ATOM 2096 N N . TRP A 1 288 ? -31.686 1.246 44.037 1.00 77.12 288 TRP A N 1
ATOM 2097 C CA . TRP A 1 288 ? -30.997 0.069 43.493 1.00 77.12 288 TRP A CA 1
ATOM 2098 C C . TRP A 1 288 ? -31.725 -1.257 43.677 1.00 77.12 288 TRP A C 1
ATOM 2100 O O . TRP A 1 288 ? -31.389 -2.268 43.057 1.00 77.12 288 TRP A O 1
ATOM 2110 N N . SER A 1 289 ? -32.702 -1.318 44.590 1.00 81.06 289 SER A N 1
ATOM 2111 C CA . SER A 1 289 ? -33.376 -2.574 44.934 1.00 81.06 289 SER A CA 1
ATOM 2112 C C . SER A 1 289 ? -34.775 -2.379 45.525 1.00 81.06 289 SER A C 1
ATOM 2114 O O . SER A 1 289 ? -35.232 -1.263 45.779 1.00 81.06 289 SER A O 1
ATOM 2116 N N . GLN A 1 290 ? -35.509 -3.481 45.706 1.00 85.94 290 GLN A N 1
ATOM 2117 C CA . GLN A 1 290 ? -36.805 -3.454 46.390 1.00 85.94 290 GLN A CA 1
ATOM 2118 C C . GLN A 1 290 ? -36.637 -3.112 47.878 1.00 85.94 290 GLN A C 1
ATOM 2120 O O . GLN A 1 290 ? -35.677 -3.574 48.487 1.00 85.94 290 GLN A O 1
ATOM 2125 N N . PRO A 1 291 ? -37.588 -2.391 48.504 1.00 86.69 291 PRO A N 1
ATOM 2126 C CA . PRO A 1 291 ? -37.455 -2.001 49.900 1.00 86.69 291 PRO A CA 1
ATOM 2127 C C . PRO A 1 291 ? -37.462 -3.188 50.867 1.00 86.69 291 PRO A C 1
ATOM 2129 O O . PRO A 1 291 ? -38.259 -4.125 50.736 1.00 86.69 291 PRO A O 1
ATOM 2132 N N . ASP A 1 292 ? -36.655 -3.071 51.913 1.00 85.38 292 ASP A N 1
ATOM 2133 C CA . ASP A 1 292 ? -36.561 -4.042 52.996 1.00 85.38 292 ASP A CA 1
ATOM 2134 C C . ASP A 1 292 ? -37.775 -4.019 53.950 1.00 85.38 292 ASP A C 1
ATOM 2136 O O . ASP A 1 292 ? -38.659 -3.155 53.892 1.00 85.38 292 ASP A O 1
ATOM 2140 N N . GLU A 1 293 ? -37.838 -4.998 54.865 1.00 88.00 293 GLU A N 1
ATOM 2141 C CA . GLU A 1 293 ? -38.859 -5.023 55.920 1.00 88.00 293 GLU A CA 1
ATOM 2142 C C . GLU A 1 293 ? -38.761 -3.769 56.795 1.00 88.00 293 GLU A C 1
ATOM 2144 O O . GLU A 1 293 ? -37.764 -3.525 57.477 1.00 88.00 293 GLU A O 1
ATOM 2149 N N . VAL A 1 294 ? -39.861 -3.025 56.852 1.00 89.00 294 VAL A N 1
ATOM 2150 C CA . VAL A 1 294 ? -39.982 -1.810 57.653 1.00 89.00 294 VAL A CA 1
ATOM 2151 C C . VAL A 1 294 ? -39.847 -2.115 59.147 1.00 89.00 294 VAL A C 1
ATOM 2153 O O . VAL A 1 294 ? -40.606 -2.900 59.716 1.00 89.00 294 VAL A O 1
ATOM 2156 N N . GLN A 1 295 ? -38.911 -1.434 59.809 1.00 88.31 295 GLN A N 1
ATOM 2157 C CA . GLN A 1 295 ? -38.564 -1.689 61.207 1.00 88.31 295 GLN A CA 1
ATOM 2158 C C . GLN A 1 295 ? -39.201 -0.691 62.188 1.00 88.31 295 GLN A C 1
ATOM 2160 O O . GLN A 1 295 ? -39.655 0.402 61.841 1.00 88.31 295 GLN A O 1
ATOM 2165 N N . ASN A 1 296 ? -39.187 -1.069 63.472 1.00 89.81 296 ASN A N 1
ATOM 2166 C CA . ASN A 1 296 ? -39.515 -0.203 64.611 1.00 89.81 296 ASN A CA 1
ATOM 2167 C C . ASN A 1 296 ? -40.885 0.490 64.521 1.00 89.81 296 ASN A C 1
ATOM 2169 O O . ASN A 1 296 ? -41.014 1.690 64.799 1.00 89.81 296 ASN A O 1
ATOM 2173 N N . LEU A 1 297 ? -41.928 -0.279 64.197 1.00 90.50 297 LEU A N 1
ATOM 2174 C CA . LEU A 1 297 ? -43.308 0.187 64.300 1.00 90.50 297 LEU A CA 1
ATOM 2175 C C . LEU A 1 297 ? -43.654 0.533 65.761 1.00 90.50 297 LEU A C 1
ATOM 2177 O O . LEU A 1 297 ? -43.536 -0.285 66.675 1.00 90.50 297 LEU A O 1
ATOM 2181 N N . ARG A 1 298 ? -44.086 1.770 65.985 1.00 93.81 298 ARG A N 1
ATOM 2182 C CA . ARG A 1 298 ? -44.323 2.390 67.291 1.00 93.81 298 ARG A CA 1
ATOM 2183 C C . ARG A 1 298 ? -45.710 3.009 67.327 1.00 93.81 298 ARG A C 1
ATOM 2185 O O . ARG A 1 298 ? -46.162 3.612 66.359 1.00 93.81 298 ARG A O 1
ATOM 2192 N N . LEU A 1 299 ? -46.358 2.903 68.483 1.00 91.88 299 LEU A N 1
ATOM 2193 C CA . LEU A 1 299 ? -47.681 3.466 68.742 1.00 91.88 299 LEU A CA 1
ATOM 2194 C C . LEU A 1 299 ? -47.585 4.481 69.882 1.00 91.88 299 LEU A C 1
ATOM 2196 O O . LEU A 1 299 ? -47.009 4.179 70.931 1.00 91.88 299 LEU A O 1
ATOM 2200 N N . ARG A 1 300 ? -48.167 5.670 69.710 1.00 91.44 300 ARG A N 1
ATOM 2201 C CA . ARG A 1 300 ? -48.287 6.674 70.780 1.00 91.44 300 ARG A CA 1
ATOM 2202 C C . ARG A 1 300 ? -49.602 7.458 70.685 1.00 91.44 300 ARG A C 1
ATOM 2204 O O . ARG A 1 300 ? -50.204 7.498 69.617 1.00 91.44 300 ARG A O 1
ATOM 2211 N N . PRO A 1 301 ? -50.063 8.105 71.769 1.00 89.31 301 PRO A N 1
ATOM 2212 C CA . PRO A 1 301 ? -51.194 9.028 71.691 1.00 89.31 301 PRO A CA 1
ATOM 2213 C C . PRO A 1 301 ? -50.882 10.200 70.755 1.00 89.31 301 PRO A C 1
ATOM 2215 O O . PRO A 1 301 ? -49.798 10.782 70.846 1.00 89.31 301 PRO A O 1
ATOM 2218 N N . TRP A 1 302 ? -51.827 10.574 69.892 1.00 88.38 302 TRP A N 1
ATOM 2219 C CA . TRP A 1 302 ? -51.615 11.681 68.961 1.00 88.38 302 TRP A CA 1
ATOM 2220 C C . TRP A 1 302 ? -51.569 13.035 69.703 1.00 88.38 302 TRP A C 1
ATOM 2222 O O . TRP A 1 302 ? -52.470 13.315 70.502 1.00 88.38 302 TRP A O 1
ATOM 2232 N N . PRO A 1 303 ? -50.573 13.914 69.452 1.00 88.06 303 PRO A N 1
ATOM 2233 C CA . PRO A 1 303 ? -50.369 15.128 70.249 1.00 88.06 303 PRO A CA 1
ATOM 2234 C C . PRO A 1 303 ? -51.544 16.111 70.255 1.00 88.06 303 PRO A C 1
ATOM 2236 O O . PRO A 1 303 ? -51.731 16.832 71.233 1.00 88.06 303 PRO A O 1
ATOM 2239 N N . LEU A 1 304 ? -52.327 16.154 69.171 1.00 89.06 304 LEU A N 1
ATOM 2240 C CA . LEU A 1 304 ? -53.460 17.075 69.035 1.00 89.06 304 LEU A CA 1
ATOM 2241 C C . LEU A 1 304 ? -54.759 16.502 69.608 1.00 89.06 304 LEU A C 1
ATOM 2243 O O . LEU A 1 304 ? -55.567 17.249 70.160 1.00 89.06 304 LEU A O 1
ATOM 2247 N N . ILE A 1 305 ? -54.961 15.186 69.495 1.00 87.50 305 ILE A N 1
ATOM 2248 C CA . ILE A 1 305 ? -56.137 14.489 70.025 1.00 87.50 305 ILE A CA 1
ATOM 2249 C C . ILE A 1 305 ? -55.669 13.186 70.693 1.00 87.50 305 ILE A C 1
ATOM 2251 O O . ILE A 1 305 ? -55.574 12.160 70.021 1.00 87.50 305 ILE A O 1
ATOM 2255 N N . PRO A 1 306 ? -55.422 13.183 72.019 1.00 84.44 306 PRO A N 1
ATOM 2256 C CA . PRO A 1 306 ? -54.836 12.035 72.724 1.00 84.44 306 PR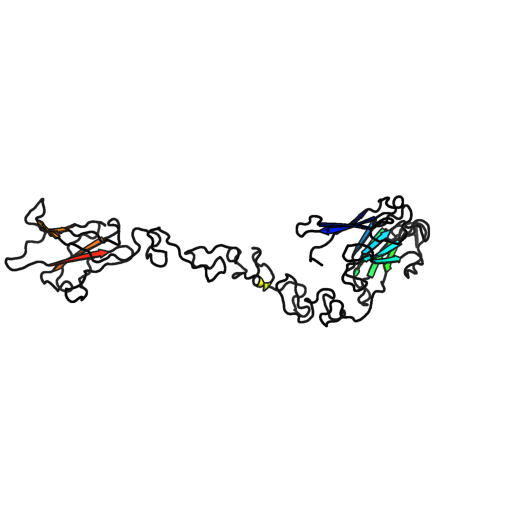O A CA 1
ATOM 2257 C C . PRO A 1 306 ? -55.667 10.744 72.709 1.00 84.44 306 PRO A C 1
ATOM 2259 O O . PRO A 1 306 ? -55.176 9.700 73.126 1.00 84.44 306 PRO A O 1
ATOM 2262 N N . SER A 1 307 ? -56.931 10.805 72.276 1.00 83.38 307 SER A N 1
ATOM 2263 C CA . SER A 1 307 ? -57.778 9.623 72.083 1.00 83.38 307 SER A CA 1
ATOM 2264 C C . SER A 1 307 ? -57.504 8.879 70.773 1.00 83.38 307 SER A C 1
ATOM 2266 O O . SER A 1 307 ? -58.030 7.784 70.593 1.00 83.38 307 SER A O 1
ATOM 2268 N N . LEU A 1 308 ? -56.730 9.467 69.856 1.00 87.19 308 LEU A N 1
ATOM 2269 C CA . LEU A 1 308 ? -56.305 8.836 68.609 1.00 87.19 308 LEU A CA 1
ATOM 2270 C C . LEU A 1 308 ? -54.903 8.241 68.752 1.00 87.19 308 LEU A C 1
ATOM 2272 O O . LEU A 1 308 ? -54.088 8.717 69.549 1.00 87.19 308 LEU A O 1
ATOM 2276 N N . THR A 1 309 ? -54.635 7.198 67.968 1.00 88.81 309 THR A N 1
ATOM 2277 C CA . THR A 1 309 ? -53.336 6.516 67.961 1.00 88.81 309 THR A CA 1
ATOM 2278 C C . THR A 1 309 ? -52.515 7.017 66.784 1.00 88.81 309 THR A C 1
ATOM 2280 O O . THR A 1 309 ? -52.915 6.858 65.635 1.00 88.81 309 THR A O 1
ATOM 2283 N N . GLU A 1 310 ? -51.366 7.615 67.074 1.00 90.50 310 GLU A N 1
ATOM 2284 C CA . GLU A 1 310 ? -50.331 7.885 66.084 1.00 90.50 310 GLU A CA 1
ATOM 2285 C C . GLU A 1 310 ? -49.442 6.650 65.941 1.00 90.50 310 GLU A C 1
ATOM 2287 O O . GLU A 1 310 ? -48.980 6.075 66.934 1.00 90.50 310 GLU A O 1
ATOM 2292 N N . ILE A 1 311 ? -49.220 6.256 64.695 1.00 91.94 311 ILE A N 1
ATOM 2293 C CA . ILE A 1 311 ? -48.454 5.088 64.284 1.00 91.94 311 ILE A CA 1
ATOM 2294 C C . ILE A 1 311 ? -47.228 5.608 63.546 1.00 91.94 311 ILE A C 1
ATOM 2296 O O . ILE A 1 311 ? -47.373 6.411 62.628 1.00 91.94 311 ILE A O 1
ATOM 2300 N N . LEU A 1 312 ? -46.036 5.184 63.956 1.00 91.56 312 LEU A N 1
ATOM 2301 C CA . LEU A 1 312 ? -44.764 5.625 63.382 1.00 91.56 312 LEU A CA 1
ATOM 2302 C C . LEU A 1 312 ? -43.877 4.419 63.091 1.00 91.56 312 LEU A C 1
ATOM 2304 O O . LEU A 1 312 ? -43.892 3.465 63.860 1.00 91.56 312 LEU A O 1
ATOM 2308 N N . TRP A 1 313 ? -43.065 4.477 62.047 1.00 91.62 313 TRP A N 1
ATOM 2309 C CA . TRP A 1 313 ? -42.056 3.465 61.726 1.00 91.62 313 TRP A CA 1
ATOM 2310 C C . TRP A 1 313 ? -40.738 4.135 61.330 1.00 91.62 313 TRP A C 1
ATOM 2312 O O . TRP A 1 313 ? -40.679 5.358 61.206 1.00 91.62 313 TRP A O 1
ATOM 2322 N N . ASP A 1 314 ? -39.660 3.359 61.234 1.00 88.88 314 ASP A N 1
ATOM 2323 C CA . ASP A 1 314 ? -38.430 3.851 60.606 1.00 88.88 314 ASP A CA 1
ATOM 2324 C C . ASP A 1 314 ? -38.527 3.701 59.086 1.00 88.88 314 ASP A C 1
ATOM 2326 O O . ASP A 1 314 ? -39.189 2.788 58.592 1.00 88.88 314 ASP A O 1
ATOM 2330 N N . ALA A 1 315 ? -37.879 4.600 58.346 1.00 83.56 315 ALA A N 1
ATOM 2331 C CA . ALA A 1 315 ? -37.762 4.444 56.902 1.00 83.56 315 ALA A CA 1
ATOM 2332 C C . ALA A 1 315 ? -36.996 3.149 56.567 1.00 83.56 315 ALA A C 1
ATOM 2334 O O . ALA A 1 315 ? -36.119 2.740 57.333 1.00 83.56 315 ALA A O 1
ATOM 2335 N N . SER A 1 316 ? -37.335 2.520 55.439 1.00 78.44 316 SER A N 1
ATOM 2336 C CA . SER A 1 316 ? -36.546 1.417 54.871 1.00 78.44 316 SER A CA 1
ATOM 2337 C C . SER A 1 316 ? -35.089 1.860 54.667 1.00 78.44 316 SER A C 1
ATOM 2339 O O . SER A 1 316 ? -34.847 3.015 54.316 1.00 78.44 316 SER A O 1
ATOM 2341 N N . SER A 1 317 ? -34.126 0.970 54.927 1.00 70.25 317 SER A N 1
ATOM 2342 C CA . SER A 1 317 ? -32.690 1.260 54.783 1.00 70.25 317 SER A CA 1
ATOM 2343 C C . SER A 1 317 ? -32.230 1.327 53.331 1.00 70.25 317 SER A C 1
ATOM 2345 O O . SER A 1 317 ? -31.278 2.049 53.047 1.00 70.25 317 SER A O 1
ATOM 2347 N N . ASP A 1 318 ? -32.928 0.618 52.442 1.00 63.47 318 ASP A N 1
ATOM 2348 C CA . ASP A 1 318 ? -32.478 0.341 51.070 1.00 63.47 318 ASP A CA 1
ATOM 2349 C C . ASP A 1 318 ? -33.187 1.221 50.028 1.00 63.47 318 ASP A C 1
ATOM 2351 O O . ASP A 1 318 ? -33.251 0.918 48.842 1.00 63.47 318 ASP A O 1
ATOM 2355 N N . SER A 1 319 ? -33.806 2.304 50.492 1.00 58.75 319 SER A N 1
ATOM 2356 C CA . SER A 1 319 ? -34.562 3.222 49.650 1.00 58.75 319 SER A CA 1
ATOM 2357 C C . SER A 1 319 ? -34.661 4.570 50.353 1.00 58.75 319 SER A C 1
ATOM 2359 O O . SER A 1 319 ? -35.196 4.635 51.468 1.00 58.75 319 SER A O 1
ATOM 2361 N N . ASP A 1 320 ? -34.196 5.656 49.731 1.00 61.06 320 ASP A N 1
ATOM 2362 C CA . ASP A 1 320 ? -34.434 6.975 50.317 1.00 61.06 320 ASP A CA 1
ATOM 2363 C C . ASP A 1 320 ? -35.949 7.248 50.384 1.00 61.06 320 ASP A C 1
ATOM 2365 O O . ASP A 1 320 ? -36.762 6.887 49.523 1.00 61.06 320 ASP A O 1
ATOM 2369 N N . SER A 1 321 ? -36.346 7.887 51.477 1.00 59.91 321 SER A N 1
ATOM 2370 C CA . SER A 1 321 ? -37.718 8.217 51.828 1.00 59.91 321 SER A CA 1
ATOM 2371 C C . SER A 1 321 ? -38.463 8.963 50.711 1.00 59.91 321 SER A C 1
ATOM 2373 O O . SER A 1 321 ? -39.662 8.771 50.564 1.00 59.91 321 SER A O 1
ATOM 2375 N N . ALA A 1 322 ? -37.793 9.754 49.870 1.00 62.41 322 ALA A N 1
ATOM 2376 C CA . ALA A 1 322 ? -38.444 10.660 48.918 1.00 62.41 322 ALA A CA 1
ATOM 2377 C C . ALA A 1 322 ? -39.227 9.986 47.769 1.00 62.41 322 ALA A C 1
ATOM 2379 O O . ALA A 1 322 ? -40.106 10.629 47.193 1.00 62.41 322 ALA A O 1
ATOM 2380 N N . VAL A 1 323 ? -38.955 8.716 47.457 1.00 72.62 323 VAL A N 1
ATOM 2381 C CA . VAL A 1 323 ? -39.635 7.944 46.392 1.00 72.62 323 VAL A CA 1
ATOM 2382 C C . VAL A 1 323 ? -40.283 6.655 46.906 1.00 72.62 323 VAL A C 1
ATOM 2384 O O . VAL A 1 323 ? -40.867 5.894 46.135 1.00 72.62 323 VAL A O 1
ATOM 2387 N N . THR A 1 324 ? -40.229 6.442 48.223 1.00 82.50 324 THR A N 1
ATOM 2388 C CA . THR A 1 324 ? -40.747 5.244 48.885 1.00 82.50 324 THR A CA 1
ATOM 2389 C C . THR A 1 324 ? -42.133 5.497 49.467 1.00 82.50 324 THR A C 1
ATOM 2391 O O . THR A 1 324 ? -42.334 6.393 50.293 1.00 82.50 324 THR A O 1
ATOM 2394 N N . TYR A 1 325 ? -43.093 4.675 49.069 1.00 85.31 325 TYR A N 1
ATOM 2395 C CA . TYR A 1 325 ? -44.464 4.672 49.564 1.00 85.31 325 TYR A CA 1
ATOM 2396 C C . TYR A 1 325 ? -44.632 3.614 50.648 1.00 85.31 325 TYR A C 1
ATOM 2398 O O . TYR A 1 325 ? -43.993 2.568 50.611 1.00 85.31 325 TYR A O 1
ATOM 2406 N N . TYR A 1 326 ? -45.505 3.873 51.622 1.00 86.88 326 TYR A N 1
ATOM 2407 C CA . TYR A 1 326 ? -45.748 2.947 52.727 1.00 86.88 326 TYR A CA 1
ATOM 2408 C C . TYR A 1 326 ? -47.218 2.532 52.791 1.00 86.88 326 TYR A C 1
ATOM 2410 O O . TYR A 1 326 ? -48.129 3.354 52.938 1.00 86.88 326 TYR A O 1
ATOM 2418 N N . GLY A 1 327 ? -47.451 1.224 52.721 1.00 87.88 327 GLY A N 1
ATOM 2419 C CA . GLY A 1 327 ? -48.763 0.614 52.895 1.00 87.88 327 GLY A CA 1
ATOM 2420 C C . GLY A 1 327 ? -48.949 0.144 54.332 1.00 87.88 327 GLY A C 1
ATOM 2421 O O . GLY A 1 327 ? -48.256 -0.780 54.753 1.00 87.88 327 GLY A O 1
ATOM 2422 N N . LEU A 1 328 ? -49.890 0.740 55.073 1.00 89.75 328 LEU A N 1
ATOM 2423 C CA . LEU A 1 328 ? -50.253 0.304 56.425 1.00 89.75 328 LEU A CA 1
ATOM 2424 C C . LEU A 1 328 ? -51.603 -0.410 56.413 1.00 89.75 328 LEU A C 1
ATOM 2426 O O . LEU A 1 328 ? -52.616 0.152 55.987 1.00 89.75 328 LEU A O 1
ATOM 2430 N N . ILE A 1 329 ? -51.631 -1.612 56.977 1.00 91.75 329 ILE A N 1
ATOM 2431 C CA . ILE A 1 329 ? -52.847 -2.396 57.179 1.00 91.75 329 ILE A CA 1
ATOM 2432 C C . ILE A 1 329 ? -53.071 -2.685 58.660 1.00 91.75 329 ILE A C 1
ATOM 2434 O O . ILE A 1 329 ? -52.132 -2.859 59.437 1.00 91.75 329 ILE A O 1
ATOM 2438 N N . LYS A 1 330 ? -54.342 -2.752 59.049 1.00 92.75 330 LYS A N 1
ATOM 2439 C CA . LYS A 1 330 ? -54.802 -2.998 60.416 1.00 92.75 330 LYS A CA 1
ATOM 2440 C C . LYS A 1 330 ? -55.701 -4.219 60.475 1.00 92.75 330 LYS A C 1
ATOM 2442 O O . LYS A 1 330 ? -56.620 -4.333 59.672 1.00 92.75 330 LYS A O 1
ATOM 2447 N N . SER A 1 331 ? -55.503 -5.063 61.481 1.00 93.06 331 SER A N 1
ATOM 2448 C CA . SER A 1 331 ? -56.344 -6.224 61.775 1.00 93.06 331 SER A CA 1
ATOM 2449 C C . SER A 1 331 ? -56.799 -6.257 63.237 1.00 93.06 331 SER A C 1
ATOM 2451 O O . SER A 1 331 ? -56.206 -5.641 64.125 1.00 93.06 331 SER A O 1
ATOM 2453 N N . GLN A 1 332 ? -57.886 -6.986 63.487 1.00 92.12 332 GLN A N 1
ATOM 2454 C CA . GLN A 1 332 ? -58.376 -7.327 64.827 1.00 92.12 332 GLN A CA 1
ATOM 2455 C C . GLN A 1 332 ? -57.819 -8.665 65.338 1.00 92.12 332 GLN A C 1
ATOM 2457 O O . GLN A 1 332 ? -58.003 -8.995 66.508 1.00 92.12 332 GLN A O 1
ATOM 2462 N N . VAL A 1 333 ? -57.147 -9.436 64.478 1.00 90.56 333 VAL A N 1
ATOM 2463 C CA . VAL A 1 333 ? -56.558 -10.742 64.801 1.00 90.56 333 VAL A CA 1
ATOM 2464 C C . VAL A 1 333 ? -55.069 -10.697 64.483 1.00 90.56 333 VAL A C 1
ATOM 2466 O O . VAL A 1 333 ? -54.679 -10.219 63.423 1.00 90.56 333 VAL A O 1
ATOM 2469 N N . ALA A 1 334 ? -54.247 -11.201 65.406 1.00 87.06 334 ALA A N 1
ATOM 2470 C CA . ALA A 1 334 ? -52.790 -11.064 65.364 1.00 87.06 334 ALA A CA 1
ATOM 2471 C C . ALA A 1 334 ? -52.128 -11.600 64.086 1.00 87.06 334 ALA A C 1
ATOM 2473 O O . ALA A 1 334 ? -51.115 -11.050 63.671 1.00 87.06 334 ALA A O 1
ATOM 2474 N N . ASP A 1 335 ? -52.711 -12.630 63.466 1.00 85.56 335 ASP A N 1
ATOM 2475 C CA . ASP A 1 335 ? -52.097 -13.359 62.349 1.00 85.56 335 ASP A CA 1
ATOM 2476 C C . ASP A 1 335 ? -52.997 -13.436 61.099 1.00 85.56 335 ASP A C 1
ATOM 2478 O O . ASP A 1 335 ? -52.689 -14.167 60.162 1.00 85.56 335 ASP A O 1
ATOM 2482 N N . ASP A 1 336 ? -54.105 -12.682 61.050 1.00 90.00 336 ASP A N 1
ATOM 2483 C CA . ASP A 1 336 ? -54.969 -12.613 59.861 1.00 90.00 336 ASP A CA 1
ATOM 2484 C C . ASP A 1 336 ? -55.039 -11.190 59.316 1.00 90.00 336 ASP A C 1
ATOM 2486 O O . ASP A 1 336 ? -55.859 -10.369 59.733 1.00 90.00 336 ASP A O 1
ATOM 2490 N N . PHE A 1 337 ? -54.163 -10.916 58.356 1.00 92.31 337 PHE A N 1
ATOM 2491 C CA . PHE A 1 337 ? -54.100 -9.647 57.639 1.00 92.31 337 PHE A CA 1
ATOM 2492 C C . PHE A 1 337 ? -54.601 -9.740 56.196 1.00 92.31 337 PHE A C 1
ATOM 2494 O O . PHE A 1 337 ? -54.595 -8.748 55.468 1.00 92.31 337 PHE A O 1
ATOM 2501 N N . SER A 1 338 ? -55.055 -10.921 55.785 1.00 90.75 338 SER A N 1
ATOM 2502 C CA . SER A 1 338 ? -55.434 -11.208 54.402 1.00 90.75 338 SER A CA 1
ATOM 2503 C C . SER A 1 338 ? -56.948 -11.263 54.224 1.00 90.75 338 SER A C 1
ATOM 2505 O O . SER A 1 338 ? -57.435 -10.960 53.138 1.00 90.75 338 SER A O 1
ATOM 2507 N N . SER A 1 339 ? -57.706 -11.624 55.268 1.00 87.69 339 SER A N 1
ATOM 2508 C CA . SER A 1 339 ? -59.161 -11.800 55.162 1.00 87.69 339 SER A CA 1
ATOM 2509 C C . SER A 1 339 ? -59.983 -10.706 55.854 1.00 87.69 339 SER A C 1
ATOM 2511 O O . SER A 1 339 ? -61.083 -10.388 55.401 1.00 87.69 339 SER A O 1
ATOM 2513 N N . ILE A 1 340 ? -59.447 -10.093 56.916 1.00 84.69 340 ILE A N 1
ATOM 2514 C CA . ILE A 1 340 ? -60.175 -9.120 57.754 1.00 84.69 340 ILE A CA 1
ATOM 2515 C C . ILE A 1 340 ? -59.470 -7.767 57.921 1.00 84.69 340 ILE A C 1
ATOM 2517 O O . ILE A 1 340 ? -59.940 -6.926 58.691 1.00 84.69 340 ILE A O 1
ATOM 2521 N N . ALA A 1 341 ? -58.330 -7.559 57.258 1.00 89.44 341 ALA A N 1
ATOM 2522 C CA . ALA A 1 341 ? -57.584 -6.317 57.400 1.00 89.44 341 ALA A CA 1
ATOM 2523 C C . ALA A 1 341 ? -58.265 -5.133 56.702 1.00 89.44 341 ALA A C 1
ATOM 2525 O O . ALA A 1 341 ? -59.030 -5.294 55.753 1.00 89.44 341 ALA A O 1
ATOM 2526 N N . ALA A 1 342 ? -57.937 -3.930 57.162 1.00 89.81 342 ALA A N 1
ATOM 2527 C CA . ALA A 1 342 ? -58.309 -2.672 56.533 1.00 89.81 342 ALA A CA 1
ATOM 2528 C C . ALA A 1 342 ? -57.067 -1.806 56.295 1.00 89.81 342 ALA A C 1
ATOM 2530 O O . ALA A 1 342 ? -56.169 -1.763 57.136 1.00 89.81 342 ALA A O 1
ATOM 2531 N N . CYS A 1 343 ? -57.036 -1.100 55.168 1.00 88.44 343 CYS A N 1
ATOM 2532 C CA . CYS A 1 343 ? -55.980 -0.147 54.833 1.00 88.44 343 CYS A CA 1
ATOM 2533 C C . CYS A 1 343 ? -56.132 1.153 55.625 1.00 88.44 343 CYS A C 1
ATOM 2535 O O . CYS A 1 343 ? -57.249 1.638 55.816 1.00 88.44 343 CYS A O 1
ATOM 2537 N N . LEU A 1 344 ? -55.008 1.702 56.086 1.00 83.25 344 LEU A N 1
ATOM 2538 C CA . LEU A 1 344 ? -54.963 2.901 56.925 1.00 83.25 344 LEU A CA 1
ATOM 2539 C C . LEU A 1 344 ? -54.140 4.057 56.353 1.00 83.25 344 LEU A C 1
ATOM 2541 O O . LEU A 1 344 ? -54.245 5.166 56.876 1.00 83.25 344 LEU A O 1
ATOM 2545 N N . THR A 1 345 ? -53.301 3.834 55.344 1.00 70.81 345 THR A N 1
ATOM 2546 C CA . THR A 1 345 ? -52.522 4.914 54.722 1.00 70.81 345 THR A CA 1
ATOM 2547 C C . THR A 1 345 ? -53.261 5.564 53.555 1.00 70.81 345 THR A C 1
ATOM 2549 O O . THR A 1 345 ? -54.066 4.925 52.881 1.00 70.81 345 THR A O 1
ATOM 2552 N N . ASP A 1 346 ? -52.981 6.855 53.354 1.00 57.56 346 ASP A N 1
ATOM 2553 C CA . ASP A 1 346 ? -53.320 7.611 52.148 1.00 57.56 346 ASP A CA 1
ATOM 2554 C C . ASP A 1 346 ? -52.127 7.485 51.179 1.00 57.56 346 ASP A C 1
ATOM 2556 O O . ASP A 1 346 ? -51.032 7.935 51.529 1.00 57.56 346 ASP A O 1
ATOM 2560 N N . PRO A 1 347 ? -52.264 6.827 50.017 1.00 55.91 347 PRO A N 1
ATOM 2561 C CA . PRO A 1 347 ? -51.123 6.406 49.197 1.00 55.91 347 PRO A CA 1
ATOM 2562 C C . PRO A 1 347 ? -50.385 7.546 48.465 1.00 55.91 347 PRO A C 1
ATOM 2564 O O . PRO A 1 347 ? -49.464 7.281 47.702 1.00 55.91 347 PRO A O 1
ATOM 2567 N N . PHE A 1 348 ? -50.741 8.821 48.661 1.00 58.00 348 PHE A N 1
ATOM 2568 C CA . PHE A 1 348 ? -50.337 9.900 47.743 1.00 58.00 348 PHE A CA 1
ATOM 2569 C C . PHE A 1 348 ? -49.162 10.781 48.193 1.00 58.00 348 PHE A C 1
ATOM 2571 O O . PHE A 1 348 ? -48.932 11.833 47.596 1.00 58.00 348 PHE A O 1
ATOM 2578 N N . SER A 1 349 ? -48.415 10.424 49.240 1.00 70.38 349 SER A N 1
ATOM 2579 C CA . SER A 1 349 ? -47.234 11.204 49.648 1.00 70.38 349 SER A CA 1
ATOM 2580 C C . SER A 1 349 ? -46.054 10.300 50.014 1.00 70.38 349 SER A C 1
ATOM 2582 O O . SER A 1 349 ? -46.106 9.645 51.058 1.00 70.38 349 SER A O 1
ATOM 2584 N N . PRO A 1 350 ? -44.997 10.253 49.180 1.00 75.75 350 PRO A N 1
ATOM 2585 C CA . PRO A 1 350 ? -43.824 9.432 49.457 1.00 75.75 350 PRO A CA 1
ATOM 2586 C C . PRO A 1 350 ? -43.072 9.945 50.695 1.00 75.75 350 PRO A C 1
ATOM 2588 O O . PRO A 1 350 ? -43.120 11.132 51.032 1.00 75.75 350 PRO A O 1
ATOM 2591 N N . GLY A 1 351 ? -42.412 9.034 51.408 1.00 76.50 351 GLY A N 1
ATOM 2592 C CA . GLY A 1 351 ? -41.523 9.347 52.535 1.00 76.50 351 GLY A CA 1
ATOM 2593 C C . GLY A 1 351 ? -42.195 9.642 53.862 1.00 76.50 351 GLY A C 1
ATOM 2594 O O . GLY A 1 351 ? -41.518 9.912 54.856 1.00 76.50 351 GLY A O 1
ATOM 2595 N N . ILE A 1 352 ? -43.522 9.564 53.920 1.00 83.25 352 ILE A N 1
ATOM 2596 C CA . ILE A 1 352 ? -44.244 9.696 55.179 1.00 83.25 352 ILE A CA 1
ATOM 2597 C C . ILE A 1 352 ? -44.075 8.411 55.995 1.00 83.25 352 ILE A C 1
ATOM 2599 O O . ILE A 1 352 ? -44.592 7.359 55.633 1.00 83.25 352 ILE A O 1
ATOM 2603 N N . VAL A 1 353 ? -43.392 8.529 57.137 1.00 86.31 353 VAL A N 1
ATOM 2604 C CA . VAL A 1 353 ? -43.139 7.424 58.081 1.00 86.31 353 VAL A CA 1
ATOM 2605 C C . VAL A 1 353 ? -44.079 7.415 59.296 1.00 86.31 353 VAL A C 1
ATOM 2607 O O . VAL A 1 353 ? -43.790 6.810 60.332 1.00 86.31 353 VAL A O 1
ATOM 2610 N N . SER A 1 354 ? -45.201 8.134 59.215 1.00 87.81 354 SER A N 1
ATOM 2611 C CA . SER A 1 354 ? -46.222 8.126 60.262 1.00 87.81 354 SER A CA 1
ATOM 2612 C C . SER A 1 354 ? -47.636 8.374 59.742 1.00 87.81 354 SER A C 1
ATOM 2614 O O . SER A 1 354 ? -47.855 9.063 58.751 1.00 87.81 354 SER A O 1
ATOM 2616 N N . THR A 1 355 ? -48.630 7.835 60.442 1.00 88.81 355 THR A N 1
ATOM 2617 C CA . THR A 1 355 ? -50.049 8.115 60.186 1.00 88.81 355 THR A CA 1
ATOM 2618 C C . THR A 1 355 ? -50.852 8.100 61.487 1.00 88.81 355 THR A C 1
ATOM 2620 O O . THR A 1 355 ? -50.353 7.710 62.546 1.00 88.81 355 THR A O 1
ATOM 2623 N N . VAL A 1 356 ? -52.105 8.542 61.424 1.00 87.62 356 VAL A N 1
ATOM 2624 C CA . VAL A 1 356 ? -53.034 8.549 62.557 1.00 87.62 356 VAL A CA 1
ATOM 2625 C C . VAL A 1 356 ? -54.189 7.603 62.261 1.00 87.62 356 VAL A C 1
ATOM 2627 O O . VAL A 1 356 ? -54.899 7.763 61.272 1.00 87.62 356 VAL A O 1
ATOM 2630 N N . ASP A 1 357 ? -54.416 6.642 63.154 1.00 88.00 357 ASP A N 1
ATOM 2631 C CA . ASP A 1 357 ? -55.628 5.830 63.124 1.00 88.00 357 ASP A CA 1
ATOM 2632 C C . ASP A 1 357 ? -56.782 6.618 63.754 1.00 88.00 357 ASP A C 1
ATOM 2634 O O . ASP A 1 357 ? -56.835 6.831 64.971 1.00 88.00 357 ASP A O 1
ATOM 2638 N N . PHE A 1 358 ? -57.706 7.063 62.902 1.00 83.31 358 PHE A N 1
ATOM 2639 C CA . PHE A 1 358 ? -58.920 7.782 63.293 1.00 83.31 358 PHE A CA 1
ATOM 2640 C C . PHE A 1 358 ? -60.022 6.864 63.851 1.00 83.31 358 PHE A C 1
ATOM 2642 O O . PHE A 1 358 ? -61.092 7.342 64.237 1.00 83.31 358 PHE A O 1
ATOM 2649 N N . GLY A 1 359 ? -59.789 5.550 63.893 1.00 80.25 359 GLY A N 1
ATOM 2650 C CA . GLY A 1 359 ? -60.686 4.582 64.506 1.00 80.25 359 GLY A CA 1
ATOM 2651 C C . GLY A 1 359 ? -60.780 4.728 66.028 1.00 80.25 359 GLY A C 1
ATOM 2652 O O . GLY A 1 359 ? -59.888 5.239 66.704 1.00 80.25 359 GLY A O 1
ATOM 2653 N N . SER A 1 360 ? -61.881 4.238 66.599 1.00 77.25 360 SER A N 1
ATOM 2654 C CA . SER A 1 360 ? -62.034 4.145 68.053 1.00 77.25 360 SER A CA 1
ATOM 2655 C C . SER A 1 360 ? -61.030 3.157 68.647 1.00 77.25 360 SER A C 1
ATOM 2657 O O . SER A 1 360 ? -60.787 2.112 68.043 1.00 77.25 360 SER A O 1
ATOM 2659 N N . SER A 1 361 ? -60.521 3.428 69.854 1.00 80.56 361 SER A N 1
ATOM 2660 C CA . SER A 1 361 ? -59.680 2.485 70.605 1.00 80.56 361 SER A CA 1
ATOM 2661 C C . SER A 1 361 ? -60.347 1.104 70.733 1.00 80.56 361 SER A C 1
ATOM 2663 O O . SER A 1 361 ? -61.580 1.027 70.799 1.00 80.56 361 SER A O 1
ATOM 2665 N N . PRO A 1 362 ? -59.565 0.011 70.784 1.00 85.00 362 PRO A N 1
ATOM 2666 C CA . PRO A 1 362 ? -60.131 -1.325 70.915 1.00 85.00 362 PRO A CA 1
ATOM 2667 C C . PRO A 1 362 ? -60.901 -1.457 72.237 1.00 85.00 362 PRO A C 1
ATOM 2669 O O . PRO A 1 362 ? -60.586 -0.804 73.236 1.00 85.00 362 PRO A O 1
ATOM 2672 N N . ALA A 1 363 ? -61.928 -2.308 72.250 1.00 86.31 363 ALA A N 1
ATOM 2673 C CA . ALA A 1 363 ? -62.676 -2.603 73.466 1.00 86.31 363 ALA A CA 1
ATOM 2674 C C . ALA A 1 363 ? -61.755 -3.223 74.532 1.00 86.31 363 ALA A C 1
ATOM 2676 O O . ALA A 1 363 ? -60.759 -3.875 74.206 1.00 86.31 363 ALA A O 1
ATOM 2677 N N . LEU A 1 364 ? -62.104 -3.059 75.813 1.00 85.50 364 LEU A N 1
ATOM 2678 C CA . LEU A 1 364 ? -61.340 -3.645 76.918 1.00 85.50 364 LEU A CA 1
ATOM 2679 C C . LEU A 1 364 ? -61.150 -5.157 76.703 1.00 85.50 364 LEU A C 1
ATOM 2681 O O . LEU A 1 364 ? -62.124 -5.890 76.547 1.00 85.50 364 LEU A O 1
ATOM 2685 N N . GLY A 1 365 ? -59.894 -5.608 76.706 1.00 87.75 365 GLY A N 1
ATOM 2686 C CA . GLY A 1 365 ? -59.522 -7.007 76.466 1.00 87.75 365 GLY A CA 1
ATOM 2687 C C . GLY A 1 365 ? -59.273 -7.378 74.999 1.00 87.75 365 GLY A C 1
ATOM 2688 O O . GLY A 1 365 ? -58.964 -8.534 74.729 1.00 87.75 365 GLY A O 1
ATOM 2689 N N . THR A 1 366 ? -59.369 -6.427 74.066 1.00 89.56 366 THR A N 1
ATOM 2690 C CA . THR A 1 366 ? -59.021 -6.612 72.645 1.00 89.56 366 THR A CA 1
ATOM 2691 C C . THR A 1 366 ? -57.869 -5.695 72.237 1.00 89.56 366 THR A C 1
ATOM 2693 O O . THR A 1 366 ? -57.587 -4.705 72.914 1.00 89.56 366 THR A O 1
ATOM 2696 N N . ALA A 1 367 ? -57.199 -6.028 71.135 1.00 89.31 367 ALA A N 1
ATOM 2697 C CA . ALA A 1 367 ? -56.121 -5.236 70.559 1.00 89.31 367 ALA A CA 1
ATOM 2698 C C . ALA A 1 367 ? -56.311 -5.105 69.046 1.00 89.31 367 ALA A C 1
ATOM 2700 O O . ALA A 1 367 ? -56.958 -5.940 68.415 1.00 89.31 367 ALA A O 1
ATOM 2701 N N . PHE A 1 368 ? -55.732 -4.051 68.480 1.00 91.81 368 PHE A N 1
ATOM 2702 C CA . PHE A 1 368 ? -55.505 -3.962 67.045 1.00 91.81 368 PHE A CA 1
ATOM 2703 C C . PHE A 1 368 ? -54.053 -4.301 66.743 1.00 91.81 368 PHE A C 1
ATOM 2705 O O . PHE A 1 368 ? -53.160 -3.973 67.527 1.00 91.81 368 PHE A O 1
ATOM 2712 N N . TYR A 1 369 ? -53.846 -4.923 65.593 1.00 91.94 369 TYR A N 1
ATOM 2713 C CA . TYR A 1 369 ? -52.547 -5.312 65.072 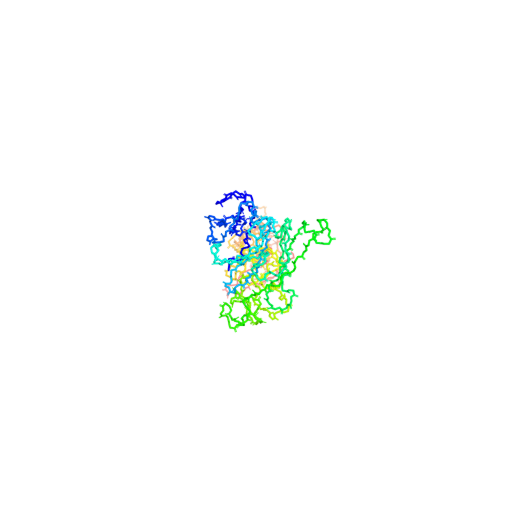1.00 91.94 369 TYR A CA 1
ATOM 2714 C C . TYR A 1 369 ? -52.311 -4.582 63.760 1.00 91.94 369 TYR A C 1
ATOM 2716 O O . TYR A 1 369 ? -53.256 -4.340 63.010 1.00 91.94 369 TYR A O 1
ATOM 2724 N N . TYR A 1 370 ? -51.062 -4.227 63.493 1.00 92.19 370 TYR A N 1
ATOM 2725 C CA . TYR A 1 370 ? -50.690 -3.395 62.359 1.00 92.19 370 TYR A CA 1
ATOM 2726 C C . TYR A 1 370 ? -49.502 -4.016 61.640 1.00 92.19 370 TYR A C 1
ATOM 2728 O O . TYR A 1 370 ? -48.581 -4.492 62.302 1.00 92.19 370 TYR A O 1
ATOM 2736 N N . LEU A 1 371 ? -49.526 -3.977 60.311 1.00 92.19 371 LEU A N 1
ATOM 2737 C CA . LEU A 1 371 ? -48.376 -4.283 59.466 1.00 92.19 371 LEU A CA 1
ATOM 2738 C C . LEU A 1 371 ? -48.156 -3.134 58.498 1.00 92.19 371 LEU A C 1
ATOM 2740 O O . LEU A 1 371 ? -49.114 -2.585 57.954 1.00 92.19 371 LEU A O 1
ATOM 2744 N N . VAL A 1 372 ? -46.891 -2.798 58.291 1.00 91.00 372 VAL A N 1
ATOM 2745 C CA . VAL A 1 372 ? -46.448 -1.798 57.328 1.00 91.00 372 VAL A CA 1
ATOM 2746 C C . VAL A 1 372 ? -45.468 -2.455 56.367 1.00 91.00 372 VAL A C 1
ATOM 2748 O O . VAL A 1 372 ? -44.682 -3.306 56.774 1.00 91.00 372 VAL A O 1
ATOM 2751 N N . ARG A 1 373 ? -45.537 -2.074 55.096 1.00 89.44 373 ARG A N 1
ATOM 2752 C CA . ARG A 1 373 ? -44.524 -2.398 54.090 1.00 89.44 373 ARG A CA 1
ATOM 2753 C C . ARG A 1 373 ? -44.195 -1.161 53.273 1.00 89.44 373 ARG A C 1
ATOM 2755 O O . ARG A 1 373 ? -45.019 -0.247 53.201 1.00 89.44 373 ARG A O 1
ATOM 2762 N N . ALA A 1 374 ? -43.026 -1.169 52.657 1.00 88.31 374 ALA A N 1
ATOM 2763 C CA . ALA A 1 374 ? -42.563 -0.132 51.750 1.00 88.31 374 ALA A CA 1
ATOM 2764 C C . ALA A 1 374 ? -42.737 -0.560 50.280 1.00 88.31 374 ALA A C 1
ATOM 2766 O O . ALA A 1 374 ? -42.851 -1.748 49.988 1.00 88.31 374 ALA A O 1
ATOM 2767 N N . GLU A 1 375 ? -42.776 0.399 49.364 1.00 86.56 375 GLU A N 1
ATOM 2768 C CA . GLU A 1 375 ? -42.828 0.205 47.913 1.00 86.56 375 GLU A CA 1
ATOM 2769 C C . GLU A 1 375 ? -42.063 1.339 47.224 1.00 86.56 375 GLU A C 1
ATOM 2771 O O . GLU A 1 375 ? -42.200 2.498 47.612 1.00 86.56 375 GLU A O 1
ATOM 2776 N N . ASN A 1 376 ? -41.267 1.014 46.211 1.00 83.69 376 ASN A N 1
ATOM 2777 C CA . ASN A 1 376 ? -40.525 1.969 45.389 1.00 83.69 376 ASN A CA 1
ATOM 2778 C C . ASN A 1 376 ? -40.629 1.567 43.895 1.00 83.69 376 ASN A C 1
ATOM 2780 O O . ASN A 1 376 ? -41.277 0.562 43.582 1.00 83.69 376 ASN A O 1
ATOM 2784 N N . PRO A 1 377 ? -40.020 2.314 42.952 1.00 85.56 377 PRO A N 1
ATOM 2785 C CA . PRO A 1 377 ? -40.047 1.975 41.523 1.00 85.56 377 PRO A CA 1
ATOM 2786 C C . PRO A 1 377 ? -39.522 0.574 41.167 1.00 85.56 377 PRO A C 1
ATOM 2788 O O . PRO A 1 377 ? -39.964 0.002 40.171 1.00 85.56 377 PRO A O 1
ATOM 2791 N N . CYS A 1 378 ? -38.645 -0.007 41.988 1.00 82.56 378 CYS A N 1
ATOM 2792 C CA . CYS A 1 378 ? -38.140 -1.366 41.803 1.00 82.56 378 CYS A CA 1
ATOM 2793 C C . CYS A 1 378 ? -39.063 -2.461 42.358 1.00 82.56 378 CYS A C 1
ATOM 2795 O O . CYS A 1 378 ? -38.926 -3.639 42.003 1.00 82.56 378 CYS A O 1
ATOM 2797 N N . GLY A 1 379 ? -40.040 -2.097 43.197 1.00 84.62 379 GLY A N 1
ATOM 2798 C CA . GLY A 1 379 ? -41.149 -2.964 43.582 1.00 84.62 379 GLY A CA 1
ATOM 2799 C C . GLY A 1 379 ? -41.613 -2.833 45.033 1.00 84.62 379 GLY A C 1
ATOM 2800 O O . GLY A 1 379 ? -41.319 -1.874 45.744 1.00 84.62 379 GLY A O 1
ATOM 2801 N N . ILE A 1 380 ? -42.387 -3.833 45.466 1.00 87.00 380 ILE A N 1
ATOM 2802 C CA . ILE A 1 380 ? -43.062 -3.871 46.770 1.00 87.00 380 ILE A CA 1
ATOM 2803 C C . ILE A 1 380 ? -42.243 -4.700 47.764 1.00 87.00 380 ILE A C 1
ATOM 2805 O O . ILE A 1 380 ? -42.014 -5.888 47.541 1.00 87.00 380 ILE A O 1
ATOM 2809 N N . GLY A 1 381 ? -41.895 -4.095 48.897 1.00 86.69 381 GLY A N 1
ATOM 2810 C CA . GLY A 1 381 ? -41.213 -4.731 50.020 1.00 86.69 381 GLY A CA 1
ATOM 2811 C C . GLY A 1 381 ? -42.100 -5.647 50.874 1.00 86.69 381 GLY A C 1
ATOM 2812 O O . GLY A 1 381 ? -43.328 -5.715 50.742 1.00 86.69 381 GLY A O 1
ATOM 2813 N N . SER A 1 382 ? -41.469 -6.373 51.795 1.00 88.62 382 SER A N 1
ATOM 2814 C CA . SER A 1 382 ? -42.128 -7.380 52.640 1.00 88.62 382 SER A CA 1
ATOM 2815 C C . SER A 1 382 ? -42.901 -6.775 53.824 1.00 88.62 382 SER A C 1
ATOM 2817 O O . SER A 1 382 ? -42.525 -5.744 54.374 1.00 88.62 382 SER A O 1
ATOM 2819 N N . PHE A 1 383 ? -43.948 -7.473 54.288 1.00 89.75 383 PHE A N 1
ATOM 2820 C CA . PHE A 1 383 ? -44.577 -7.232 55.603 1.00 89.75 383 PHE A CA 1
ATOM 2821 C C . PHE A 1 383 ? -43.811 -7.887 56.767 1.00 89.75 383 PHE A C 1
ATOM 2823 O O . PHE A 1 383 ? -44.288 -7.888 57.905 1.00 89.75 383 PHE A O 1
ATOM 2830 N N . GLY A 1 384 ? -42.672 -8.508 56.471 1.00 88.75 384 GLY A N 1
ATOM 2831 C CA . GLY A 1 384 ? -41.843 -9.206 57.436 1.00 88.75 384 GLY A CA 1
ATOM 2832 C C . GLY A 1 384 ? -42.212 -10.661 57.651 1.00 88.75 384 GLY A C 1
ATOM 2833 O O . GLY A 1 384 ? -42.969 -11.264 56.886 1.00 88.75 384 GLY A O 1
ATOM 2834 N N . THR A 1 385 ? -41.666 -11.245 58.715 1.00 89.12 385 THR A N 1
ATOM 2835 C CA . THR A 1 385 ? -41.864 -12.661 59.057 1.00 89.12 385 THR A CA 1
ATOM 2836 C C . THR A 1 385 ? -42.511 -12.852 60.431 1.00 89.12 385 THR A C 1
ATOM 2838 O O . THR A 1 385 ? -42.504 -11.989 61.314 1.00 89.12 385 THR A O 1
ATOM 2841 N N . GLN A 1 386 ? -43.167 -13.995 60.605 1.00 85.00 386 GLN A N 1
ATOM 2842 C CA . GLN A 1 386 ? -43.620 -14.481 61.900 1.00 85.00 386 GLN A CA 1
ATOM 2843 C C . GLN A 1 386 ? -42.436 -15.030 62.705 1.00 85.00 386 GLN A C 1
ATOM 2845 O O . GLN A 1 386 ? -41.358 -15.279 62.172 1.00 85.00 386 GLN A O 1
ATOM 2850 N N . SER A 1 387 ? -42.635 -15.263 64.005 1.00 85.38 387 SER A N 1
ATOM 2851 C CA . SER A 1 387 ? -41.579 -15.797 64.881 1.00 85.38 387 SER A CA 1
ATOM 2852 C C . SER A 1 387 ? -41.091 -17.196 64.485 1.00 85.38 387 SER A C 1
ATOM 2854 O O . SER A 1 387 ? -40.028 -17.613 64.936 1.00 85.38 387 SER A O 1
ATOM 2856 N N . ASP A 1 388 ? -41.856 -17.920 63.668 1.00 85.19 388 ASP A N 1
ATOM 2857 C CA . ASP A 1 388 ? -41.477 -19.210 63.088 1.00 85.19 388 ASP A CA 1
ATOM 2858 C C . ASP A 1 388 ? -40.773 -19.087 61.719 1.00 85.19 388 ASP A C 1
ATOM 2860 O O . ASP A 1 388 ? -40.447 -20.102 61.105 1.00 85.19 388 ASP A O 1
ATOM 2864 N N . GLY A 1 389 ? -40.522 -17.859 61.249 1.00 85.12 389 GLY A N 1
ATOM 2865 C CA . GLY A 1 389 ? -39.872 -17.550 59.976 1.00 85.12 389 GLY A CA 1
ATOM 2866 C C . GLY A 1 389 ? -40.809 -17.516 58.768 1.00 85.12 389 GLY A C 1
ATOM 2867 O O . GLY A 1 389 ? -40.350 -17.248 57.659 1.00 85.12 389 GLY A O 1
ATOM 2868 N N . THR A 1 390 ? -42.111 -17.770 58.938 1.00 88.75 390 THR A N 1
ATOM 2869 C CA . THR A 1 390 ? -43.052 -17.715 57.812 1.00 88.75 390 THR A CA 1
ATOM 2870 C C . THR A 1 390 ? -43.333 -16.264 57.395 1.00 88.75 390 THR A C 1
ATOM 2872 O O . THR A 1 390 ? -43.585 -15.422 58.261 1.00 88.75 390 THR A O 1
ATOM 2875 N N . PRO A 1 391 ? -43.311 -15.924 56.091 1.00 89.69 391 PRO A N 1
ATOM 2876 C CA . PRO A 1 391 ? -43.636 -14.576 55.636 1.00 89.69 391 PRO A CA 1
ATOM 2877 C C . PRO A 1 391 ? -45.055 -14.166 56.023 1.00 89.69 391 PRO A C 1
ATOM 2879 O O . PRO A 1 391 ? -46.007 -14.944 55.900 1.00 89.69 391 PRO A O 1
ATOM 2882 N N . ARG A 1 392 ? -45.209 -12.921 56.465 1.00 89.44 392 ARG A N 1
ATOM 2883 C CA . ARG A 1 392 ? -46.519 -12.325 56.709 1.00 89.44 392 ARG A CA 1
ATOM 2884 C C . ARG A 1 392 ? -47.156 -11.975 55.372 1.00 89.44 392 ARG A C 1
ATOM 2886 O O . ARG A 1 392 ? -46.511 -11.447 54.472 1.00 89.44 392 ARG A O 1
ATOM 2893 N N . THR A 1 393 ? -48.444 -12.266 55.251 1.00 90.12 393 THR A N 1
ATOM 2894 C CA . THR A 1 393 ? -49.248 -11.883 54.087 1.00 90.12 393 THR A CA 1
ATOM 2895 C C . THR A 1 393 ? -50.298 -10.879 54.518 1.00 90.12 393 THR A C 1
ATOM 2897 O O . THR A 1 393 ? -50.709 -10.867 55.677 1.00 90.12 393 THR A O 1
ATOM 2900 N N . GLY A 1 394 ? -50.715 -10.028 53.590 1.00 88.50 394 GLY A N 1
ATOM 2901 C CA . GLY A 1 394 ? -51.746 -9.042 53.845 1.00 88.50 394 GLY A CA 1
ATOM 2902 C C . GLY A 1 394 ? -52.450 -8.629 52.566 1.00 88.50 394 GLY A C 1
ATOM 2903 O O . GLY A 1 394 ? -51.980 -8.914 51.462 1.00 88.50 394 GLY A O 1
ATOM 2904 N N . ILE A 1 395 ? -53.585 -7.955 52.723 1.00 88.75 395 ILE A N 1
ATOM 2905 C CA . ILE A 1 395 ? -54.281 -7.328 51.600 1.00 88.75 395 ILE A CA 1
ATOM 2906 C C . ILE A 1 395 ? -53.387 -6.290 50.905 1.00 88.75 395 ILE A C 1
ATOM 2908 O O . ILE A 1 395 ? -52.536 -5.663 51.538 1.00 88.75 395 ILE A O 1
ATOM 2912 N N . SER A 1 396 ? -53.610 -6.079 49.607 1.00 81.44 396 SER A N 1
ATOM 2913 C CA . SER A 1 396 ? -53.035 -4.931 48.905 1.00 81.44 396 SER A CA 1
ATOM 2914 C C . SER A 1 396 ? -53.943 -3.725 49.089 1.00 81.44 396 SER A C 1
ATOM 2916 O O . SER A 1 396 ? -55.154 -3.826 48.880 1.00 81.44 396 SER A O 1
ATOM 2918 N N . CYS A 1 397 ? -53.359 -2.596 49.473 1.00 76.50 397 CYS A N 1
ATOM 2919 C CA . CYS A 1 397 ? -54.069 -1.326 49.497 1.00 76.50 397 CYS A CA 1
ATOM 2920 C C . CYS A 1 397 ? -54.097 -0.718 48.086 1.00 76.50 397 CYS A C 1
ATOM 2922 O O . CYS A 1 397 ? -53.132 -0.925 47.348 1.00 76.50 397 CYS A O 1
ATOM 2924 N N . PRO A 1 398 ? -55.213 -0.082 47.686 1.00 62.03 398 PRO A N 1
ATOM 2925 C CA . PRO A 1 398 ? -55.341 0.589 46.396 1.00 62.03 398 PRO A CA 1
ATOM 2926 C C . PRO A 1 398 ? -54.528 1.878 46.310 1.00 62.03 398 PRO A C 1
ATOM 2928 O O . PRO A 1 398 ? -54.233 2.459 47.381 1.00 62.03 398 PRO A O 1
#

Nearest PDB structures (foldseek):
  4urt-assembly1_B  TM=7.687E-01  e=3.163E-03  Homo sapiens
  4bq9-assembly2_B  TM=7.857E-01  e=4.454E-03  Mus musculus
  7ndg-assembly1_H  TM=7.693E-01  e=6.642E-03  Mus musculus
  1va9-assembly1_A  TM=5.053E-01  e=2.468E-02  Homo sapiens
  7ne1-assembly1_B  TM=3.251E-01  e=4.993E-03  Mus musculus

Mean predicted aligned error: 13.86 Å

InterPro domains:
  IPR000413 Integrin alpha chain [PR01185] (57-81)
  IPR000413 Integrin alpha chain [PR01185] (127-148)
  IPR013517 FG-GAP repeat [PF01839] (127-165)
  IPR013519 Integrin alpha beta-propellor [PS51470] (43-105)
  IPR013519 Integrin alpha beta-propellor [SM00191] (54-112)
  IPR013519 Integrin alpha beta-propellor [SM00191] (123-183)
  IPR021655 Putative metal-binding motif [PF11617] (186-211)
  IPR021655 Putative metal-binding motif [PF11617] (235-263)
  IPR021655 Putative metal-binding motif [PF11617] (279-288)
  IPR028994 Integrin alpha, N-terminal [G3DSA:2.130.10.130] (1-116)
  IPR028994 Integrin alpha, N-terminal [G3DSA:2.130.10.130] (117-184)
  IPR028994 Integrin alpha, N-terminal [SSF69318] (2-152)

Foldseek 3Di:
DLPDDKDKAWQQQDQVVHGSLTKIKIFDADPVRHGPDMFIGGCHGQQDPDDRYHQLSKRLEKDWDCAQALQRDIKMKIWSQQRAPVHGSLTWIKIFHADPNRGGPDMFIDTDVGPPDPDDTDHQLRKRNYKDWPQQPPPLRGIKMKIWSQQDAVVHGRPIDIDIGDDDGPSDQDQRCPLPHTPVQFPDSNDSQAGAPRDDDLPLFDRHPVDPCPRDDDQQNDQQCPLPHGVRNQQPDSNDSQAELVHDQDAPPPHNRNSDPVDDRWAQQAPLPATPVQAPCSPDSQGRAWFEAWADWDWAQDPVHRQKIKIFTDDTPSHPQQFKWKWKKKDQDAQDQAPGIDTFDDRPGTNDGMDIDPDGADDPPTHMDMFMWMAGPNGTYFSAADPVRHGGDHDDDD

Sequence (398 aa):
MDGIPELVVGAHTDDDGASNSGSIWILFLNADGTVKLHQKISNASGGFSGSLGTEAYFGHSLTSFKDLDGDCVADLAVGSYKDSVSGFNRGAVWILFLNTDGTVKAHRKISGGEGGFTGQLDDEDQFGISVASLGDLNGDAVPDLAVGAAPDDDGGADRGAVWILFLDGFNVVMDFDGDGFVNDVDCDDCNTDVHPGAPEICDGFANDCDDSRWPSLPANESDIDRDGWSGCTGDCNESDPNINPGMPEINCDGINNDCNAGTVDVQDMDGDTFDCTIDCNDADGFVWSQPDEVQNLRLRPWPLIPSLTEILWDASSDSDSAVTYYGLIKSQVADDFSSIAACLTDPFSPGIVSTVDFGSSPALGTAFYYLVRAENPCGIGSFGTQSDGTPRTGISCP